Protein AF-A0A1H0NXX1-F1 (afdb_monomer)

Sequence (374 aa):
MNGIRSIGLKTWINTLFNNQFKVVAWWIWLIIISKLVRYTVLYETLVKASIGWSYLSVLNSHQACLGGISLSSDDVINPSDNALFLLQIFSYFGVTSYYGYEILLTIIGNAVLFYIIRKCRSRYSWIESLFIVIGIMTINVFAFNLSKDVIQLLLFVVLFIMMKDIHNSRIRNALSLAFVIAIAALLFRLYYMLLVYFFLAAYVADRIMRNVSNRWVRMIAMWIMITCSYLAILYIVQQILPGYHDEMLRVRSRESDATTDIRLLFNSQELWLWGLDYMIMILRLLFPVELILFGPKFLAFLGVQLTYTIAFLYAFWHKISVEGIERIAVLIYLAFVGMSATFEPDFGSWIRHECIIFPVLLIALGLNRQKMER

Structure (mmCIF, N/CA/C/O backbone):
data_AF-A0A1H0NXX1-F1
#
_entry.id   AF-A0A1H0NXX1-F1
#
loop_
_atom_site.group_PDB
_atom_site.id
_atom_site.type_symbol
_atom_site.label_atom_id
_atom_site.label_alt_id
_atom_site.label_comp_id
_atom_site.label_asym_id
_atom_site.label_entity_id
_atom_site.label_seq_id
_atom_site.pdbx_PDB_ins_code
_atom_site.Cartn_x
_atom_site.Cartn_y
_atom_site.Cartn_z
_atom_site.occupancy
_atom_site.B_iso_or_equiv
_atom_site.auth_seq_id
_atom_site.auth_comp_id
_atom_site.auth_asym_id
_atom_site.auth_atom_id
_atom_site.pdbx_PDB_model_num
ATOM 1 N N . MET A 1 1 ? -48.316 -0.864 -32.013 1.00 39.56 1 MET A N 1
ATOM 2 C CA . MET A 1 1 ? -46.893 -1.274 -32.113 1.00 39.56 1 MET A CA 1
ATOM 3 C C . MET A 1 1 ? -45.929 -0.126 -31.752 1.00 39.56 1 MET A C 1
ATOM 5 O O . MET A 1 1 ? -45.058 0.187 -32.545 1.00 39.56 1 MET A O 1
ATOM 9 N N . ASN A 1 2 ? -46.017 0.481 -30.555 1.00 38.16 2 ASN A N 1
ATOM 10 C CA . ASN A 1 2 ? -45.149 1.618 -30.158 1.00 38.16 2 ASN A CA 1
ATOM 11 C C . ASN A 1 2 ? -44.455 1.437 -28.785 1.00 38.16 2 ASN A C 1
ATOM 13 O O . ASN A 1 2 ? -44.106 2.413 -28.134 1.00 38.16 2 ASN A O 1
ATOM 17 N N . GLY A 1 3 ? -44.239 0.196 -28.331 1.00 37.03 3 GLY A N 1
ATOM 18 C CA . GLY A 1 3 ? -43.677 -0.088 -26.996 1.00 37.03 3 GLY A CA 1
ATOM 19 C C . GLY A 1 3 ? -42.226 -0.589 -26.950 1.00 37.03 3 GLY A C 1
ATOM 20 O O . GLY A 1 3 ? -41.656 -0.669 -25.871 1.00 37.03 3 GLY A O 1
ATOM 21 N N . ILE A 1 4 ? -41.609 -0.942 -28.086 1.00 44.66 4 ILE A N 1
ATOM 22 C CA . ILE A 1 4 ? -40.386 -1.779 -28.083 1.00 44.66 4 ILE A CA 1
ATOM 23 C C . ILE A 1 4 ? -39.097 -0.988 -28.402 1.00 44.66 4 ILE A C 1
ATOM 25 O O . ILE A 1 4 ? -38.003 -1.411 -28.040 1.00 44.66 4 ILE A O 1
ATOM 29 N N . ARG A 1 5 ? -39.178 0.213 -28.998 1.00 42.78 5 ARG A N 1
ATOM 30 C CA . ARG A 1 5 ? -37.979 0.980 -29.412 1.00 42.78 5 ARG A CA 1
ATOM 31 C C . ARG A 1 5 ? -37.366 1.897 -28.339 1.00 42.78 5 ARG A C 1
ATOM 33 O O . ARG A 1 5 ? -36.204 2.268 -28.476 1.00 42.78 5 ARG A O 1
ATOM 40 N N . SER A 1 6 ? -38.075 2.235 -27.258 1.00 44.38 6 SER A N 1
ATOM 41 C CA . SER A 1 6 ? -37.553 3.160 -26.227 1.00 44.38 6 SER A CA 1
ATOM 42 C C . SER A 1 6 ? -36.679 2.484 -25.158 1.00 44.38 6 SER A C 1
ATOM 44 O O . SER A 1 6 ? -35.882 3.158 -24.502 1.00 44.38 6 SER A O 1
ATOM 46 N N . ILE A 1 7 ? -36.774 1.157 -25.010 1.00 46.81 7 ILE A N 1
ATOM 47 C CA . ILE A 1 7 ? -35.998 0.378 -24.031 1.00 46.81 7 ILE A CA 1
ATOM 48 C C . ILE A 1 7 ? -34.569 0.143 -24.536 1.00 46.81 7 ILE A C 1
ATOM 50 O O . ILE A 1 7 ? -33.620 0.263 -23.763 1.00 46.81 7 ILE A O 1
ATOM 54 N N . GLY A 1 8 ? -34.385 -0.102 -25.837 1.00 43.56 8 GLY A N 1
ATOM 55 C CA . GLY A 1 8 ? -33.060 -0.307 -26.430 1.00 43.56 8 GLY A CA 1
ATOM 56 C C . GLY A 1 8 ? -32.174 0.933 -26.318 1.00 43.56 8 GLY A C 1
ATOM 57 O O . GLY A 1 8 ? -31.063 0.843 -25.810 1.00 43.56 8 GLY A O 1
ATOM 58 N N . LEU A 1 9 ? -32.693 2.107 -26.692 1.00 42.78 9 LEU A N 1
ATOM 59 C CA . LEU A 1 9 ? -31.914 3.348 -26.728 1.00 42.78 9 LEU A CA 1
ATOM 60 C C . LEU A 1 9 ? -31.549 3.861 -25.324 1.00 42.78 9 LEU A C 1
ATOM 62 O O . LEU A 1 9 ? -30.407 4.247 -25.099 1.00 42.78 9 LEU A O 1
ATOM 66 N N . LYS A 1 10 ? -32.470 3.800 -24.348 1.00 43.69 10 LYS A N 1
ATOM 67 C CA . LYS A 1 10 ? -32.165 4.153 -22.947 1.00 43.69 10 LYS A CA 1
ATOM 68 C C . LYS A 1 10 ? -31.138 3.206 -22.332 1.00 43.69 10 LYS A C 1
ATOM 70 O O . LYS A 1 10 ? -30.253 3.662 -21.616 1.00 43.69 10 LYS A O 1
ATOM 75 N N . THR A 1 11 ? -31.227 1.908 -22.617 1.00 50.75 11 THR A N 1
ATOM 76 C CA . THR A 1 11 ? -30.239 0.926 -22.145 1.00 50.75 11 THR A CA 1
ATOM 77 C C . THR A 1 11 ? -28.882 1.155 -22.807 1.00 50.75 11 THR A C 1
ATOM 79 O O . THR A 1 11 ? -27.867 1.145 -22.117 1.00 50.75 11 THR A O 1
ATOM 82 N N . TRP A 1 12 ? -28.846 1.458 -24.107 1.00 45.25 12 TRP A N 1
ATOM 83 C CA . TRP A 1 12 ? -27.610 1.729 -24.848 1.00 45.25 12 TRP A CA 1
ATOM 84 C C . TRP A 1 12 ? -26.928 3.028 -24.398 1.00 45.25 12 TRP A C 1
ATOM 86 O O . TRP A 1 12 ? -25.736 3.028 -24.104 1.00 45.25 12 TRP A O 1
ATOM 96 N N . ILE A 1 13 ? -27.697 4.108 -24.222 1.00 48.22 13 ILE A N 1
ATOM 97 C CA . ILE A 1 13 ? -27.213 5.384 -23.675 1.00 48.22 13 ILE A CA 1
ATOM 98 C C . ILE A 1 13 ? -26.709 5.185 -22.237 1.00 48.22 13 ILE A C 1
ATOM 100 O O . ILE A 1 13 ? -25.591 5.581 -21.917 1.00 48.22 13 ILE A O 1
ATOM 104 N N . ASN A 1 14 ? -27.452 4.478 -21.382 1.00 52.28 14 ASN A N 1
ATOM 105 C CA . ASN A 1 14 ? -26.992 4.160 -20.025 1.00 52.28 14 ASN A CA 1
ATOM 106 C C . ASN A 1 14 ? -25.747 3.254 -20.001 1.00 52.28 14 ASN A C 1
ATOM 108 O O . ASN A 1 14 ? -24.991 3.291 -19.031 1.00 52.28 14 ASN A O 1
ATOM 112 N N . THR A 1 15 ? -25.515 2.459 -21.049 1.00 53.19 15 THR A N 1
ATOM 113 C CA . THR A 1 15 ? -24.313 1.622 -21.198 1.00 53.19 15 THR A CA 1
ATOM 114 C C . THR A 1 15 ? -23.112 2.452 -21.663 1.00 53.19 15 THR A C 1
ATOM 116 O O . THR A 1 15 ? -22.023 2.286 -21.123 1.00 53.19 15 THR A O 1
ATOM 119 N N . LEU A 1 16 ? -23.309 3.420 -22.567 1.00 46.06 16 LEU A N 1
ATOM 120 C CA . LEU A 1 16 ? -22.284 4.390 -22.986 1.00 46.06 16 LEU A CA 1
ATOM 121 C C . LEU A 1 16 ? -21.838 5.321 -21.847 1.00 46.06 16 LEU A C 1
ATOM 123 O O . LEU A 1 16 ? -20.657 5.652 -21.732 1.00 46.06 16 LEU A O 1
ATOM 127 N N . PHE A 1 17 ? -22.764 5.720 -20.972 1.00 51.00 17 PHE A N 1
ATOM 128 C CA . PHE A 1 17 ? -22.457 6.508 -19.773 1.00 51.00 17 PHE A CA 1
ATOM 129 C C . PHE A 1 17 ? -21.988 5.658 -18.586 1.00 51.00 17 PHE A C 1
ATOM 131 O O . PHE A 1 17 ? -21.667 6.202 -17.528 1.00 51.00 17 PHE A O 1
ATOM 138 N N . ASN A 1 18 ? -21.893 4.336 -18.745 1.00 66.56 18 ASN A N 1
ATOM 139 C CA . ASN A 1 18 ? -21.372 3.484 -17.697 1.00 66.56 18 ASN A CA 1
ATOM 140 C C . ASN A 1 18 ? -19.842 3.597 -17.620 1.00 66.56 18 ASN A C 1
ATOM 142 O O . ASN A 1 18 ? -19.117 3.126 -18.495 1.00 66.56 18 ASN A O 1
ATOM 146 N N . ASN A 1 19 ? -19.330 4.168 -16.532 1.00 69.44 19 ASN A N 1
ATOM 147 C CA . ASN A 1 19 ? -17.890 4.308 -16.345 1.00 69.44 19 ASN A CA 1
ATOM 148 C C . ASN A 1 19 ? -17.144 2.961 -16.267 1.00 69.44 19 ASN A C 1
ATOM 150 O O . ASN A 1 19 ? -15.996 2.902 -16.693 1.00 69.44 19 ASN A O 1
ATOM 154 N N . GLN A 1 20 ? -17.780 1.859 -15.836 1.00 71.69 20 GLN A N 1
ATOM 155 C CA . GLN A 1 20 ? -17.152 0.530 -15.942 1.00 71.69 20 GLN A CA 1
ATOM 156 C C . GLN A 1 20 ? -16.964 0.124 -17.410 1.00 71.69 20 GLN A C 1
ATOM 158 O O . GLN A 1 20 ? -15.916 -0.410 -17.764 1.00 71.69 20 GLN A O 1
ATOM 163 N N . PHE A 1 21 ? -17.949 0.404 -18.273 1.00 70.00 21 PHE A N 1
ATOM 164 C CA . PHE A 1 21 ? -17.837 0.143 -19.710 1.00 70.00 21 PHE A CA 1
ATOM 165 C C . PHE A 1 21 ? -16.709 0.969 -20.327 1.00 70.00 21 PHE A C 1
ATOM 167 O O . PHE A 1 21 ? -15.927 0.431 -21.100 1.00 70.00 21 PHE A O 1
ATOM 174 N N . LYS A 1 22 ? -16.557 2.237 -19.924 1.00 77.12 22 LYS A N 1
ATOM 175 C CA . LYS A 1 22 ? -15.438 3.080 -20.370 1.00 77.12 22 LYS A CA 1
ATOM 176 C C . LYS A 1 22 ? -14.085 2.502 -19.950 1.00 77.12 22 LYS A C 1
ATOM 178 O O . LYS A 1 22 ? -13.220 2.351 -20.801 1.00 77.12 22 LYS A O 1
ATOM 183 N N . VAL A 1 23 ? -13.910 2.117 -18.683 1.00 77.88 23 VAL A N 1
ATOM 184 C CA . VAL A 1 23 ? -12.656 1.489 -18.215 1.00 77.88 23 VAL A CA 1
ATOM 185 C C . VAL A 1 23 ? -12.344 0.216 -19.009 1.00 77.88 23 VAL A C 1
ATOM 187 O O . VAL A 1 23 ? -11.211 0.015 -19.433 1.00 77.88 23 VAL A O 1
ATOM 190 N N . VAL A 1 24 ? -13.354 -0.620 -19.264 1.00 80.31 24 VAL A N 1
ATOM 191 C CA . VAL A 1 24 ? -13.208 -1.841 -20.071 1.00 80.31 24 VAL A CA 1
ATOM 192 C C . VAL A 1 24 ? -12.879 -1.526 -21.535 1.00 80.31 24 VAL A C 1
ATOM 194 O O . VAL A 1 24 ? -12.026 -2.187 -22.117 1.00 80.31 24 VAL A O 1
ATOM 197 N N . ALA A 1 25 ? -13.501 -0.507 -22.128 1.00 83.00 25 ALA A N 1
ATOM 198 C CA . ALA A 1 25 ? -13.235 -0.095 -23.505 1.00 83.00 25 ALA A CA 1
ATOM 199 C C . ALA A 1 25 ? -11.803 0.436 -23.686 1.00 83.00 25 ALA A C 1
ATOM 201 O O . ALA A 1 25 ? -11.180 0.204 -24.719 1.00 83.00 25 ALA A O 1
ATOM 202 N N . TRP A 1 26 ? -11.260 1.105 -22.666 1.00 87.25 26 TRP A N 1
ATOM 203 C CA . TRP A 1 26 ? -9.893 1.627 -22.672 1.00 87.25 26 TRP A CA 1
ATOM 204 C C . TRP A 1 26 ? -8.833 0.599 -22.251 1.00 87.25 26 TRP A C 1
ATOM 206 O O . TRP A 1 26 ? -7.649 0.909 -22.307 1.00 87.25 26 TRP A O 1
ATOM 216 N N . TRP A 1 27 ? -9.210 -0.628 -21.876 1.00 91.31 27 TRP A N 1
ATOM 217 C CA . TRP A 1 27 ? -8.307 -1.594 -21.236 1.00 91.31 27 TRP A CA 1
ATOM 218 C C . TRP A 1 27 ? -7.017 -1.866 -22.021 1.00 91.31 27 TRP A C 1
ATOM 220 O O . TRP A 1 27 ? -5.925 -1.791 -21.464 1.00 91.31 27 TRP A O 1
ATOM 230 N N . ILE A 1 28 ? -7.129 -2.130 -23.327 1.00 91.38 28 ILE A N 1
ATOM 231 C CA . ILE A 1 28 ? -5.968 -2.394 -24.195 1.00 91.38 28 ILE A CA 1
ATOM 232 C C . ILE A 1 28 ? -5.063 -1.159 -24.276 1.00 91.38 28 ILE A C 1
ATOM 234 O O . ILE A 1 28 ? -3.845 -1.275 -24.166 1.00 91.38 28 ILE A O 1
ATOM 238 N N . TRP A 1 29 ? -5.652 0.031 -24.398 1.00 92.62 29 TRP A N 1
ATOM 239 C CA . TRP A 1 29 ? -4.905 1.286 -24.418 1.00 92.62 29 TRP A CA 1
ATOM 240 C C . TRP A 1 29 ? -4.176 1.544 -23.101 1.00 92.62 29 TRP A C 1
ATOM 242 O O . TRP A 1 29 ? -3.031 1.980 -23.134 1.00 92.62 29 TRP A O 1
ATOM 252 N N . LEU A 1 30 ? -4.784 1.221 -21.955 1.00 94.00 30 LEU A N 1
ATOM 253 C CA . LEU A 1 30 ? -4.125 1.341 -20.651 1.00 94.00 30 LEU A CA 1
ATOM 254 C C . LEU A 1 30 ? -2.885 0.445 -20.565 1.00 94.00 30 LEU A C 1
ATOM 256 O O . LEU A 1 30 ? -1.842 0.901 -20.104 1.00 94.00 30 LEU A O 1
ATOM 260 N N . ILE A 1 31 ? -2.966 -0.792 -21.066 1.00 94.19 31 ILE A N 1
ATOM 261 C CA . ILE A 1 31 ? -1.813 -1.703 -21.127 1.00 94.19 31 ILE A CA 1
ATOM 262 C C . ILE A 1 31 ? -0.713 -1.107 -22.015 1.00 94.19 31 ILE A C 1
ATOM 264 O O . ILE A 1 31 ? 0.438 -1.025 -21.587 1.00 94.19 31 ILE A O 1
ATOM 268 N N . ILE A 1 32 ? -1.061 -0.655 -23.226 1.00 93.19 32 ILE A N 1
ATOM 269 C CA . ILE A 1 32 ? -0.100 -0.080 -24.180 1.00 93.19 32 ILE A CA 1
ATOM 270 C C . ILE A 1 32 ? 0.587 1.150 -23.579 1.00 93.19 32 ILE A C 1
ATOM 272 O O . ILE A 1 32 ? 1.814 1.216 -23.569 1.00 93.19 32 ILE A O 1
ATOM 276 N N . ILE A 1 33 ? -0.180 2.098 -23.031 1.00 93.50 33 ILE A N 1
ATOM 277 C CA . ILE A 1 33 ? 0.354 3.324 -22.424 1.00 93.50 33 ILE A CA 1
ATOM 278 C C . ILE A 1 33 ? 1.283 2.979 -21.255 1.00 93.50 33 ILE A C 1
ATOM 280 O O . ILE A 1 33 ? 2.384 3.519 -21.175 1.00 93.50 33 ILE A O 1
ATOM 284 N N . SER A 1 34 ? 0.898 2.045 -20.384 1.00 93.88 34 SER A N 1
ATOM 285 C CA . SER A 1 34 ? 1.755 1.599 -19.281 1.00 93.88 34 SER A CA 1
ATOM 286 C C . SER A 1 34 ? 3.076 1.004 -19.753 1.00 93.88 34 SER A C 1
ATOM 288 O O . SER A 1 34 ? 4.128 1.314 -19.191 1.00 93.88 34 SER A O 1
ATOM 290 N N . LYS A 1 35 ? 3.053 0.169 -20.797 1.00 92.44 35 LYS A N 1
ATOM 291 C CA . LYS A 1 35 ? 4.283 -0.398 -21.359 1.00 92.44 35 LYS A CA 1
ATOM 292 C C . LYS A 1 35 ? 5.134 0.667 -22.044 1.00 92.44 35 LYS A C 1
ATOM 294 O O . LYS A 1 35 ? 6.344 0.666 -21.846 1.00 92.44 35 LYS A O 1
ATOM 299 N N . LEU A 1 36 ? 4.527 1.632 -22.736 1.00 92.19 36 LEU A N 1
ATOM 300 C CA . LEU A 1 36 ? 5.250 2.785 -23.274 1.00 92.19 36 LEU A CA 1
ATOM 301 C C . LEU A 1 36 ? 5.948 3.570 -22.161 1.00 92.19 36 LEU A C 1
ATOM 303 O O . LEU A 1 36 ? 7.144 3.813 -22.269 1.00 92.19 36 LEU A O 1
ATOM 307 N N . VAL A 1 37 ? 5.260 3.902 -21.064 1.00 91.00 37 VAL A N 1
ATOM 308 C CA . VAL A 1 37 ? 5.869 4.604 -19.918 1.00 91.00 37 VAL A CA 1
ATOM 309 C C . VAL A 1 37 ? 7.042 3.807 -19.339 1.00 91.00 37 VAL A C 1
ATOM 311 O O . VAL A 1 37 ? 8.109 4.376 -19.102 1.00 91.00 37 VAL A O 1
ATOM 314 N N . ARG A 1 38 ? 6.884 2.487 -19.168 1.00 89.25 38 ARG A N 1
ATOM 315 C CA . ARG A 1 38 ? 7.951 1.599 -18.679 1.00 89.25 38 ARG A CA 1
ATOM 316 C C . ARG A 1 38 ? 9.184 1.616 -19.588 1.00 89.25 38 ARG A C 1
ATOM 318 O O . ARG A 1 38 ? 10.294 1.730 -19.083 1.00 89.25 38 ARG A O 1
ATOM 325 N N . TYR A 1 39 ? 8.992 1.532 -20.902 1.00 88.75 39 TYR A N 1
ATOM 326 C CA . TYR A 1 39 ? 10.077 1.428 -21.885 1.00 88.75 39 TYR A CA 1
ATOM 327 C C . TYR A 1 39 ? 10.627 2.771 -22.387 1.00 88.75 39 TYR A C 1
ATOM 329 O O . TYR A 1 39 ? 11.611 2.778 -23.119 1.00 88.75 39 TYR A O 1
ATOM 337 N N . THR A 1 40 ? 10.037 3.903 -21.991 1.00 88.19 40 THR A N 1
ATOM 338 C CA . THR A 1 40 ? 10.512 5.246 -22.376 1.00 88.19 40 THR A CA 1
ATOM 339 C C . THR A 1 40 ? 10.988 6.046 -21.169 1.00 88.19 40 THR A C 1
ATOM 341 O O . THR A 1 40 ? 12.161 6.392 -21.079 1.00 88.19 40 THR A O 1
ATOM 344 N N . VAL A 1 41 ? 10.101 6.306 -20.206 1.00 85.88 41 VAL A N 1
ATOM 345 C CA . VAL A 1 41 ? 10.380 7.162 -19.044 1.00 85.88 41 VAL A CA 1
ATOM 346 C C . VAL A 1 41 ? 11.161 6.408 -17.971 1.00 85.88 41 VAL A C 1
ATOM 348 O O . VAL A 1 41 ? 12.059 6.966 -17.346 1.00 85.88 41 VAL A O 1
ATOM 351 N N . LEU A 1 42 ? 10.817 5.137 -17.753 1.00 85.31 42 LEU A N 1
ATOM 352 C CA . LEU A 1 42 ? 11.364 4.315 -16.669 1.00 85.31 42 LEU A CA 1
ATOM 353 C C . LEU A 1 42 ? 12.328 3.234 -17.167 1.00 85.31 42 LEU A C 1
ATOM 355 O O . LEU A 1 42 ? 12.613 2.279 -16.449 1.00 85.31 42 LEU A O 1
ATOM 359 N N . TYR A 1 43 ? 12.842 3.374 -18.388 1.00 82.38 43 TYR A N 1
ATOM 360 C CA . TYR A 1 43 ? 13.695 2.358 -18.994 1.00 82.38 43 TYR A CA 1
ATOM 361 C C . TYR A 1 43 ? 14.984 2.148 -18.196 1.00 82.38 43 TYR A C 1
ATOM 363 O O . TYR A 1 43 ? 15.313 1.021 -17.831 1.00 82.38 43 TYR A O 1
ATOM 371 N N . GLU A 1 44 ? 15.673 3.236 -17.847 1.00 77.38 44 GLU A N 1
ATOM 372 C CA . GLU A 1 44 ? 16.911 3.165 -17.066 1.00 77.38 44 GLU A CA 1
ATOM 373 C C . GLU A 1 44 ? 16.665 2.568 -15.674 1.00 77.38 44 GLU A C 1
ATOM 375 O O . GLU A 1 44 ? 17.416 1.704 -15.237 1.00 77.38 44 GLU A O 1
ATOM 380 N N . THR A 1 45 ? 15.576 2.960 -15.006 1.00 75.00 45 THR A N 1
ATOM 381 C CA . THR A 1 45 ? 15.300 2.581 -13.612 1.00 75.00 45 THR A CA 1
ATOM 382 C C . THR A 1 45 ? 14.645 1.211 -13.451 1.00 75.00 45 THR A C 1
ATOM 384 O O . THR A 1 45 ? 14.907 0.539 -12.460 1.00 75.00 45 THR A O 1
ATOM 387 N N . LEU A 1 46 ? 13.788 0.780 -14.381 1.00 76.31 46 LEU A N 1
ATOM 388 C CA . LEU A 1 46 ? 13.033 -0.475 -14.263 1.00 76.31 46 LEU A CA 1
ATOM 389 C C . LEU A 1 46 ? 13.516 -1.575 -15.209 1.00 76.31 46 LEU A C 1
ATOM 391 O O . LEU A 1 46 ? 13.412 -2.749 -14.855 1.00 76.31 46 LEU A O 1
ATOM 395 N N . VAL A 1 47 ? 14.012 -1.225 -16.400 1.00 74.56 47 VAL A N 1
ATOM 396 C CA . VAL A 1 47 ? 14.396 -2.212 -17.424 1.00 74.56 47 VAL A CA 1
ATOM 397 C C . VAL A 1 47 ? 15.901 -2.479 -17.393 1.00 74.56 47 VAL A C 1
ATOM 399 O O . VAL A 1 47 ? 16.311 -3.634 -17.290 1.00 74.56 47 VAL A O 1
ATOM 402 N N . LYS A 1 48 ? 16.732 -1.430 -17.422 1.00 67.50 48 LYS A N 1
ATOM 403 C CA . LYS A 1 48 ? 18.200 -1.547 -17.432 1.00 67.50 48 LYS A CA 1
ATOM 404 C C . LYS A 1 48 ? 18.820 -1.763 -16.060 1.00 67.50 48 LYS A C 1
ATOM 406 O O . LYS A 1 48 ? 19.687 -2.623 -15.948 1.00 67.50 48 LYS A O 1
ATOM 411 N N . ALA A 1 49 ? 18.373 -1.049 -15.022 1.00 59.47 49 ALA A N 1
ATOM 412 C CA . ALA A 1 49 ? 18.918 -1.152 -13.659 1.00 59.47 49 ALA A CA 1
ATOM 413 C C . ALA A 1 49 ? 18.645 -2.502 -12.961 1.00 59.47 49 ALA A C 1
ATOM 415 O O . ALA A 1 49 ? 18.755 -2.616 -11.745 1.00 59.47 49 ALA A O 1
ATOM 416 N N . SER A 1 50 ? 18.347 -3.563 -13.716 1.00 50.28 50 SER A N 1
ATOM 417 C CA . SER A 1 50 ? 18.370 -4.943 -13.234 1.00 50.28 50 SER A CA 1
ATOM 418 C C . SER A 1 50 ? 17.351 -5.266 -12.136 1.00 50.28 50 SER A C 1
ATOM 420 O O . SER A 1 50 ? 17.559 -6.164 -11.331 1.00 50.28 50 SER A O 1
ATOM 422 N N . ILE A 1 51 ? 16.178 -4.625 -12.142 1.00 51.53 51 ILE A N 1
ATOM 423 C CA . ILE A 1 51 ? 15.057 -5.088 -11.298 1.00 51.53 51 ILE A CA 1
ATOM 424 C C . ILE A 1 51 ? 14.503 -6.435 -11.819 1.00 51.53 51 ILE A C 1
ATOM 426 O O . ILE A 1 51 ? 13.877 -7.188 -11.077 1.00 51.53 51 ILE A O 1
ATOM 430 N N . GLY A 1 52 ? 14.853 -6.800 -13.059 1.00 45.06 52 GLY A N 1
ATOM 431 C CA . GLY A 1 52 ? 14.867 -8.173 -13.575 1.00 45.06 52 GLY A CA 1
ATOM 432 C C . GLY A 1 52 ? 16.148 -8.955 -13.235 1.00 45.06 52 GLY A C 1
ATOM 433 O O . GLY A 1 52 ? 16.643 -9.689 -14.088 1.00 45.06 52 GLY A O 1
ATOM 434 N N . TRP A 1 53 ? 16.697 -8.778 -12.027 1.00 53.44 53 TRP A N 1
ATOM 435 C CA . TRP A 1 53 ? 17.674 -9.676 -11.385 1.00 53.44 53 TRP A CA 1
ATOM 436 C C . TRP A 1 53 ? 19.007 -9.907 -12.097 1.00 53.44 53 TRP A C 1
ATOM 438 O O . TRP A 1 53 ? 19.512 -11.026 -12.086 1.00 53.44 53 TRP A O 1
ATOM 448 N N . SER A 1 54 ? 19.544 -8.908 -12.802 1.00 51.03 54 SER A N 1
ATOM 449 C CA . SER A 1 54 ? 20.725 -9.100 -13.674 1.00 51.03 54 SER A CA 1
ATOM 450 C C . SER A 1 54 ? 20.568 -10.256 -14.688 1.00 51.03 54 SER A C 1
ATOM 452 O O . SER A 1 54 ? 21.486 -10.545 -15.449 1.00 51.03 54 SER A O 1
ATOM 454 N N . TYR A 1 55 ? 19.375 -10.855 -14.796 1.00 53.25 55 TYR A N 1
ATOM 455 C CA . TYR A 1 55 ? 19.071 -11.951 -15.699 1.00 53.25 55 TYR A CA 1
ATOM 456 C C . TYR A 1 55 ? 18.785 -11.441 -17.102 1.00 53.25 55 TYR A C 1
ATOM 458 O O . TYR A 1 55 ? 18.690 -12.247 -18.011 1.00 53.25 55 TYR A O 1
ATOM 466 N N . LEU A 1 56 ? 18.668 -10.128 -17.326 1.00 55.16 56 LEU A N 1
ATOM 467 C CA . LEU A 1 56 ? 18.535 -9.600 -18.683 1.00 55.16 56 LEU A CA 1
ATOM 468 C C . LEU A 1 56 ? 19.743 -10.013 -19.538 1.00 55.16 56 LEU A C 1
ATOM 470 O O . LEU A 1 56 ? 19.559 -10.470 -20.661 1.00 55.16 56 LEU A O 1
ATOM 474 N N . SER A 1 57 ? 20.965 -9.909 -19.003 1.00 55.12 57 SER A N 1
ATOM 475 C CA . SER A 1 57 ? 22.170 -10.366 -19.702 1.00 55.12 57 SER A CA 1
ATOM 476 C C . SER A 1 57 ? 22.249 -11.893 -19.764 1.00 55.12 57 SER A C 1
ATOM 478 O O . SER A 1 57 ? 22.589 -12.415 -20.816 1.00 55.12 57 SER A O 1
ATOM 480 N N . VAL A 1 58 ? 21.873 -12.605 -18.694 1.00 57.84 58 VAL A N 1
ATOM 481 C CA . VAL A 1 58 ? 21.937 -14.082 -18.597 1.00 57.84 58 VAL A CA 1
ATOM 482 C C . VAL A 1 58 ? 20.887 -14.798 -19.468 1.00 57.84 58 VAL A C 1
ATOM 484 O O . VAL A 1 58 ? 21.170 -15.824 -20.083 1.00 57.84 58 VAL A O 1
ATOM 487 N N . LEU A 1 59 ? 19.665 -14.266 -19.545 1.00 59.56 59 LEU A N 1
ATOM 488 C CA . LEU A 1 59 ? 18.573 -14.788 -20.375 1.00 59.56 59 LEU A CA 1
ATOM 489 C C . LEU A 1 59 ? 18.798 -14.446 -21.850 1.00 59.56 59 LEU A C 1
ATOM 491 O O . LEU A 1 59 ? 18.539 -15.280 -22.715 1.00 59.56 59 LEU A O 1
ATOM 495 N N . ASN A 1 60 ? 19.310 -13.246 -22.149 1.00 58.81 60 ASN A N 1
ATOM 496 C CA . ASN A 1 60 ? 19.601 -12.851 -23.530 1.00 58.81 60 ASN A CA 1
ATOM 497 C C . ASN A 1 60 ? 20.911 -13.455 -24.068 1.00 58.81 60 ASN A C 1
ATOM 499 O O . ASN A 1 60 ? 21.085 -13.488 -25.282 1.00 58.81 60 ASN A O 1
ATOM 503 N N . SER A 1 61 ? 21.817 -13.955 -23.217 1.00 55.28 61 SER A N 1
ATOM 504 C CA . SER A 1 61 ? 23.064 -14.612 -23.644 1.00 55.28 61 SER A CA 1
ATOM 505 C C . SER A 1 61 ? 22.913 -16.102 -23.986 1.00 55.28 61 SER A C 1
ATOM 507 O O . SER A 1 61 ? 23.917 -16.766 -24.228 1.00 55.28 61 SER A O 1
ATOM 509 N N . HIS A 1 62 ? 21.692 -16.655 -23.995 1.00 50.62 62 HIS A N 1
ATOM 510 C CA . HIS A 1 62 ? 21.412 -18.092 -24.177 1.00 50.62 62 HIS A CA 1
ATOM 511 C C . HIS A 1 62 ? 22.099 -19.039 -23.165 1.00 50.62 62 HIS A C 1
ATOM 513 O O . HIS A 1 62 ? 21.959 -20.255 -23.278 1.00 50.62 62 HIS A O 1
ATOM 519 N N . GLN A 1 63 ? 22.773 -18.526 -22.128 1.00 43.81 63 GLN A N 1
ATOM 520 C CA . GLN A 1 63 ? 23.324 -19.348 -21.039 1.00 43.81 63 GLN A CA 1
ATOM 521 C C . GLN A 1 63 ? 22.250 -19.845 -20.061 1.00 43.81 63 GLN A C 1
ATOM 523 O O . GLN A 1 63 ? 22.507 -20.742 -19.265 1.00 43.81 63 GLN A O 1
ATOM 528 N N . ALA A 1 64 ? 21.024 -19.328 -20.159 1.00 44.28 64 ALA A N 1
ATOM 529 C CA . ALA A 1 64 ? 19.860 -19.823 -19.426 1.00 44.28 64 ALA A CA 1
ATOM 530 C C . ALA A 1 64 ? 19.232 -21.096 -20.037 1.00 44.28 64 ALA A C 1
ATOM 532 O O . ALA A 1 64 ? 18.051 -21.376 -19.822 1.00 44.28 64 ALA A O 1
ATOM 533 N N . CYS A 1 65 ? 19.994 -21.880 -20.804 1.00 37.44 65 CYS A N 1
ATOM 534 C CA . CYS A 1 65 ? 19.606 -23.249 -21.119 1.00 37.44 65 CYS A CA 1
ATOM 535 C C . CYS A 1 65 ? 19.673 -24.087 -19.834 1.00 37.44 65 CYS A C 1
ATOM 537 O O . CYS A 1 65 ? 20.752 -24.368 -19.324 1.00 37.44 65 CYS A O 1
ATOM 539 N N . LEU A 1 66 ? 18.487 -24.423 -19.313 1.00 45.00 66 LEU A N 1
ATOM 540 C CA . LEU A 1 66 ? 18.158 -25.612 -18.516 1.00 45.00 66 LEU A CA 1
ATOM 541 C C . LEU A 1 66 ? 19.349 -26.286 -17.799 1.00 45.00 66 LEU A C 1
ATOM 543 O O . LEU A 1 66 ? 20.054 -27.100 -18.386 1.00 45.00 66 LEU A O 1
ATOM 547 N N . GLY A 1 67 ? 19.492 -26.013 -16.495 1.00 37.69 67 GLY A N 1
ATOM 548 C CA . GLY A 1 67 ? 20.229 -26.887 -15.567 1.00 37.69 67 GLY A CA 1
ATOM 549 C C . GLY A 1 67 ? 21.543 -26.363 -14.974 1.00 37.69 67 GLY A C 1
ATOM 550 O O . GLY A 1 67 ? 22.211 -27.123 -14.285 1.00 37.69 67 GLY A O 1
ATOM 551 N N . GLY A 1 68 ? 21.925 -25.102 -15.205 1.00 34.16 68 GLY A N 1
ATOM 552 C CA . GLY A 1 68 ? 23.258 -24.595 -14.828 1.00 34.16 68 GLY A CA 1
ATOM 553 C C . GLY A 1 68 ? 23.357 -23.627 -13.641 1.00 34.16 68 GLY A C 1
ATOM 554 O O . GLY A 1 68 ? 24.459 -23.176 -13.349 1.00 34.16 68 GLY A O 1
ATOM 555 N N . ILE A 1 69 ? 22.263 -23.265 -12.963 1.00 42.84 69 ILE A N 1
ATOM 556 C CA . ILE A 1 69 ? 22.343 -22.392 -11.776 1.00 42.84 69 ILE A CA 1
ATOM 557 C C . ILE A 1 69 ? 22.395 -23.294 -10.542 1.00 42.84 69 ILE A C 1
ATOM 559 O O . ILE A 1 69 ? 21.364 -23.720 -10.023 1.00 42.84 69 ILE A O 1
ATOM 563 N N . SER A 1 70 ? 23.611 -23.648 -10.124 1.00 33.25 70 SER A N 1
ATOM 564 C CA . SER A 1 70 ? 23.864 -24.394 -8.891 1.00 33.25 70 SER A CA 1
ATOM 565 C C . SER A 1 70 ? 23.561 -23.512 -7.680 1.00 33.25 70 SER A C 1
ATOM 567 O O . SER A 1 70 ? 24.247 -22.519 -7.441 1.00 33.25 70 SER A O 1
ATOM 569 N N . LEU A 1 71 ? 22.526 -23.891 -6.934 1.00 37.66 71 LEU A N 1
ATOM 570 C CA . LEU A 1 71 ? 22.155 -23.319 -5.643 1.00 37.66 71 LEU A CA 1
ATOM 571 C C . LEU A 1 71 ? 23.228 -23.678 -4.604 1.00 37.66 71 LEU A C 1
ATOM 573 O O . LEU A 1 71 ? 23.402 -24.855 -4.290 1.00 37.66 71 LEU A O 1
ATOM 577 N N . SER A 1 72 ? 23.931 -22.689 -4.050 1.00 28.70 72 SER A N 1
ATOM 578 C CA . SER A 1 72 ? 24.586 -22.853 -2.750 1.00 28.70 72 SER A CA 1
ATOM 579 C C . SER A 1 72 ? 23.497 -22.831 -1.679 1.00 28.70 72 SER A C 1
ATOM 581 O O . SER A 1 72 ? 22.786 -21.841 -1.527 1.00 28.70 72 SER A O 1
ATOM 583 N N . SER A 1 73 ? 23.336 -23.951 -0.982 1.00 29.17 73 SER A N 1
ATOM 584 C CA . SER A 1 73 ? 22.222 -24.289 -0.087 1.00 29.17 73 SER A CA 1
ATOM 585 C C . SER A 1 73 ? 22.153 -23.520 1.237 1.00 29.17 73 SER A C 1
ATOM 587 O O . SER A 1 73 ? 21.316 -23.861 2.070 1.00 29.17 73 SER A O 1
ATOM 589 N N . ASP A 1 74 ? 22.995 -22.508 1.448 1.00 29.72 74 ASP A N 1
ATOM 590 C CA . ASP A 1 74 ? 23.227 -21.963 2.792 1.00 29.72 74 ASP A CA 1
ATOM 591 C C . ASP A 1 74 ? 22.638 -20.561 3.023 1.00 29.72 74 ASP A C 1
ATOM 593 O O . ASP A 1 74 ? 22.658 -20.075 4.152 1.00 29.72 74 ASP A O 1
ATOM 597 N N . ASP A 1 75 ? 22.015 -19.946 2.012 1.00 31.34 75 ASP A N 1
ATOM 598 C CA . ASP A 1 75 ? 21.378 -18.634 2.156 1.00 31.34 75 ASP A CA 1
ATOM 599 C C . ASP A 1 75 ? 19.849 -18.745 2.163 1.00 31.34 75 ASP A C 1
ATOM 601 O O . ASP A 1 75 ? 19.197 -19.138 1.197 1.00 31.34 75 ASP A O 1
ATOM 605 N N . VAL A 1 76 ? 19.267 -18.375 3.299 1.00 36.72 76 VAL A N 1
ATOM 606 C CA . VAL A 1 76 ? 17.831 -18.248 3.564 1.00 36.72 76 VAL A CA 1
ATOM 607 C C . VAL A 1 76 ? 17.099 -17.548 2.403 1.00 36.72 76 VAL A C 1
ATOM 609 O O . VAL A 1 76 ? 17.227 -16.339 2.249 1.00 36.72 76 VAL A O 1
ATOM 612 N N . ILE A 1 77 ? 16.308 -18.307 1.625 1.00 42.44 77 ILE A N 1
ATOM 613 C CA . ILE A 1 77 ? 15.291 -17.876 0.633 1.00 42.44 77 ILE A CA 1
ATOM 614 C C . ILE A 1 77 ? 15.610 -16.503 0.019 1.00 42.44 77 ILE A C 1
ATOM 616 O O . ILE A 1 77 ? 15.007 -15.477 0.372 1.00 42.44 77 ILE A O 1
ATOM 620 N N . ASN A 1 78 ? 16.572 -16.467 -0.901 1.00 48.41 78 ASN A N 1
ATOM 621 C CA . ASN A 1 78 ? 16.936 -15.228 -1.565 1.00 48.41 78 ASN A CA 1
ATOM 622 C C . ASN A 1 78 ? 15.787 -14.799 -2.503 1.00 48.41 78 ASN A C 1
ATOM 624 O O . ASN A 1 78 ? 15.195 -15.633 -3.195 1.00 48.41 78 ASN A O 1
ATOM 628 N N . PRO A 1 79 ? 15.420 -13.503 -2.593 1.00 47.94 79 PRO A N 1
ATOM 629 C CA . PRO A 1 79 ? 14.285 -13.093 -3.420 1.00 47.94 79 PRO A CA 1
ATOM 630 C C . PRO A 1 79 ? 14.487 -13.369 -4.928 1.00 47.94 79 PRO A C 1
ATOM 632 O O . PRO A 1 79 ? 13.507 -13.290 -5.675 1.00 47.94 79 PRO A O 1
ATOM 635 N N . SER A 1 80 ? 15.719 -13.696 -5.358 1.00 51.41 80 SER A N 1
ATOM 636 C CA . SER A 1 80 ? 16.095 -14.144 -6.711 1.00 51.41 80 SER A CA 1
ATOM 637 C C . SER A 1 80 ? 15.473 -15.486 -7.054 1.00 51.41 80 SER A C 1
ATOM 639 O O . SER A 1 80 ? 15.035 -15.698 -8.184 1.00 51.41 80 SER A O 1
ATOM 641 N N . ASP A 1 81 ? 15.363 -16.362 -6.062 1.00 57.50 81 ASP A N 1
ATOM 642 C CA . ASP A 1 81 ? 15.009 -17.769 -6.243 1.00 57.50 81 ASP A CA 1
ATOM 643 C C . ASP A 1 81 ? 13.523 -17.907 -6.588 1.00 57.50 81 ASP A C 1
ATOM 645 O O . ASP A 1 81 ? 13.117 -18.738 -7.396 1.00 57.50 81 ASP A O 1
ATOM 649 N N . ASN A 1 82 ? 12.708 -16.988 -6.075 1.00 60.81 82 ASN A N 1
ATOM 650 C CA . ASN A 1 82 ? 11.296 -16.860 -6.418 1.00 60.81 82 ASN A CA 1
ATOM 651 C C . ASN A 1 82 ? 11.059 -16.425 -7.871 1.00 60.81 82 ASN A C 1
ATOM 653 O O . ASN A 1 82 ? 10.121 -16.887 -8.523 1.00 60.81 82 ASN A O 1
ATOM 657 N N . ALA A 1 83 ? 11.892 -15.518 -8.391 1.00 59.09 83 ALA A N 1
ATOM 658 C CA . ALA A 1 83 ? 11.831 -15.138 -9.800 1.00 59.09 83 ALA A CA 1
ATOM 659 C C . ALA A 1 83 ? 12.320 -16.292 -10.688 1.00 59.09 83 ALA A C 1
ATOM 661 O O . ALA A 1 83 ? 11.737 -16.544 -11.742 1.00 59.09 83 ALA A O 1
ATOM 662 N N . LEU A 1 84 ? 13.324 -17.041 -10.222 1.00 61.84 84 LEU A N 1
ATOM 663 C CA . LEU A 1 84 ? 13.821 -18.247 -10.875 1.00 61.84 84 LEU A CA 1
ATOM 664 C 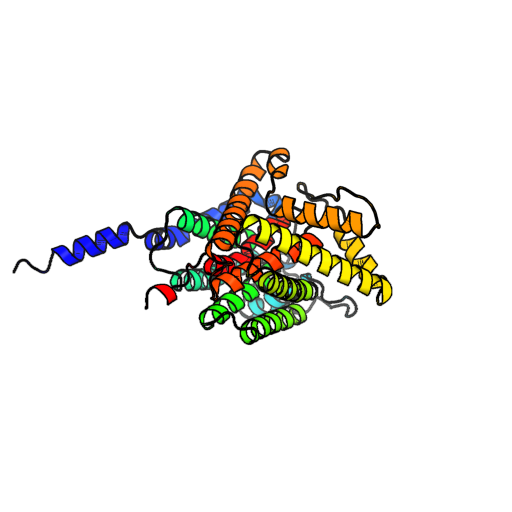C . LEU A 1 84 ? 12.761 -19.356 -10.949 1.00 61.84 84 LEU A C 1
ATOM 666 O O . LEU A 1 84 ? 12.611 -19.991 -11.988 1.00 61.84 84 LEU A O 1
ATOM 670 N N . PHE A 1 85 ? 11.974 -19.547 -9.889 1.00 65.06 85 PHE A N 1
ATOM 671 C CA . PHE A 1 85 ? 10.849 -20.484 -9.874 1.00 65.06 85 PHE A CA 1
ATOM 672 C C . PHE A 1 85 ? 9.814 -20.160 -10.964 1.00 65.06 85 PHE A C 1
ATOM 674 O O . PHE A 1 85 ? 9.378 -21.046 -11.702 1.00 65.06 85 PHE A O 1
ATOM 681 N N . LEU A 1 86 ? 9.463 -18.879 -11.134 1.00 63.47 86 LEU A N 1
ATOM 682 C CA . LEU A 1 86 ? 8.575 -18.454 -12.221 1.00 63.47 86 LEU A CA 1
ATOM 683 C C . LEU A 1 86 ? 9.197 -18.707 -13.602 1.00 63.47 86 LEU A C 1
ATOM 685 O O . LEU A 1 86 ? 8.501 -19.174 -14.504 1.00 63.47 86 LEU A O 1
ATOM 689 N N . LEU A 1 87 ? 10.499 -18.450 -13.764 1.00 65.38 87 LEU A N 1
ATOM 690 C CA . LEU A 1 87 ? 11.228 -18.760 -14.999 1.00 65.38 87 LEU A CA 1
ATOM 691 C C . LEU A 1 87 ? 11.192 -20.260 -15.321 1.00 65.38 87 LEU A C 1
ATOM 693 O O . LEU A 1 87 ? 10.956 -20.634 -16.467 1.00 65.38 87 LEU A O 1
ATOM 697 N N . GLN A 1 88 ? 11.351 -21.128 -14.321 1.00 64.69 88 GLN A N 1
ATOM 698 C CA . GLN A 1 88 ? 11.275 -22.579 -14.505 1.00 64.69 88 GLN A CA 1
ATOM 699 C C . GLN A 1 88 ? 9.884 -23.019 -14.980 1.00 64.69 88 GLN A C 1
ATOM 701 O O . GLN A 1 88 ? 9.786 -23.761 -15.955 1.00 64.69 88 GLN A O 1
ATOM 706 N N . ILE A 1 89 ? 8.805 -22.502 -14.382 1.00 67.62 89 ILE A N 1
ATOM 707 C CA . ILE A 1 89 ? 7.434 -22.811 -14.827 1.00 67.62 89 ILE A CA 1
ATOM 708 C C . ILE A 1 89 ? 7.218 -22.380 -16.278 1.00 67.62 89 ILE A C 1
ATOM 710 O O . ILE A 1 89 ? 6.681 -23.136 -17.083 1.00 67.62 89 ILE A O 1
ATOM 714 N N . PHE A 1 90 ? 7.620 -21.159 -16.625 1.00 66.25 90 PHE A N 1
ATOM 715 C CA . PHE A 1 90 ? 7.336 -20.604 -17.943 1.00 66.25 90 PHE A CA 1
ATOM 716 C C . PHE A 1 90 ? 8.270 -21.124 -19.047 1.00 66.25 90 PHE A C 1
ATOM 718 O O . PHE A 1 90 ? 7.858 -21.175 -20.206 1.00 66.25 90 PHE A O 1
ATOM 725 N N . SER A 1 91 ? 9.476 -21.583 -18.708 1.00 65.50 91 SER A N 1
ATOM 726 C CA . SER A 1 91 ? 10.368 -22.254 -19.663 1.00 65.50 91 SER A CA 1
ATOM 727 C C . SER A 1 91 ? 9.792 -23.580 -20.177 1.00 65.50 91 SER A C 1
ATOM 729 O O . SER A 1 91 ? 10.025 -23.932 -21.332 1.00 65.50 91 SER A O 1
ATOM 731 N N . TYR A 1 92 ? 8.934 -24.255 -19.396 1.00 65.50 92 TYR A N 1
ATOM 732 C CA . TYR A 1 92 ? 8.149 -25.407 -19.867 1.00 65.50 92 TYR A CA 1
ATOM 733 C C . TYR A 1 92 ? 7.190 -25.045 -21.017 1.00 65.50 92 TYR A C 1
ATOM 735 O O . TYR A 1 92 ? 6.896 -25.877 -21.871 1.00 65.50 92 TYR A O 1
ATOM 743 N N . PHE A 1 93 ? 6.744 -23.786 -21.090 1.00 67.06 93 PHE A N 1
ATOM 744 C CA . PHE A 1 93 ? 5.908 -23.269 -22.181 1.00 67.06 93 PHE A CA 1
ATOM 745 C C . PHE A 1 93 ? 6.723 -22.777 -23.392 1.00 67.06 93 PHE A C 1
ATOM 747 O O . PHE A 1 93 ? 6.168 -22.149 -24.291 1.00 67.06 93 PHE A O 1
ATOM 754 N N . GLY A 1 94 ? 8.035 -23.040 -23.429 1.00 70.94 94 GLY A N 1
ATOM 755 C CA . GLY A 1 94 ? 8.913 -22.685 -24.549 1.00 70.94 94 GLY A CA 1
ATOM 756 C C . GLY A 1 94 ? 9.294 -21.203 -24.621 1.00 70.94 94 GLY A C 1
ATOM 757 O O . GLY A 1 94 ? 9.865 -20.764 -25.617 1.00 70.94 94 GLY A O 1
ATOM 758 N N . VAL A 1 95 ? 8.994 -20.415 -23.584 1.00 72.62 95 VAL A N 1
ATOM 759 C CA . VAL A 1 95 ? 9.401 -19.008 -23.504 1.00 72.62 95 VAL A CA 1
ATOM 760 C C . VAL A 1 95 ? 10.816 -18.937 -22.943 1.00 72.62 95 VAL A C 1
ATOM 762 O O . VAL A 1 95 ? 11.057 -19.402 -21.839 1.00 72.62 95 VAL A O 1
ATOM 765 N N . THR A 1 96 ? 11.756 -18.358 -23.690 1.00 70.12 96 THR A N 1
ATOM 766 C CA . THR A 1 96 ? 13.178 -18.304 -23.290 1.00 70.12 96 THR A CA 1
ATOM 767 C C . THR A 1 96 ? 13.756 -16.891 -23.223 1.00 70.12 96 THR A C 1
ATOM 769 O O . THR A 1 96 ? 14.862 -16.712 -22.723 1.00 70.12 96 THR A O 1
ATOM 772 N N . SER A 1 97 ? 13.016 -15.868 -23.666 1.00 73.81 97 SER A N 1
ATOM 773 C CA . SER A 1 97 ? 13.459 -14.468 -23.638 1.00 73.81 97 SER A CA 1
ATOM 774 C C . SER A 1 97 ? 12.764 -13.663 -22.539 1.00 73.81 97 SER A C 1
ATOM 776 O O . SER A 1 97 ? 11.585 -13.876 -22.247 1.00 73.81 97 SER A O 1
ATOM 778 N N . TYR A 1 98 ? 13.469 -12.679 -21.964 1.00 75.56 98 TYR A N 1
ATOM 779 C CA . TYR A 1 98 ? 12.905 -11.755 -20.966 1.00 75.56 98 TYR A CA 1
ATOM 780 C C . TYR A 1 98 ? 11.607 -11.097 -21.457 1.00 75.56 98 TYR A C 1
ATOM 782 O O . TYR A 1 98 ? 10.594 -11.095 -20.758 1.00 75.56 98 TYR A O 1
ATOM 790 N N . TYR A 1 99 ? 11.627 -10.592 -22.693 1.00 80.88 99 TYR A N 1
ATOM 791 C CA . TYR A 1 99 ? 10.470 -9.953 -23.316 1.00 80.88 99 TYR A CA 1
ATOM 792 C C . TYR A 1 99 ? 9.297 -10.922 -23.479 1.00 80.88 99 TYR A C 1
ATOM 794 O O . TYR A 1 99 ? 8.153 -10.538 -23.249 1.00 80.88 99 TYR A O 1
ATOM 802 N N . GLY A 1 100 ? 9.570 -12.187 -23.815 1.00 81.31 100 GLY A N 1
ATOM 803 C CA . GLY A 1 100 ? 8.548 -13.227 -23.879 1.00 81.31 100 GLY A CA 1
ATOM 804 C C . GLY A 1 100 ? 7.873 -13.455 -22.525 1.00 81.31 100 GLY A C 1
ATOM 805 O O . GLY A 1 100 ? 6.644 -13.489 -22.456 1.00 81.31 100 GLY A O 1
ATOM 806 N N . TYR A 1 101 ? 8.652 -13.532 -21.440 1.00 79.00 101 TYR A N 1
ATOM 807 C CA . TYR A 1 101 ? 8.103 -13.670 -20.086 1.00 79.00 101 TYR A CA 1
ATOM 808 C C . TYR A 1 101 ? 7.281 -12.448 -19.671 1.00 79.00 101 TYR A C 1
ATOM 810 O O . TYR A 1 101 ? 6.193 -12.601 -19.115 1.00 79.00 101 TYR A O 1
ATOM 818 N N . GLU A 1 102 ? 7.756 -11.234 -19.961 1.00 85.56 102 GLU A N 1
ATOM 819 C CA . GLU A 1 102 ? 7.001 -10.016 -19.660 1.00 85.56 102 GLU A CA 1
ATOM 820 C C . GLU A 1 102 ? 5.669 -9.969 -20.421 1.00 85.56 102 GLU A C 1
ATOM 822 O O . GLU A 1 102 ? 4.640 -9.637 -19.825 1.00 85.56 102 GLU A O 1
ATOM 827 N N . ILE A 1 103 ? 5.658 -10.324 -21.710 1.00 87.81 103 ILE A N 1
ATOM 828 C CA . ILE A 1 103 ? 4.431 -10.379 -22.518 1.00 87.81 103 ILE A CA 1
ATOM 829 C C . ILE A 1 103 ? 3.457 -11.403 -21.930 1.00 87.81 103 ILE A C 1
ATOM 831 O O . ILE A 1 103 ? 2.289 -11.078 -21.713 1.00 87.81 103 ILE A O 1
ATOM 835 N N . LEU A 1 104 ? 3.931 -12.610 -21.612 1.00 87.56 104 LEU A N 1
ATOM 836 C CA . LEU A 1 104 ? 3.097 -13.669 -21.045 1.00 87.56 104 LEU A CA 1
ATOM 837 C C . LEU A 1 104 ? 2.481 -13.251 -19.702 1.00 87.56 104 LEU A C 1
ATOM 839 O O . LEU A 1 104 ? 1.267 -13.362 -19.515 1.00 87.56 104 LEU A O 1
ATOM 843 N N . LEU A 1 105 ? 3.293 -12.705 -18.793 1.00 87.94 105 LEU A N 1
ATOM 844 C CA . LEU A 1 105 ? 2.830 -12.185 -17.504 1.00 87.94 105 LEU A CA 1
ATOM 845 C C . LEU A 1 105 ? 1.845 -11.028 -17.670 1.00 87.94 105 LEU A C 1
ATOM 847 O O . LEU A 1 105 ? 0.868 -10.944 -16.929 1.00 87.94 105 LEU A O 1
ATOM 851 N N . THR A 1 106 ? 2.058 -10.164 -18.662 1.00 91.69 106 THR A N 1
ATOM 852 C CA . THR A 1 106 ? 1.126 -9.080 -18.988 1.00 91.69 106 THR A CA 1
ATOM 853 C C . THR A 1 106 ? -0.219 -9.631 -19.447 1.00 91.69 106 THR A C 1
ATOM 855 O O . THR A 1 106 ? -1.252 -9.153 -18.980 1.00 91.69 106 THR A O 1
ATOM 858 N N . ILE A 1 107 ? -0.242 -10.656 -20.301 1.00 91.38 107 ILE A N 1
ATOM 859 C CA . ILE A 1 107 ? -1.487 -11.271 -20.780 1.00 91.38 107 ILE A CA 1
ATOM 860 C C . ILE A 1 107 ? -2.231 -11.958 -19.628 1.00 91.38 107 ILE A C 1
ATOM 862 O O . ILE A 1 107 ? -3.397 -11.645 -19.374 1.00 91.38 107 ILE A O 1
ATOM 866 N N . ILE A 1 108 ? -1.558 -12.854 -18.898 1.00 91.19 108 ILE A N 1
ATOM 867 C CA . ILE A 1 108 ? -2.165 -13.618 -17.795 1.00 91.19 108 ILE A CA 1
ATOM 868 C C . ILE A 1 108 ? -2.616 -12.674 -16.677 1.00 91.19 108 ILE A C 1
ATOM 870 O O . ILE A 1 108 ? -3.757 -12.740 -16.216 1.00 91.19 108 ILE A O 1
ATOM 874 N N . GLY A 1 109 ? -1.740 -11.757 -16.268 1.00 92.00 109 GLY A N 1
ATOM 875 C CA . GLY A 1 109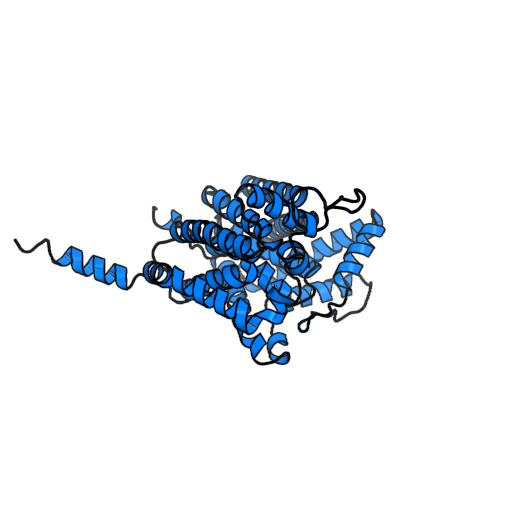 ? -2.009 -10.788 -15.216 1.00 92.00 109 GLY A CA 1
ATOM 876 C C . GLY A 1 109 ? -3.205 -9.896 -15.536 1.00 92.00 109 GLY A C 1
ATOM 877 O O . GLY A 1 109 ? -4.098 -9.736 -14.700 1.00 92.00 109 GLY A O 1
ATOM 878 N N . ASN A 1 110 ? -3.293 -9.369 -16.763 1.00 94.38 110 ASN A N 1
ATOM 879 C CA . ASN A 1 110 ? -4.447 -8.565 -17.163 1.00 94.38 110 ASN A CA 1
ATOM 880 C C . ASN A 1 110 ? -5.727 -9.389 -17.294 1.00 94.38 110 ASN A C 1
ATOM 882 O O . ASN A 1 110 ? -6.791 -8.849 -17.004 1.00 94.38 110 ASN A O 1
ATOM 886 N N . ALA A 1 111 ? -5.664 -10.672 -17.665 1.00 92.69 111 ALA A N 1
ATOM 887 C CA . ALA A 1 111 ? -6.840 -11.542 -17.646 1.00 92.69 111 ALA A CA 1
ATOM 888 C C . ALA A 1 111 ? -7.393 -11.703 -16.216 1.00 92.69 111 ALA A C 1
ATOM 890 O O . ALA A 1 111 ? -8.599 -11.563 -15.992 1.00 92.69 111 ALA A O 1
ATOM 891 N N . VAL A 1 112 ? -6.508 -11.908 -15.233 1.00 92.94 112 VAL A N 1
ATOM 892 C CA . VAL A 1 112 ? -6.871 -11.959 -13.806 1.00 92.94 112 VAL A CA 1
ATOM 893 C C . VAL A 1 112 ? -7.426 -10.614 -13.329 1.00 92.94 112 VAL A C 1
ATOM 895 O O . VAL A 1 112 ? -8.488 -10.567 -12.707 1.00 92.94 112 VAL A O 1
ATOM 898 N N . LEU A 1 113 ? -6.758 -9.506 -13.653 1.00 93.25 113 LEU A N 1
ATOM 899 C CA . LEU A 1 113 ? -7.193 -8.165 -13.256 1.00 93.25 113 LEU A CA 1
ATOM 900 C C . LEU A 1 113 ? -8.546 -7.798 -13.878 1.00 93.25 113 LEU A C 1
ATOM 902 O O . LEU A 1 113 ? -9.425 -7.264 -13.202 1.00 93.25 113 LEU A O 1
ATOM 906 N N . PHE A 1 114 ? -8.755 -8.152 -15.145 1.00 92.12 114 PHE A N 1
ATOM 907 C CA . PHE A 1 114 ? -10.029 -7.986 -15.828 1.00 92.12 114 PHE A CA 1
ATOM 908 C C . PHE A 1 114 ? -11.134 -8.787 -15.132 1.00 92.12 114 PHE A C 1
ATOM 910 O O . PHE A 1 114 ? -12.211 -8.250 -14.865 1.00 92.12 114 PHE A O 1
ATOM 917 N N . TYR A 1 115 ? -10.863 -10.043 -14.760 1.00 90.44 115 TYR A N 1
ATOM 918 C CA . TYR A 1 115 ? -11.796 -10.854 -13.978 1.00 90.44 115 TYR A CA 1
ATOM 919 C C . TYR A 1 115 ? -12.166 -10.185 -12.643 1.00 90.44 115 TYR A C 1
ATOM 921 O O . TYR A 1 115 ? -13.354 -10.088 -12.324 1.00 90.44 115 TYR A O 1
ATOM 929 N N . ILE A 1 116 ? -11.186 -9.655 -11.902 1.00 91.00 116 ILE A N 1
ATOM 930 C CA . ILE A 1 116 ? -11.406 -8.916 -10.645 1.00 91.00 116 ILE A CA 1
ATOM 931 C C . ILE A 1 116 ? -12.332 -7.714 -10.874 1.00 91.00 116 ILE A C 1
ATOM 933 O O . ILE A 1 116 ? -13.372 -7.608 -10.221 1.00 91.00 116 ILE A O 1
ATOM 937 N N . ILE A 1 117 ? -12.031 -6.858 -11.858 1.00 90.62 117 ILE A N 1
ATOM 938 C CA . ILE A 1 117 ? -12.846 -5.671 -12.174 1.00 90.62 117 ILE A CA 1
ATOM 939 C C . ILE A 1 117 ? -14.258 -6.048 -12.648 1.00 90.62 117 ILE A C 1
ATOM 941 O O . ILE A 1 117 ? -15.220 -5.329 -12.371 1.00 90.62 117 ILE A O 1
ATOM 945 N N . ARG A 1 118 ? -14.436 -7.194 -13.315 1.00 86.94 118 ARG A N 1
ATOM 946 C CA . ARG A 1 118 ? -15.765 -7.714 -13.684 1.00 86.94 118 ARG A CA 1
ATOM 947 C C . ARG A 1 118 ? -16.563 -8.233 -12.487 1.00 86.94 118 ARG A C 1
ATOM 949 O O . ARG A 1 118 ? -17.794 -8.277 -12.560 1.00 86.94 118 ARG A O 1
ATOM 956 N N . LYS A 1 119 ? -15.897 -8.627 -11.397 1.00 86.50 119 LYS A N 1
ATOM 957 C CA . LYS A 1 119 ? -16.538 -8.987 -10.120 1.00 86.50 119 LYS A CA 1
ATOM 958 C C . LYS A 1 119 ? -16.819 -7.778 -9.225 1.00 86.50 119 LYS A C 1
ATOM 960 O O . LYS A 1 119 ? -17.556 -7.922 -8.246 1.00 86.50 119 LYS A O 1
ATOM 965 N N . CYS A 1 120 ? -16.306 -6.603 -9.570 1.00 86.25 120 CYS A N 1
ATOM 966 C CA . CYS A 1 120 ? -16.721 -5.344 -8.970 1.00 86.25 120 CYS A CA 1
ATOM 967 C C . CYS A 1 120 ? -18.089 -4.872 -9.504 1.00 86.25 120 CYS A C 1
ATOM 969 O O . CYS A 1 120 ? -18.643 -5.412 -10.469 1.00 86.25 120 CYS A O 1
ATOM 971 N N . ARG A 1 121 ? -18.676 -3.882 -8.826 1.00 82.00 121 ARG A N 1
ATOM 972 C CA . ARG A 1 121 ? -19.974 -3.284 -9.156 1.00 82.00 121 ARG A CA 1
ATOM 973 C C . ARG A 1 121 ? -19.982 -2.688 -10.562 1.00 82.00 121 ARG A C 1
ATOM 975 O O . ARG A 1 121 ? -18.954 -2.287 -11.093 1.00 82.00 121 ARG A O 1
ATOM 982 N N . SER A 1 122 ? -21.168 -2.602 -11.158 1.00 73.19 122 SER A N 1
ATOM 983 C CA . SER A 1 122 ? -21.275 -2.250 -12.572 1.00 73.19 122 SER A CA 1
ATOM 984 C C . SER A 1 122 ? -21.144 -0.767 -12.885 1.00 73.19 122 SER A C 1
ATOM 986 O O . SER A 1 122 ? -20.919 -0.435 -14.037 1.00 73.19 122 SER A O 1
ATOM 988 N N . ARG A 1 123 ? -21.309 0.122 -11.903 1.00 80.06 123 ARG A N 1
ATOM 989 C CA . ARG A 1 123 ? -21.233 1.578 -12.076 1.00 80.06 123 ARG A CA 1
ATOM 990 C C . ARG A 1 123 ? -20.178 2.122 -11.138 1.00 80.06 123 ARG A C 1
ATOM 992 O O . ARG A 1 123 ? -20.221 1.779 -9.963 1.00 80.06 123 ARG A O 1
ATOM 999 N N . TYR A 1 124 ? -19.309 2.993 -11.627 1.00 84.19 124 TYR A N 1
ATOM 1000 C CA . TYR A 1 124 ? -18.297 3.685 -10.828 1.00 84.19 124 TYR A CA 1
ATOM 1001 C C . TYR A 1 124 ? -18.530 5.191 -10.893 1.00 84.19 124 TYR A C 1
ATOM 1003 O O . TYR A 1 124 ? -18.948 5.712 -11.929 1.00 84.19 124 TYR A O 1
ATOM 1011 N N . SER A 1 125 ? -18.246 5.902 -9.806 1.00 85.88 125 SER A N 1
ATOM 1012 C CA . SER A 1 125 ? -18.050 7.351 -9.861 1.00 85.88 125 SER A CA 1
ATOM 1013 C C . SER A 1 125 ? -16.805 7.682 -10.689 1.00 85.88 125 SER A C 1
ATOM 1015 O O . SER A 1 125 ? -15.987 6.807 -10.992 1.00 85.88 125 SER A O 1
ATOM 1017 N N . TRP A 1 126 ? -16.648 8.949 -11.067 1.00 81.38 126 TRP A N 1
ATOM 1018 C CA . TRP A 1 126 ? -15.466 9.379 -11.812 1.00 81.38 126 TRP A CA 1
ATOM 1019 C C . TRP A 1 126 ? -14.174 9.164 -10.999 1.00 81.38 126 TRP A C 1
ATOM 1021 O O . TRP A 1 126 ? -13.190 8.697 -11.562 1.00 81.38 126 TRP A O 1
ATOM 1031 N N . ILE A 1 127 ? -14.206 9.399 -9.679 1.00 86.25 127 ILE A N 1
ATOM 1032 C CA . ILE A 1 127 ? -13.053 9.230 -8.775 1.00 86.25 127 ILE A CA 1
ATOM 1033 C C . ILE A 1 127 ? -12.645 7.760 -8.698 1.00 86.25 127 ILE A C 1
ATOM 1035 O O . ILE A 1 127 ? -11.475 7.426 -8.846 1.00 86.25 127 ILE A O 1
ATOM 1039 N N . GLU A 1 128 ? -13.610 6.857 -8.522 1.00 90.88 128 GLU A N 1
ATOM 1040 C CA . GLU A 1 128 ? -13.321 5.417 -8.476 1.00 90.88 128 GLU A CA 1
ATOM 1041 C C . GLU A 1 128 ? -12.825 4.902 -9.826 1.00 90.88 128 GLU A C 1
ATOM 1043 O O . GLU A 1 128 ? -11.976 4.020 -9.874 1.00 90.88 128 GLU A O 1
ATOM 1048 N N . SER A 1 129 ? -13.321 5.471 -10.928 1.00 90.69 129 SER A N 1
ATOM 1049 C CA . SER A 1 129 ? -12.831 5.137 -12.268 1.00 90.69 129 SER A CA 1
ATOM 1050 C C . SER A 1 129 ? -11.384 5.581 -12.448 1.00 90.69 129 SER A C 1
ATOM 1052 O O . SER A 1 129 ? -10.585 4.809 -12.965 1.00 90.69 129 SER A O 1
ATOM 1054 N N . LEU A 1 130 ? -11.037 6.785 -11.981 1.00 90.75 130 LEU A N 1
ATOM 1055 C CA . LEU A 1 130 ? -9.666 7.286 -11.989 1.00 90.75 130 LEU A CA 1
ATOM 1056 C C . LEU A 1 130 ? -8.745 6.394 -11.147 1.00 90.75 130 LEU A C 1
ATOM 1058 O O . LEU A 1 130 ? -7.696 5.988 -11.635 1.00 90.75 130 LEU A O 1
ATOM 1062 N N . PHE A 1 131 ? -9.163 6.021 -9.933 1.00 94.19 131 PHE A N 1
ATOM 1063 C CA . PHE A 1 131 ? -8.417 5.089 -9.083 1.00 94.19 131 PHE A CA 1
ATOM 1064 C C . PHE A 1 131 ? -8.194 3.735 -9.769 1.00 94.19 131 PHE A C 1
ATOM 1066 O O . PHE A 1 131 ? -7.080 3.218 -9.762 1.00 94.19 131 PHE A O 1
ATOM 1073 N N . ILE A 1 132 ? -9.226 3.175 -10.412 1.00 94.12 132 ILE A N 1
ATOM 1074 C CA . ILE A 1 132 ? -9.107 1.906 -11.141 1.00 94.12 132 ILE A CA 1
ATOM 1075 C C . ILE A 1 132 ? -8.153 2.039 -12.330 1.00 94.12 132 ILE A C 1
ATOM 1077 O O . ILE A 1 132 ? -7.314 1.166 -12.526 1.00 94.12 132 ILE A O 1
ATOM 1081 N N . VAL A 1 133 ? -8.261 3.117 -13.112 1.00 94.06 133 VAL A N 1
ATOM 1082 C CA . VAL A 1 133 ? -7.366 3.386 -14.248 1.00 94.06 133 VAL A CA 1
ATOM 1083 C C . VAL A 1 133 ? -5.920 3.486 -13.775 1.00 94.06 133 VAL A C 1
ATOM 1085 O O . VAL A 1 133 ? -5.063 2.793 -14.318 1.00 94.06 133 VAL A O 1
ATOM 1088 N N . ILE A 1 134 ? -5.660 4.276 -12.730 1.00 94.19 134 ILE A N 1
ATOM 1089 C CA . ILE A 1 134 ? -4.326 4.419 -12.141 1.00 94.19 134 ILE A CA 1
ATOM 1090 C C . ILE A 1 134 ? -3.816 3.065 -11.642 1.00 94.19 134 ILE A C 1
ATOM 1092 O O . ILE A 1 134 ? -2.692 2.703 -11.967 1.00 94.19 134 ILE A O 1
ATOM 1096 N N . GLY A 1 135 ? -4.641 2.281 -10.944 1.00 95.00 135 GLY A N 1
ATOM 1097 C CA . GLY A 1 135 ? -4.258 0.957 -10.453 1.00 95.00 135 GLY A CA 1
ATOM 1098 C C . GLY A 1 135 ? -3.940 -0.052 -11.560 1.00 95.00 135 GLY A C 1
ATOM 1099 O O . GLY A 1 135 ? -2.949 -0.773 -11.479 1.00 95.00 135 GLY A O 1
ATOM 1100 N N . ILE A 1 136 ? -4.729 -0.080 -12.640 1.00 94.81 136 ILE A N 1
ATOM 1101 C CA . ILE A 1 136 ? -4.420 -0.903 -13.821 1.00 94.81 136 ILE A CA 1
ATOM 1102 C C . ILE A 1 136 ? -3.090 -0.462 -14.423 1.00 94.81 136 ILE A C 1
ATOM 1104 O O . ILE A 1 136 ? -2.257 -1.304 -14.774 1.00 94.81 136 ILE A O 1
ATOM 1108 N N . MET A 1 137 ? -2.883 0.851 -14.539 1.00 94.62 137 MET A N 1
ATOM 1109 C CA . MET A 1 137 ? -1.681 1.381 -15.153 1.00 94.62 137 MET A CA 1
ATOM 1110 C C . MET A 1 137 ? -0.428 1.054 -14.339 1.00 94.62 137 MET A C 1
ATOM 1112 O O . MET A 1 137 ? 0.552 0.580 -14.915 1.00 94.62 137 MET A O 1
ATOM 1116 N N . THR A 1 138 ? -0.462 1.257 -13.022 1.00 93.88 138 THR A N 1
ATOM 1117 C CA . THR A 1 138 ? 0.674 1.023 -12.118 1.00 93.88 138 THR A CA 1
ATOM 1118 C C . THR A 1 138 ? 1.026 -0.456 -12.027 1.00 93.88 138 THR A C 1
ATOM 1120 O O . THR A 1 138 ? 2.197 -0.795 -12.169 1.00 93.88 138 THR A O 1
ATOM 1123 N N . ILE A 1 139 ? 0.046 -1.359 -11.918 1.00 94.06 139 ILE A N 1
ATOM 1124 C CA . ILE A 1 139 ? 0.298 -2.810 -11.940 1.00 94.06 139 ILE A CA 1
ATOM 1125 C C . ILE A 1 139 ? 0.970 -3.228 -13.257 1.00 94.06 139 ILE A C 1
ATOM 1127 O O . ILE A 1 139 ? 1.914 -4.017 -13.245 1.00 94.06 139 ILE A O 1
ATOM 1131 N N . ASN A 1 140 ? 0.542 -2.680 -14.399 1.00 93.69 140 ASN A N 1
ATOM 1132 C CA . ASN A 1 140 ? 1.163 -2.979 -15.695 1.00 93.69 140 ASN A CA 1
ATOM 1133 C C . ASN A 1 140 ? 2.602 -2.447 -15.814 1.00 93.69 140 ASN A C 1
ATOM 1135 O O . ASN A 1 140 ? 3.446 -3.092 -16.449 1.00 93.69 140 ASN A O 1
ATOM 1139 N N . VAL A 1 141 ? 2.880 -1.288 -15.208 1.00 91.56 141 VAL A N 1
ATOM 1140 C CA . VAL A 1 141 ? 4.224 -0.696 -15.150 1.00 91.56 141 VAL A CA 1
ATOM 1141 C C . VAL A 1 141 ? 5.133 -1.492 -14.217 1.00 91.56 141 VAL A C 1
ATOM 1143 O O . VAL A 1 141 ? 6.272 -1.749 -14.591 1.00 91.56 141 VAL A O 1
ATOM 1146 N N . PHE A 1 142 ? 4.655 -1.892 -13.036 1.00 88.50 142 PHE A N 1
ATOM 1147 C CA . PHE A 1 142 ? 5.507 -2.365 -11.940 1.00 88.50 142 PHE A CA 1
ATOM 1148 C C . PHE A 1 142 ? 5.436 -3.860 -11.647 1.00 88.50 142 PHE A C 1
ATOM 1150 O O . PHE A 1 142 ? 6.475 -4.442 -11.354 1.00 88.50 142 PHE A O 1
ATOM 1157 N N . ALA A 1 143 ? 4.268 -4.494 -11.761 1.00 87.94 143 ALA A N 1
ATOM 1158 C CA . ALA A 1 143 ? 4.066 -5.879 -11.332 1.00 87.94 143 ALA A CA 1
ATOM 1159 C C . ALA A 1 143 ? 3.970 -6.873 -12.497 1.00 87.94 143 ALA A C 1
ATOM 1161 O O . ALA A 1 143 ? 4.509 -7.963 -12.394 1.00 87.94 143 ALA A O 1
ATOM 1162 N N . PHE A 1 144 ? 3.337 -6.535 -13.628 1.00 89.44 144 PHE A N 1
ATOM 1163 C CA . PHE A 1 144 ? 3.217 -7.453 -14.777 1.00 89.44 144 PHE A CA 1
ATOM 1164 C C . PHE A 1 144 ? 4.475 -7.487 -15.644 1.00 89.44 144 PHE A C 1
ATOM 1166 O O . PHE A 1 144 ? 4.484 -7.102 -16.812 1.00 89.44 144 PHE A O 1
ATOM 1173 N N . ASN A 1 145 ? 5.564 -7.904 -15.027 1.00 82.19 145 ASN A N 1
ATOM 1174 C CA . ASN A 1 145 ? 6.870 -8.122 -15.617 1.00 82.19 145 ASN A CA 1
ATOM 1175 C C . ASN A 1 145 ? 7.602 -9.159 -14.764 1.00 82.19 145 ASN A C 1
ATOM 1177 O O . ASN A 1 145 ? 7.086 -9.596 -13.737 1.00 82.19 145 ASN A O 1
ATOM 1181 N N . LEU A 1 146 ? 8.786 -9.582 -15.196 1.00 74.44 146 LEU A N 1
ATOM 1182 C CA . LEU A 1 146 ? 9.569 -10.559 -14.454 1.00 74.44 146 LEU A CA 1
ATOM 1183 C C . LEU A 1 146 ? 10.159 -9.927 -13.178 1.00 74.44 146 LEU A C 1
ATOM 1185 O O . LEU A 1 146 ? 11.317 -9.513 -13.156 1.00 74.44 146 LEU A O 1
ATOM 1189 N N . SER A 1 147 ? 9.346 -9.843 -12.125 1.00 73.25 147 SER A N 1
ATOM 1190 C CA . SER A 1 147 ? 9.736 -9.367 -10.800 1.00 73.25 147 SER A CA 1
ATOM 1191 C C . SER A 1 147 ? 9.160 -10.256 -9.695 1.00 73.25 147 SER A C 1
ATOM 1193 O O . SER A 1 147 ? 8.190 -10.995 -9.882 1.00 73.25 147 SER A O 1
ATOM 1195 N N . LYS A 1 148 ? 9.747 -10.154 -8.498 1.00 72.12 148 LYS A N 1
ATOM 1196 C CA . LYS A 1 148 ? 9.256 -10.829 -7.282 1.00 72.12 148 LYS A CA 1
ATOM 1197 C C . LYS A 1 148 ? 7.872 -10.338 -6.830 1.00 72.12 148 LYS A C 1
ATOM 1199 O O . LYS A 1 148 ? 7.207 -11.005 -6.040 1.00 72.12 148 LYS A O 1
ATOM 1204 N N . ASP A 1 149 ? 7.432 -9.186 -7.330 1.00 79.56 149 ASP A N 1
ATOM 1205 C CA . ASP A 1 149 ? 6.191 -8.528 -6.910 1.00 79.56 149 ASP A CA 1
ATOM 1206 C C . ASP A 1 149 ? 4.954 -9.214 -7.512 1.00 79.56 149 ASP A C 1
ATOM 1208 O O . ASP A 1 149 ? 3.862 -9.115 -6.956 1.00 79.56 149 ASP A O 1
ATOM 1212 N N . VAL A 1 150 ? 5.121 -9.995 -8.592 1.00 81.94 150 VAL A N 1
ATOM 1213 C CA . VAL A 1 150 ? 4.059 -10.845 -9.165 1.00 81.94 150 VAL A CA 1
ATOM 1214 C C . VAL A 1 150 ? 3.505 -11.809 -8.118 1.00 81.94 150 VAL A C 1
ATOM 1216 O O . VAL A 1 150 ? 2.293 -11.959 -7.985 1.00 81.94 150 VAL A O 1
ATOM 1219 N N . ILE A 1 151 ? 4.383 -12.449 -7.345 1.00 80.56 151 ILE A N 1
ATOM 1220 C CA . ILE A 1 151 ? 3.987 -13.433 -6.328 1.00 80.56 151 ILE A CA 1
ATOM 1221 C C . ILE A 1 151 ? 3.203 -12.752 -5.204 1.00 80.56 151 ILE A C 1
ATOM 1223 O O . ILE A 1 151 ? 2.195 -13.268 -4.722 1.00 80.56 151 ILE A O 1
ATOM 1227 N N . GLN A 1 152 ? 3.624 -11.549 -4.828 1.00 83.81 152 GLN A N 1
ATOM 1228 C CA . GLN A 1 152 ? 2.934 -10.745 -3.827 1.00 83.81 152 GLN A CA 1
ATOM 1229 C C . GLN A 1 152 ? 1.561 -10.279 -4.324 1.00 83.81 152 GLN A C 1
ATOM 1231 O O . GLN A 1 152 ? 0.585 -10.333 -3.578 1.00 83.81 152 GLN A O 1
ATOM 1236 N N . LEU A 1 153 ? 1.446 -9.897 -5.598 1.00 89.38 153 LEU A N 1
ATOM 1237 C CA . LEU A 1 153 ? 0.155 -9.607 -6.215 1.00 89.38 153 LEU A CA 1
ATOM 1238 C C . LEU A 1 153 ? -0.769 -10.834 -6.178 1.00 89.38 153 LEU A C 1
ATOM 1240 O O . LEU A 1 153 ? -1.939 -10.693 -5.826 1.00 89.38 153 LEU A O 1
ATOM 1244 N N . LEU A 1 154 ? -0.261 -12.037 -6.478 1.00 87.62 154 LEU A N 1
ATOM 1245 C CA . LEU A 1 154 ? -1.051 -13.274 -6.401 1.00 87.62 154 LEU A CA 1
ATOM 1246 C C . LEU A 1 154 ? -1.613 -13.514 -4.994 1.00 87.62 154 LEU A C 1
ATOM 1248 O O . LEU A 1 154 ? -2.785 -13.871 -4.873 1.00 87.62 154 LEU A O 1
ATOM 1252 N N . LEU A 1 155 ? -0.838 -13.244 -3.936 1.00 88.44 155 LEU A N 1
ATOM 1253 C CA . LEU A 1 155 ? -1.341 -13.287 -2.558 1.00 88.44 155 LEU A CA 1
ATOM 1254 C C . LEU A 1 155 ? -2.557 -12.362 -2.379 1.00 88.44 155 LEU A C 1
ATOM 1256 O O . LEU A 1 155 ? -3.599 -12.800 -1.890 1.00 88.44 155 LEU A O 1
ATOM 1260 N N . PHE A 1 156 ? -2.478 -11.104 -2.814 1.00 91.69 156 PHE A N 1
ATOM 1261 C CA . PHE A 1 156 ? -3.602 -10.170 -2.685 1.00 91.69 156 PHE A CA 1
ATOM 1262 C C . PHE A 1 156 ? -4.802 -10.530 -3.573 1.00 91.69 156 PHE A C 1
ATOM 1264 O O . PHE A 1 156 ? -5.943 -10.257 -3.192 1.00 91.69 156 PHE A O 1
ATOM 1271 N N . VAL A 1 157 ? -4.582 -11.198 -4.708 1.00 91.25 157 VAL A N 1
ATOM 1272 C CA . VAL A 1 157 ? -5.660 -11.782 -5.523 1.00 91.25 157 VAL A CA 1
ATOM 1273 C C . VAL A 1 157 ? -6.361 -12.921 -4.778 1.00 91.25 157 VAL A C 1
ATOM 1275 O O . VAL A 1 157 ? -7.592 -12.962 -4.753 1.00 91.25 157 VAL A O 1
ATOM 1278 N N . VAL A 1 158 ? -5.614 -13.817 -4.125 1.00 89.19 158 VAL A N 1
ATOM 1279 C CA . VAL A 1 158 ? -6.197 -14.883 -3.293 1.00 89.19 158 VAL A CA 1
ATOM 1280 C C . VAL A 1 158 ? -7.010 -14.278 -2.150 1.00 89.19 158 VAL A C 1
ATOM 1282 O O . VAL A 1 158 ? -8.161 -14.669 -1.948 1.00 89.19 158 VAL A O 1
ATOM 1285 N N . LEU A 1 159 ? -6.474 -13.264 -1.463 1.00 90.12 159 LEU A N 1
ATOM 1286 C CA . LEU A 1 159 ? -7.208 -12.553 -0.414 1.00 90.12 159 LEU A CA 1
ATOM 1287 C C . LEU A 1 159 ? -8.484 -11.896 -0.956 1.00 90.12 159 LEU A C 1
ATOM 1289 O O . LEU A 1 159 ? -9.523 -11.978 -0.306 1.00 90.12 159 LEU A O 1
ATOM 1293 N N . PHE A 1 160 ? -8.448 -11.297 -2.151 1.00 90.38 160 PHE A N 1
ATOM 1294 C CA . PHE A 1 160 ? -9.640 -10.749 -2.803 1.00 90.38 160 PHE A CA 1
ATOM 1295 C C . PHE A 1 160 ? -10.720 -11.818 -3.024 1.00 90.38 160 PHE A C 1
ATOM 1297 O O . PHE A 1 160 ? -11.886 -11.595 -2.694 1.00 90.38 160 PHE A O 1
ATOM 1304 N N . ILE A 1 161 ? -10.338 -12.984 -3.556 1.00 88.25 161 ILE A N 1
ATOM 1305 C CA . ILE A 1 161 ? -11.265 -14.093 -3.814 1.00 88.25 161 ILE A CA 1
ATOM 1306 C C . ILE A 1 161 ? -11.863 -14.599 -2.499 1.00 88.25 161 ILE A C 1
ATOM 1308 O O . ILE A 1 161 ? -13.082 -14.686 -2.387 1.00 88.25 161 ILE A O 1
ATOM 1312 N N . MET A 1 162 ? -11.031 -14.856 -1.488 1.00 85.69 162 MET A N 1
ATOM 1313 C CA . MET A 1 162 ? -11.490 -15.342 -0.184 1.00 85.69 162 MET A CA 1
ATOM 1314 C C . MET A 1 162 ? -12.413 -14.349 0.517 1.00 85.69 162 MET A C 1
ATOM 1316 O O . MET A 1 162 ? -13.445 -14.733 1.062 1.00 85.69 162 MET A O 1
ATOM 1320 N N . MET A 1 163 ? -12.060 -13.061 0.502 1.00 84.56 163 MET A N 1
ATOM 1321 C CA . MET A 1 163 ? -12.863 -12.027 1.148 1.00 84.56 163 MET A CA 1
ATOM 1322 C C . MET A 1 163 ? -14.230 -11.859 0.503 1.00 84.56 163 MET A C 1
ATOM 1324 O O . MET A 1 163 ? -15.160 -11.440 1.183 1.00 84.56 163 MET A O 1
ATOM 1328 N N . LYS A 1 164 ? -14.390 -12.220 -0.771 1.00 75.50 164 LYS A N 1
ATOM 1329 C CA . LYS A 1 164 ? -15.695 -12.185 -1.424 1.00 75.50 164 LYS A CA 1
ATOM 1330 C C . LYS A 1 164 ? -16.698 -13.115 -0.736 1.00 75.50 164 LYS A C 1
ATOM 1332 O O . LYS A 1 164 ? -17.854 -12.743 -0.603 1.00 75.50 164 LYS A O 1
ATOM 1337 N N . ASP A 1 165 ? -16.283 -14.279 -0.260 1.00 71.06 165 ASP A N 1
ATOM 1338 C CA . ASP A 1 165 ? -17.211 -15.252 0.335 1.00 71.06 165 ASP A CA 1
ATOM 1339 C C . ASP A 1 165 ? -17.423 -15.025 1.846 1.00 71.06 165 ASP A C 1
ATOM 1341 O O . ASP A 1 165 ? -18.195 -15.719 2.511 1.00 71.06 165 ASP A O 1
ATOM 1345 N N . ILE A 1 166 ? -16.775 -14.001 2.411 1.00 74.25 166 ILE A N 1
ATOM 1346 C CA . ILE A 1 166 ? -16.925 -13.615 3.811 1.00 74.25 166 ILE A CA 1
ATOM 1347 C C . ILE A 1 166 ? -18.144 -12.697 3.956 1.00 74.25 166 ILE A C 1
ATOM 1349 O O . ILE A 1 166 ? -18.175 -11.580 3.462 1.00 74.25 166 ILE A O 1
ATOM 1353 N N . HIS A 1 167 ? -19.158 -13.124 4.707 1.00 64.00 167 HIS A N 1
ATOM 1354 C CA . HIS A 1 167 ? -20.348 -12.290 4.943 1.00 64.00 167 HIS A CA 1
ATOM 1355 C C . HIS A 1 167 ? -20.301 -11.455 6.228 1.00 64.00 167 HIS A C 1
ATOM 1357 O O . HIS A 1 167 ? -21.125 -10.563 6.407 1.00 64.00 167 HIS A O 1
ATOM 1363 N N . ASN A 1 168 ? -19.374 -11.739 7.146 1.00 64.81 168 ASN A N 1
ATOM 1364 C CA . ASN A 1 168 ? -19.297 -11.056 8.439 1.00 64.81 168 ASN A CA 1
ATOM 1365 C C . ASN A 1 168 ? -17.837 -10.913 8.898 1.00 64.81 168 ASN A C 1
ATOM 1367 O O . ASN A 1 168 ? -17.030 -11.817 8.677 1.00 64.81 168 ASN A O 1
ATOM 1371 N N . SER A 1 169 ? -17.493 -9.826 9.590 1.00 66.88 169 SER A N 1
ATOM 1372 C CA . SER A 1 169 ? -16.148 -9.547 10.111 1.00 66.88 169 SER A CA 1
ATOM 1373 C C . SER A 1 169 ? -15.817 -10.304 11.409 1.00 66.88 169 SER A C 1
ATOM 1375 O O . SER A 1 169 ? -15.174 -9.784 12.327 1.00 66.88 169 SER A O 1
ATOM 1377 N N . ARG A 1 170 ? -16.274 -11.559 11.509 1.00 76.69 170 ARG A N 1
ATOM 1378 C CA . ARG A 1 170 ? -16.042 -12.420 12.676 1.00 76.69 170 ARG A CA 1
ATOM 1379 C C . ARG A 1 170 ? -14.561 -12.754 12.825 1.00 76.69 170 ARG A C 1
ATOM 1381 O O . ARG A 1 170 ? -13.845 -12.901 11.838 1.00 76.69 170 ARG A O 1
ATOM 1388 N N . ILE A 1 171 ? -14.141 -12.987 14.068 1.00 78.31 171 ILE A N 1
ATOM 1389 C CA . ILE A 1 171 ? -12.749 -13.320 14.406 1.00 78.31 171 ILE A CA 1
ATOM 1390 C C . ILE A 1 171 ? -12.230 -14.542 13.642 1.00 78.31 171 ILE A C 1
ATOM 1392 O O . ILE A 1 171 ? -11.109 -14.517 13.159 1.00 78.31 171 ILE A O 1
ATOM 1396 N N . ARG A 1 172 ? -13.073 -15.560 13.423 1.00 80.69 172 ARG A N 1
ATOM 1397 C CA . ARG A 1 172 ? -12.729 -16.742 12.617 1.00 80.69 172 ARG A CA 1
ATOM 1398 C C . ARG A 1 172 ? -12.268 -16.375 11.204 1.00 80.69 172 ARG A C 1
ATOM 1400 O O . ARG A 1 172 ? -11.324 -16.965 10.703 1.00 80.69 172 ARG A O 1
ATOM 1407 N N . ASN A 1 173 ? -12.924 -15.395 10.588 1.00 83.25 173 ASN A N 1
ATOM 1408 C CA . ASN A 1 173 ? -12.622 -14.971 9.226 1.00 83.25 173 ASN A CA 1
ATOM 1409 C C . ASN A 1 173 ? -11.329 -14.141 9.179 1.00 83.25 173 ASN A C 1
ATOM 1411 O O . ASN A 1 173 ? -10.550 -14.257 8.239 1.00 83.25 173 ASN A O 1
ATOM 1415 N N . ALA A 1 174 ? -11.060 -13.351 10.224 1.00 80.12 174 ALA A N 1
ATOM 1416 C CA . ALA A 1 174 ? -9.761 -12.702 10.389 1.00 80.12 174 ALA A CA 1
ATOM 1417 C C . ALA A 1 174 ? -8.642 -13.746 10.563 1.00 80.12 174 ALA A C 1
ATOM 1419 O O . ALA A 1 174 ? -7.634 -13.679 9.870 1.00 80.12 174 ALA A O 1
ATOM 1420 N N . LEU A 1 175 ? -8.847 -14.765 11.404 1.00 83.94 175 LEU A N 1
ATOM 1421 C CA . LEU A 1 175 ? -7.871 -15.840 11.608 1.00 83.94 175 LEU A CA 1
ATOM 1422 C C . LEU A 1 175 ? -7.614 -16.656 10.335 1.00 83.94 175 LEU A C 1
ATOM 1424 O O . LEU A 1 175 ? -6.464 -16.967 10.049 1.00 83.94 175 LEU A O 1
ATOM 1428 N N . SER A 1 176 ? -8.641 -16.957 9.531 1.00 83.50 176 SER A N 1
ATOM 1429 C CA . SER A 1 176 ? -8.439 -17.660 8.256 1.00 83.50 176 SER A CA 1
ATOM 1430 C C . SER A 1 176 ? -7.627 -16.838 7.255 1.00 83.50 176 SER A C 1
ATOM 1432 O O . SER A 1 176 ? -6.799 -17.392 6.540 1.00 83.50 176 SER A O 1
ATOM 1434 N N . LEU A 1 177 ? -7.832 -15.517 7.209 1.00 85.81 177 LEU A N 1
ATOM 1435 C CA . LEU A 1 177 ? -7.037 -14.636 6.349 1.00 85.81 177 LEU A CA 1
ATOM 1436 C C . LEU A 1 177 ? -5.595 -14.540 6.852 1.00 85.81 177 LEU A C 1
ATOM 1438 O O . LEU A 1 177 ? -4.669 -14.691 6.064 1.00 85.81 177 LEU A O 1
ATOM 1442 N N . ALA A 1 178 ? -5.405 -14.371 8.163 1.00 84.44 178 ALA A N 1
ATOM 1443 C CA . ALA A 1 178 ? -4.089 -14.380 8.796 1.00 84.44 178 ALA A CA 1
ATOM 1444 C C . ALA A 1 178 ? -3.327 -15.684 8.503 1.00 84.44 178 ALA A C 1
ATOM 1446 O O . ALA A 1 178 ? -2.148 -15.644 8.169 1.00 84.44 178 ALA A O 1
ATOM 1447 N N . PHE A 1 179 ? -4.015 -16.826 8.554 1.00 87.06 179 PHE A N 1
ATOM 1448 C CA . PHE A 1 179 ? -3.446 -18.133 8.236 1.00 87.06 179 PHE A CA 1
ATOM 1449 C C . PHE A 1 179 ? -2.987 -18.241 6.777 1.00 87.06 179 PHE A C 1
ATOM 1451 O O . PHE A 1 179 ? -1.877 -18.698 6.517 1.00 87.06 179 PHE A O 1
ATOM 1458 N N . VAL A 1 180 ? -3.792 -17.772 5.819 1.00 87.00 180 VAL A N 1
ATOM 1459 C CA . VAL A 1 180 ? -3.396 -17.778 4.400 1.00 87.00 180 VAL A CA 1
ATOM 1460 C C . VAL A 1 180 ? -2.226 -16.835 4.134 1.00 87.00 180 VAL A C 1
ATOM 1462 O O . VAL A 1 180 ? -1.309 -17.204 3.403 1.00 87.00 180 VAL A O 1
ATOM 1465 N N . ILE A 1 181 ? -2.209 -15.658 4.769 1.00 85.25 181 ILE A N 1
ATOM 1466 C CA . ILE A 1 181 ? -1.060 -14.748 4.696 1.00 85.25 181 ILE A CA 1
ATOM 1467 C C . ILE A 1 181 ? 0.189 -15.426 5.276 1.00 85.25 181 ILE A C 1
ATOM 1469 O O . ILE A 1 181 ? 1.248 -15.337 4.665 1.00 85.25 181 ILE A O 1
ATOM 1473 N N . ALA A 1 182 ? 0.070 -16.139 6.399 1.00 85.75 182 ALA A N 1
ATOM 1474 C CA . ALA A 1 182 ? 1.189 -16.843 7.022 1.00 85.75 182 ALA A CA 1
ATOM 1475 C C . ALA A 1 182 ? 1.746 -17.959 6.126 1.00 85.75 182 ALA A C 1
ATOM 1477 O O . ALA A 1 182 ? 2.954 -18.026 5.924 1.00 85.75 182 ALA A O 1
ATOM 1478 N N . ILE A 1 183 ? 0.885 -18.791 5.527 1.00 84.69 183 ILE A N 1
ATOM 1479 C CA . ILE A 1 183 ? 1.326 -19.823 4.575 1.00 84.69 183 ILE A CA 1
ATOM 1480 C C . ILE A 1 183 ? 2.054 -19.180 3.394 1.00 84.69 183 ILE A C 1
ATOM 1482 O O . ILE A 1 183 ? 3.149 -19.605 3.041 1.00 84.69 183 ILE A O 1
ATOM 1486 N N . ALA A 1 184 ? 1.480 -18.134 2.797 1.00 81.12 184 ALA A N 1
ATOM 1487 C CA . ALA A 1 184 ? 2.117 -17.456 1.674 1.00 81.12 184 ALA A CA 1
ATOM 1488 C C . ALA A 1 184 ? 3.455 -16.808 2.068 1.00 81.12 184 ALA A C 1
ATOM 1490 O O . ALA A 1 184 ? 4.414 -16.862 1.300 1.00 81.12 184 ALA A O 1
ATOM 1491 N N . ALA A 1 185 ? 3.547 -16.235 3.270 1.00 80.50 185 ALA A N 1
ATOM 1492 C CA . ALA A 1 185 ? 4.790 -15.684 3.795 1.00 80.50 185 ALA A CA 1
ATOM 1493 C C . ALA A 1 185 ? 5.864 -16.767 3.963 1.00 80.50 185 ALA A C 1
ATOM 1495 O O . ALA A 1 185 ? 6.995 -16.568 3.530 1.00 80.50 185 ALA A O 1
ATOM 1496 N N . LEU A 1 186 ? 5.511 -17.927 4.522 1.00 78.50 186 LEU A N 1
ATOM 1497 C CA . LEU A 1 186 ? 6.440 -19.046 4.702 1.00 78.50 186 LEU A CA 1
ATOM 1498 C C . LEU A 1 186 ? 6.917 -19.639 3.372 1.00 78.50 186 LEU A C 1
ATOM 1500 O O . LEU A 1 186 ? 8.077 -20.020 3.264 1.00 78.50 186 LEU A O 1
ATOM 1504 N N . LEU A 1 187 ? 6.042 -19.703 2.365 1.00 73.19 187 LEU A N 1
ATOM 1505 C CA . LEU A 1 187 ? 6.375 -20.284 1.063 1.00 73.19 187 LEU A CA 1
ATOM 1506 C C . LEU A 1 187 ? 7.190 -19.346 0.170 1.00 73.19 187 LEU A C 1
ATOM 1508 O O . LEU A 1 187 ? 8.012 -19.820 -0.605 1.00 73.19 187 LEU A O 1
ATOM 1512 N N . PHE A 1 188 ? 6.945 -18.035 0.244 1.00 68.50 188 PHE A N 1
ATOM 1513 C CA . PHE A 1 188 ? 7.478 -17.098 -0.745 1.00 68.50 188 PHE A CA 1
ATOM 1514 C C . PHE A 1 188 ? 8.331 -15.980 -0.151 1.00 68.50 188 PHE A C 1
ATOM 1516 O O . PHE A 1 188 ? 9.251 -15.506 -0.813 1.00 68.50 188 PHE A O 1
ATOM 1523 N N . ARG A 1 189 ? 8.042 -15.472 1.053 1.00 68.81 189 ARG A N 1
ATOM 1524 C CA . ARG A 1 189 ? 8.792 -14.325 1.596 1.00 68.81 189 ARG A CA 1
ATOM 1525 C C . ARG A 1 189 ? 8.617 -14.192 3.105 1.00 68.81 189 ARG A C 1
ATOM 1527 O O . ARG A 1 189 ? 7.643 -13.601 3.561 1.00 68.81 189 ARG A O 1
ATOM 1534 N N . LEU A 1 190 ? 9.593 -14.669 3.878 1.00 72.25 190 LEU A N 1
ATOM 1535 C CA . LEU A 1 190 ? 9.464 -14.804 5.335 1.00 72.25 190 LEU A CA 1
ATOM 1536 C C . LEU A 1 190 ? 9.064 -13.502 6.047 1.00 72.25 190 LEU A C 1
ATOM 1538 O O . LEU A 1 190 ? 8.238 -13.524 6.955 1.00 72.25 190 LEU A O 1
ATOM 1542 N N . TYR A 1 191 ? 9.572 -12.346 5.613 1.00 75.69 191 TYR A N 1
ATOM 1543 C CA . TYR A 1 191 ? 9.228 -11.080 6.267 1.00 75.69 191 TYR A CA 1
ATOM 1544 C C . TYR A 1 191 ? 7.746 -10.686 6.115 1.00 75.69 191 TYR A C 1
ATOM 1546 O O . TYR A 1 191 ? 7.269 -9.855 6.883 1.00 75.69 191 TYR A O 1
ATOM 1554 N N . TYR A 1 192 ? 6.982 -11.294 5.194 1.00 80.31 192 TYR A N 1
ATOM 1555 C CA . TYR A 1 192 ? 5.523 -11.116 5.126 1.00 80.31 192 TYR A CA 1
ATOM 1556 C C . TYR A 1 192 ? 4.805 -11.672 6.366 1.00 80.31 192 TYR A C 1
ATOM 1558 O O . TYR A 1 192 ? 3.635 -11.365 6.583 1.00 80.31 192 TYR A O 1
ATOM 1566 N N . MET A 1 193 ? 5.497 -12.410 7.239 1.00 85.19 193 MET A N 1
ATOM 1567 C CA . MET A 1 193 ? 4.999 -12.720 8.579 1.00 85.19 193 MET A CA 1
ATOM 1568 C C . MET A 1 193 ? 4.695 -11.450 9.388 1.00 85.19 193 MET A C 1
ATOM 1570 O O . MET A 1 193 ? 3.772 -11.453 10.204 1.00 85.19 193 MET A O 1
ATOM 1574 N N . LEU A 1 194 ? 5.379 -10.331 9.113 1.00 88.75 194 LEU A N 1
ATOM 1575 C CA . LEU A 1 194 ? 5.033 -9.041 9.710 1.00 88.75 194 LEU A CA 1
ATOM 1576 C C . LEU A 1 194 ? 3.669 -8.529 9.239 1.00 88.75 194 LEU A C 1
ATOM 1578 O O . LEU A 1 194 ? 2.967 -7.923 10.040 1.00 88.75 194 LEU A O 1
ATOM 1582 N N . LEU A 1 195 ? 3.220 -8.841 8.015 1.00 91.81 195 LEU A N 1
ATOM 1583 C CA . LEU A 1 195 ? 1.855 -8.520 7.575 1.00 91.81 195 LEU A CA 1
ATOM 1584 C C . LEU A 1 195 ? 0.814 -9.189 8.473 1.00 91.81 195 LEU A C 1
ATOM 1586 O O . LEU A 1 195 ? -0.166 -8.556 8.854 1.00 91.81 195 LEU A O 1
ATOM 1590 N N . VAL A 1 196 ? 1.032 -10.465 8.813 1.00 92.88 196 VAL A N 1
ATOM 1591 C CA . VAL A 1 196 ? 0.153 -11.233 9.710 1.00 9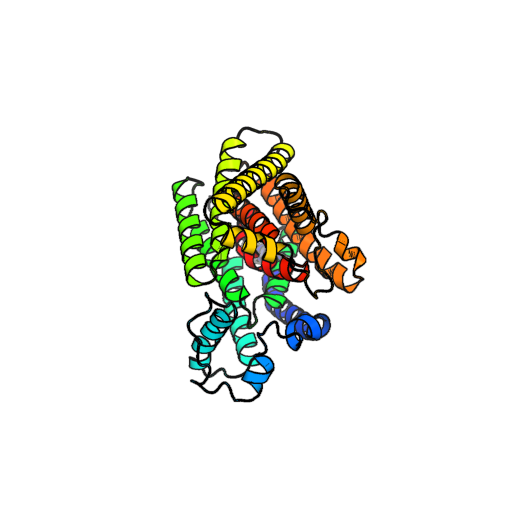2.88 196 VAL A CA 1
ATOM 1592 C C . VAL A 1 196 ? 0.098 -10.559 11.073 1.00 92.88 196 VAL A C 1
ATOM 1594 O O . VAL A 1 196 ? -0.986 -10.290 11.591 1.00 92.88 196 VAL A O 1
ATOM 1597 N N . TYR A 1 197 ? 1.270 -10.252 11.628 1.00 93.31 197 TYR A N 1
ATOM 1598 C CA . TYR A 1 197 ? 1.391 -9.575 12.909 1.00 93.31 197 TYR A CA 1
ATOM 1599 C C . TYR A 1 197 ? 0.658 -8.226 12.909 1.00 93.31 197 TYR A C 1
ATOM 1601 O O . TYR A 1 197 ? -0.234 -8.009 13.732 1.00 93.31 197 TYR A O 1
ATOM 1609 N N . PHE A 1 198 ? 0.971 -7.346 11.957 1.00 96.06 198 PHE A N 1
ATOM 1610 C CA . PHE A 1 198 ? 0.356 -6.027 11.865 1.00 96.06 198 PHE A CA 1
ATOM 1611 C C . PHE A 1 198 ? -1.148 -6.108 11.596 1.00 96.06 198 PHE A C 1
ATOM 1613 O O . PHE A 1 198 ? -1.897 -5.268 12.089 1.00 96.06 198 PHE A O 1
ATOM 1620 N N . PHE A 1 199 ? -1.625 -7.132 10.885 1.00 96.00 199 PHE A N 1
ATOM 1621 C CA . PHE A 1 199 ? -3.053 -7.352 10.668 1.00 96.00 199 PHE A CA 1
ATOM 1622 C C . PHE A 1 199 ? -3.776 -7.736 11.958 1.00 96.00 199 PHE A C 1
ATOM 1624 O O . P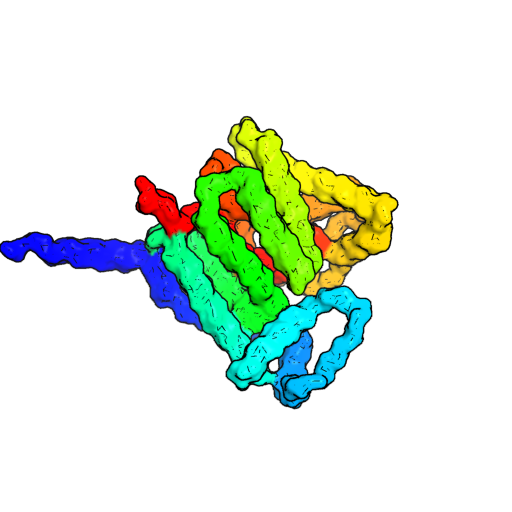HE A 1 199 ? -4.844 -7.191 12.249 1.00 96.00 199 PHE A O 1
ATOM 1631 N N . LEU A 1 200 ? -3.188 -8.616 12.769 1.00 94.75 200 LEU A N 1
ATOM 1632 C CA . LEU A 1 200 ? -3.732 -8.954 14.083 1.00 94.75 200 LEU A CA 1
ATOM 1633 C C . LEU A 1 200 ? -3.696 -7.745 15.028 1.00 94.75 200 LEU A C 1
ATOM 1635 O O . LEU A 1 200 ? -4.704 -7.462 15.676 1.00 94.75 200 LEU A O 1
ATOM 1639 N N . ALA A 1 201 ? -2.593 -6.991 15.048 1.00 96.25 201 ALA A N 1
ATOM 1640 C CA . ALA A 1 201 ? -2.472 -5.760 15.829 1.00 96.25 201 ALA A CA 1
ATOM 1641 C C . ALA A 1 201 ? -3.530 -4.723 15.413 1.00 96.25 201 ALA A C 1
ATOM 1643 O O . ALA A 1 201 ? -4.252 -4.202 16.262 1.00 96.25 201 ALA A O 1
ATOM 1644 N N . ALA A 1 202 ? -3.706 -4.496 14.108 1.00 96.44 202 ALA A N 1
ATOM 1645 C CA . ALA A 1 202 ? -4.735 -3.619 13.556 1.00 96.44 202 ALA A CA 1
ATOM 1646 C C . ALA A 1 202 ? -6.151 -4.077 13.932 1.00 96.44 202 ALA A C 1
ATOM 1648 O O . ALA A 1 202 ? -6.994 -3.257 14.294 1.00 96.44 202 ALA A O 1
ATOM 1649 N N . TYR A 1 203 ? -6.421 -5.383 13.883 1.00 94.81 203 TYR A N 1
ATOM 1650 C CA . TYR A 1 203 ? -7.718 -5.947 14.252 1.00 94.81 203 TYR A CA 1
ATOM 1651 C C . TYR A 1 203 ? -8.027 -5.795 15.749 1.00 94.81 203 TYR A C 1
ATOM 1653 O O . TYR A 1 203 ? -9.165 -5.484 16.111 1.00 94.81 203 TYR A O 1
ATOM 1661 N N . VAL A 1 204 ? -7.031 -5.974 16.622 1.00 94.69 204 VAL A N 1
ATOM 1662 C CA . VAL A 1 204 ? -7.167 -5.732 18.068 1.00 94.69 204 VAL A CA 1
ATOM 1663 C C . VAL A 1 204 ? -7.357 -4.239 18.350 1.00 94.69 204 VAL A C 1
ATOM 1665 O O . VAL A 1 204 ? -8.298 -3.870 19.052 1.00 94.69 204 VAL A O 1
ATOM 1668 N N . ALA A 1 205 ? -6.541 -3.376 17.744 1.00 96.19 205 ALA A N 1
ATOM 1669 C CA . ALA A 1 205 ? -6.660 -1.923 17.845 1.00 96.19 205 ALA A CA 1
ATOM 1670 C C . ALA A 1 205 ? -8.062 -1.436 17.430 1.00 96.19 205 ALA A C 1
ATOM 1672 O O . ALA A 1 205 ? -8.713 -0.669 18.139 1.00 96.19 205 ALA A O 1
ATOM 1673 N N . ASP A 1 206 ? -8.576 -1.946 16.315 1.00 94.44 206 ASP A N 1
ATOM 1674 C CA . ASP A 1 206 ? -9.918 -1.655 15.821 1.00 94.44 206 ASP A CA 1
ATOM 1675 C C . ASP A 1 206 ? -11.033 -2.124 16.771 1.00 94.44 206 ASP A C 1
ATOM 1677 O O . ASP A 1 206 ? -12.042 -1.436 16.937 1.00 94.44 206 ASP A O 1
ATOM 1681 N N . ARG A 1 207 ? -10.858 -3.284 17.418 1.00 92.25 207 ARG A N 1
ATOM 1682 C CA . ARG A 1 207 ? -11.786 -3.804 18.435 1.00 92.25 207 ARG A CA 1
ATOM 1683 C C . ARG A 1 207 ? -11.833 -2.908 19.669 1.00 92.25 207 ARG A C 1
ATOM 1685 O O . ARG A 1 207 ? -12.935 -2.607 20.123 1.00 92.25 207 ARG A O 1
ATOM 1692 N N . ILE A 1 208 ? -10.676 -2.479 20.172 1.00 95.00 208 ILE A N 1
ATOM 1693 C CA . ILE A 1 208 ? -10.561 -1.584 21.334 1.00 95.00 208 ILE A CA 1
ATOM 1694 C C . ILE A 1 208 ? -11.195 -0.223 21.016 1.00 95.00 208 ILE A C 1
ATOM 1696 O O . ILE A 1 208 ? -11.985 0.306 21.793 1.00 95.00 208 ILE A O 1
ATOM 1700 N N . MET A 1 209 ? -10.925 0.311 19.825 1.00 94.00 209 MET A N 1
ATOM 1701 C CA . MET A 1 209 ? -11.345 1.659 19.429 1.00 94.00 209 MET A CA 1
ATOM 1702 C C . MET A 1 209 ? -12.727 1.719 18.780 1.00 94.00 209 MET A C 1
ATOM 1704 O O . MET A 1 209 ? -13.125 2.764 18.262 1.00 94.00 209 MET A O 1
ATOM 1708 N N . ARG A 1 210 ? -13.484 0.617 18.798 1.00 87.88 210 ARG A N 1
ATOM 1709 C CA . ARG A 1 210 ? -14.775 0.512 18.107 1.00 87.88 210 ARG A CA 1
ATOM 1710 C C . ARG A 1 210 ? -15.784 1.571 18.562 1.00 87.88 210 ARG A C 1
ATOM 1712 O O . ARG A 1 210 ? -16.562 2.050 17.742 1.00 87.88 210 ARG A O 1
ATOM 1719 N N . ASN A 1 211 ? -15.745 1.941 19.841 1.00 88.81 211 ASN A N 1
ATOM 1720 C CA . ASN A 1 211 ? -16.683 2.889 20.446 1.00 88.81 211 ASN A CA 1
ATOM 1721 C C . ASN A 1 211 ? -16.249 4.356 20.301 1.00 88.81 211 ASN A C 1
ATOM 1723 O O . ASN A 1 211 ? -16.994 5.255 20.687 1.00 88.81 211 ASN A O 1
ATOM 1727 N N . VAL A 1 212 ? -15.064 4.625 19.745 1.00 91.88 212 VAL A N 1
ATOM 1728 C CA . VAL A 1 212 ? -14.600 5.997 19.529 1.00 91.88 212 VAL A CA 1
ATOM 1729 C C . VAL A 1 212 ? -15.311 6.579 18.311 1.00 91.88 212 VAL A C 1
ATOM 1731 O O . VAL A 1 212 ? -15.095 6.158 17.173 1.00 91.88 212 VAL A O 1
ATOM 1734 N N . SER A 1 213 ? -16.182 7.556 18.568 1.00 89.00 213 SER A N 1
ATOM 1735 C CA . SER A 1 213 ? -17.031 8.192 17.555 1.00 89.00 213 SER A CA 1
ATOM 1736 C C . SER A 1 213 ? -16.231 9.042 16.565 1.00 89.00 213 SER A C 1
ATOM 1738 O O . SER A 1 213 ? -16.510 9.024 15.364 1.00 89.00 213 SER A O 1
ATOM 1740 N N . ASN A 1 214 ? -15.211 9.761 17.047 1.00 93.19 214 ASN A N 1
ATOM 1741 C CA . ASN A 1 214 ? -14.355 10.583 16.202 1.00 93.19 214 ASN A CA 1
ATOM 1742 C C . ASN A 1 214 ? -13.369 9.705 15.415 1.00 93.19 214 ASN A C 1
ATOM 1744 O O . ASN A 1 214 ? -12.447 9.103 15.968 1.00 93.19 214 ASN A O 1
ATOM 1748 N N . ARG A 1 215 ? -13.555 9.668 14.095 1.00 90.88 215 ARG A N 1
ATOM 1749 C CA . ARG A 1 215 ? -12.791 8.815 13.177 1.00 90.88 215 ARG A CA 1
ATOM 1750 C C . ARG A 1 215 ? -11.315 9.205 13.079 1.00 90.88 215 ARG A C 1
ATOM 1752 O O . ARG A 1 215 ? -10.486 8.311 12.946 1.00 90.88 215 ARG A O 1
ATOM 1759 N N . TRP A 1 216 ? -10.978 10.492 13.194 1.00 90.06 216 TRP A N 1
ATOM 1760 C CA . TRP A 1 216 ? -9.581 10.945 13.204 1.00 90.06 216 TRP A CA 1
ATOM 1761 C C . TRP A 1 216 ? -8.860 10.471 14.460 1.00 90.06 216 TRP A C 1
ATOM 1763 O O . TRP A 1 216 ? -7.792 9.874 14.367 1.00 90.06 216 TRP A O 1
ATOM 1773 N N . VAL A 1 217 ? -9.494 10.656 15.622 1.00 94.31 217 VAL A N 1
ATOM 1774 C CA . VAL A 1 217 ? -8.965 10.169 16.905 1.00 94.31 217 VAL A CA 1
ATOM 1775 C C . VAL A 1 217 ? -8.795 8.655 16.858 1.00 94.31 217 VAL A C 1
ATOM 1777 O O . VAL A 1 217 ? -7.744 8.151 17.239 1.00 94.31 217 VAL A O 1
ATOM 1780 N N . ARG A 1 218 ? -9.783 7.930 16.319 1.00 94.81 218 ARG A N 1
ATOM 1781 C CA . ARG A 1 218 ? -9.694 6.480 16.123 1.00 94.81 218 ARG A CA 1
ATOM 1782 C C . ARG A 1 218 ? -8.508 6.087 15.246 1.00 94.81 218 ARG A C 1
ATOM 1784 O O . ARG A 1 218 ? -7.770 5.193 15.636 1.00 94.81 218 ARG A O 1
ATOM 1791 N N . MET A 1 219 ? -8.301 6.745 14.105 1.00 94.69 219 MET A N 1
ATOM 1792 C CA . MET A 1 219 ? -7.181 6.442 13.207 1.00 94.69 219 MET A CA 1
ATOM 1793 C C . MET A 1 219 ? -5.826 6.688 13.872 1.00 94.69 219 MET A C 1
ATOM 1795 O O . MET A 1 219 ? -4.965 5.815 13.847 1.00 94.69 219 MET A O 1
ATOM 1799 N N . ILE A 1 220 ? -5.656 7.857 14.494 1.00 95.38 220 ILE A N 1
ATOM 1800 C CA . ILE A 1 220 ? -4.408 8.243 15.162 1.00 95.38 220 ILE A CA 1
ATOM 1801 C C . ILE A 1 220 ? -4.104 7.274 16.305 1.00 95.38 220 ILE A C 1
ATOM 1803 O O . ILE A 1 220 ? -3.008 6.731 16.378 1.00 95.38 220 ILE A O 1
ATOM 1807 N N . ALA A 1 221 ? -5.083 6.985 17.159 1.00 96.12 221 ALA A N 1
ATOM 1808 C CA . ALA A 1 221 ? -4.901 6.045 18.257 1.00 96.12 221 ALA A CA 1
ATOM 1809 C C . ALA A 1 221 ? -4.673 4.602 17.774 1.00 96.12 221 ALA A C 1
ATOM 1811 O O . ALA A 1 221 ? -3.903 3.879 18.398 1.00 96.12 221 ALA A O 1
ATOM 1812 N N . MET A 1 222 ? -5.269 4.180 16.651 1.00 96.62 222 MET A N 1
ATOM 1813 C CA . MET A 1 222 ? -4.937 2.894 16.025 1.00 96.62 222 MET A CA 1
ATOM 1814 C C . MET A 1 222 ? -3.470 2.837 15.592 1.00 96.62 222 MET A C 1
ATOM 1816 O O . MET A 1 222 ? -2.799 1.855 15.901 1.00 96.62 222 MET A O 1
ATOM 1820 N N . TRP A 1 223 ? -2.957 3.888 14.950 1.00 96.06 223 TRP A N 1
ATOM 1821 C CA . TRP A 1 223 ? -1.540 3.972 14.590 1.00 96.06 223 TRP A CA 1
ATOM 1822 C C . TRP A 1 223 ? -0.621 3.980 15.809 1.00 96.06 223 TRP A C 1
ATOM 1824 O O . TRP A 1 223 ? 0.364 3.247 15.819 1.00 96.06 223 TRP A O 1
ATOM 1834 N N . ILE A 1 224 ? -0.975 4.727 16.858 1.00 95.81 224 ILE A N 1
ATOM 1835 C CA . ILE A 1 224 ? -0.230 4.732 18.123 1.00 95.81 224 ILE A CA 1
ATOM 1836 C C . ILE A 1 224 ? -0.186 3.323 18.721 1.00 95.81 224 ILE A C 1
ATOM 1838 O O . ILE A 1 224 ? 0.895 2.838 19.032 1.00 95.81 224 ILE A O 1
ATOM 1842 N N . MET A 1 225 ? -1.323 2.628 18.835 1.00 96.50 225 MET A N 1
ATOM 1843 C CA . MET A 1 225 ? -1.352 1.269 19.392 1.00 96.50 225 MET A CA 1
ATOM 1844 C C . MET A 1 225 ? -0.542 0.274 18.560 1.00 96.50 225 MET A C 1
ATOM 1846 O O . MET A 1 225 ? 0.146 -0.560 19.138 1.00 96.50 225 MET A O 1
ATOM 1850 N N . ILE A 1 226 ? -0.601 0.364 17.228 1.00 96.00 226 ILE A N 1
ATOM 1851 C CA . ILE A 1 226 ? 0.187 -0.490 16.328 1.00 96.00 226 ILE A CA 1
ATOM 1852 C C . ILE A 1 226 ? 1.685 -0.236 16.505 1.00 96.00 226 ILE A C 1
ATOM 1854 O O . ILE A 1 226 ? 2.477 -1.176 16.534 1.00 96.00 226 ILE A O 1
ATOM 1858 N N . THR A 1 227 ? 2.088 1.022 16.657 1.00 94.56 227 THR A N 1
ATOM 1859 C CA . THR A 1 227 ? 3.485 1.367 16.936 1.00 94.56 227 THR A CA 1
ATOM 1860 C C . THR A 1 227 ? 3.908 0.883 18.307 1.00 94.56 227 THR A C 1
ATOM 1862 O O . THR A 1 227 ? 4.941 0.237 18.421 1.00 94.56 227 THR A O 1
ATOM 1865 N N . CYS A 1 228 ? 3.107 1.119 19.346 1.00 95.25 228 CYS A N 1
ATOM 1866 C CA . CYS A 1 228 ? 3.397 0.626 20.689 1.00 95.25 228 CYS A CA 1
ATOM 1867 C C . CYS A 1 228 ? 3.523 -0.900 20.711 1.00 95.25 228 CYS A C 1
ATOM 1869 O O . CYS A 1 228 ? 4.456 -1.421 21.317 1.00 95.25 228 CYS A O 1
ATOM 1871 N N . SER A 1 229 ? 2.635 -1.623 20.020 1.00 94.94 229 SER A N 1
ATOM 1872 C CA . SER A 1 229 ? 2.737 -3.078 19.927 1.00 94.94 229 SER A CA 1
ATOM 1873 C C . SER A 1 229 ? 4.001 -3.492 19.176 1.00 94.94 229 SER A C 1
ATOM 1875 O O . SER A 1 229 ? 4.666 -4.447 19.567 1.00 94.94 229 SER A O 1
ATOM 1877 N N . TYR A 1 230 ? 4.374 -2.771 18.115 1.00 92.62 230 TYR A N 1
ATOM 1878 C CA . TYR A 1 230 ? 5.592 -3.048 17.361 1.00 92.62 230 TYR A CA 1
ATOM 1879 C C . TYR A 1 230 ? 6.866 -2.819 18.183 1.00 92.62 230 TYR A C 1
ATOM 1881 O O . TYR A 1 230 ? 7.734 -3.689 18.205 1.00 92.62 230 TYR A O 1
ATOM 1889 N N . LEU A 1 231 ? 6.940 -1.718 18.933 1.00 92.12 231 LEU A N 1
ATOM 1890 C CA . LEU A 1 231 ? 8.032 -1.456 19.872 1.00 92.12 231 LEU A CA 1
ATOM 1891 C C . LEU A 1 231 ? 8.108 -2.519 20.968 1.00 92.12 231 LEU A C 1
ATOM 1893 O O . LEU A 1 231 ? 9.203 -2.946 21.322 1.00 92.12 231 LEU A O 1
ATOM 1897 N N . ALA A 1 232 ? 6.962 -2.985 21.473 1.00 92.75 232 ALA A N 1
ATOM 1898 C CA . ALA A 1 232 ? 6.926 -4.073 22.444 1.00 92.75 232 ALA A CA 1
ATOM 1899 C C . ALA A 1 232 ? 7.510 -5.369 21.860 1.00 92.75 232 ALA A C 1
ATOM 1901 O O . ALA A 1 232 ? 8.291 -6.038 22.531 1.00 92.75 232 ALA A O 1
ATOM 1902 N N . ILE A 1 233 ? 7.196 -5.701 20.602 1.00 90.62 233 ILE A N 1
ATOM 1903 C CA . ILE A 1 233 ? 7.817 -6.848 19.926 1.00 90.62 233 ILE A CA 1
ATOM 1904 C C . ILE A 1 233 ? 9.314 -6.647 19.754 1.00 90.62 233 ILE A C 1
ATOM 1906 O O . ILE A 1 233 ? 10.065 -7.568 20.052 1.00 90.62 233 ILE A O 1
ATOM 1910 N N . LEU A 1 234 ? 9.765 -5.477 19.306 1.00 88.62 234 LEU A N 1
ATOM 1911 C CA . LEU A 1 234 ? 11.197 -5.227 19.140 1.00 88.62 234 LEU A CA 1
ATOM 1912 C C . LEU A 1 234 ? 11.950 -5.343 20.454 1.00 88.62 234 LEU A C 1
ATOM 1914 O O . LEU A 1 234 ? 12.999 -5.973 20.483 1.00 88.62 234 LEU A O 1
ATOM 1918 N N . TYR A 1 235 ? 11.378 -4.830 21.541 1.00 90.50 235 TYR A N 1
ATOM 1919 C CA . TYR A 1 235 ? 11.932 -5.008 22.874 1.00 90.50 235 TYR A CA 1
ATOM 1920 C C . TYR A 1 235 ? 12.018 -6.492 23.255 1.00 90.50 235 TYR A C 1
ATOM 1922 O O . TYR A 1 235 ? 13.065 -6.950 23.697 1.00 90.50 235 TYR A O 1
ATOM 1930 N N . ILE A 1 236 ? 10.962 -7.281 23.027 1.00 90.56 236 ILE A N 1
ATOM 1931 C CA . ILE A 1 236 ? 10.980 -8.731 23.288 1.00 90.56 236 ILE A CA 1
ATOM 1932 C C . ILE A 1 236 ? 12.048 -9.436 22.434 1.00 90.56 236 ILE A C 1
ATOM 1934 O O . ILE A 1 236 ? 12.810 -10.249 22.954 1.00 90.56 236 ILE A O 1
ATOM 1938 N N . VAL A 1 237 ? 12.135 -9.121 21.139 1.00 88.00 237 VAL A N 1
ATOM 1939 C CA . VAL A 1 237 ? 13.130 -9.702 20.221 1.00 88.00 237 VAL A CA 1
ATOM 1940 C C . VAL A 1 237 ? 14.543 -9.304 20.641 1.00 88.00 237 VAL A C 1
ATOM 1942 O O . VAL A 1 237 ? 15.423 -10.154 20.619 1.00 88.00 237 VAL A O 1
ATOM 1945 N N . GLN A 1 238 ? 14.758 -8.075 21.112 1.00 87.88 238 GLN A N 1
ATOM 1946 C CA . GLN A 1 238 ? 16.041 -7.633 21.659 1.00 87.88 238 GLN A CA 1
ATOM 1947 C C . GLN A 1 238 ? 16.487 -8.500 22.847 1.00 87.88 238 GLN A C 1
ATOM 1949 O O . GLN A 1 238 ? 17.670 -8.810 22.962 1.00 87.88 238 GLN A O 1
ATOM 1954 N N . GLN A 1 239 ? 15.553 -8.916 23.711 1.00 90.50 239 GLN A N 1
ATOM 1955 C CA . GLN A 1 239 ? 15.869 -9.740 24.885 1.00 90.50 239 GLN A CA 1
ATOM 1956 C C . GLN A 1 239 ? 16.063 -11.227 24.553 1.00 90.50 239 GLN A C 1
ATOM 1958 O O . GLN A 1 239 ? 16.904 -11.884 25.160 1.00 90.50 239 GLN A O 1
ATOM 1963 N N . ILE A 1 240 ? 15.272 -11.782 23.627 1.00 92.06 240 ILE A N 1
ATOM 1964 C CA . ILE A 1 240 ? 15.257 -13.232 23.352 1.00 92.06 240 ILE A CA 1
ATOM 1965 C C . ILE A 1 240 ? 16.187 -13.601 22.184 1.00 92.06 240 ILE A C 1
ATOM 1967 O O . ILE A 1 240 ? 16.799 -14.667 22.187 1.00 92.06 240 ILE A O 1
ATOM 1971 N N . LEU A 1 241 ? 16.279 -12.741 21.169 1.00 87.94 241 LEU A N 1
ATOM 1972 C CA . LEU A 1 241 ? 16.915 -13.000 19.874 1.00 87.94 241 LEU A CA 1
ATOM 1973 C C . LEU A 1 241 ? 17.697 -11.761 19.380 1.00 87.94 241 LEU A C 1
ATOM 1975 O O . LEU A 1 241 ? 17.354 -11.191 18.337 1.00 87.94 241 LEU A O 1
ATOM 1979 N N . PRO A 1 242 ? 18.766 -11.342 20.083 1.00 84.19 242 PRO A N 1
ATOM 1980 C CA . PRO A 1 242 ? 19.470 -10.090 19.792 1.00 84.19 242 PRO A CA 1
ATOM 1981 C C . PRO A 1 242 ? 20.004 -10.011 18.352 1.00 84.19 242 PRO A C 1
ATOM 1983 O O . PRO A 1 242 ? 19.872 -8.978 17.708 1.00 84.19 242 PRO A O 1
ATOM 1986 N N . GLY A 1 243 ? 20.490 -11.121 17.780 1.00 81.81 243 GLY A N 1
ATOM 1987 C CA . GLY A 1 243 ? 20.962 -11.134 16.388 1.00 81.81 243 GLY A CA 1
ATOM 1988 C C . GLY A 1 243 ? 19.871 -10.820 15.352 1.00 81.81 243 GLY A C 1
ATOM 1989 O O . GLY A 1 243 ? 20.141 -10.157 14.355 1.00 81.81 243 GLY A O 1
ATOM 1990 N N . TYR A 1 244 ? 18.621 -11.231 15.596 1.00 80.19 244 TYR A N 1
ATOM 1991 C CA . TYR A 1 244 ? 17.497 -10.880 14.719 1.00 80.19 244 TYR A CA 1
ATOM 1992 C C . TYR A 1 244 ? 17.056 -9.428 14.911 1.00 80.19 244 TYR A C 1
ATOM 1994 O O . TYR A 1 244 ? 16.639 -8.784 13.950 1.00 80.19 244 TYR A O 1
ATOM 2002 N N . HIS A 1 245 ? 17.151 -8.907 16.134 1.00 83.12 245 HIS A N 1
ATOM 2003 C CA . HIS A 1 245 ? 16.910 -7.493 16.403 1.00 83.12 245 HIS A CA 1
ATOM 2004 C C . HIS A 1 245 ? 17.894 -6.608 15.622 1.00 83.12 245 HIS A C 1
ATOM 2006 O O . HIS A 1 245 ? 17.466 -5.687 14.926 1.00 83.12 245 HIS A O 1
ATOM 2012 N N . ASP A 1 246 ? 19.186 -6.933 15.661 1.00 81.88 246 ASP A N 1
ATOM 2013 C CA . ASP A 1 246 ? 20.221 -6.173 14.954 1.00 81.88 246 ASP A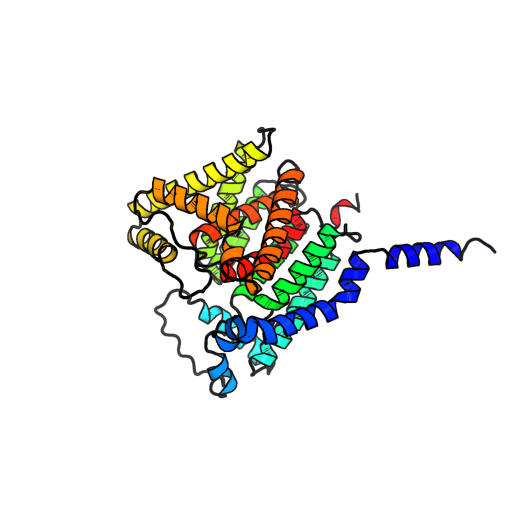 CA 1
ATOM 2014 C C . ASP A 1 246 ? 20.040 -6.244 13.435 1.00 81.88 246 ASP A C 1
ATOM 2016 O O . ASP A 1 246 ? 20.208 -5.240 12.744 1.00 81.88 246 ASP A O 1
ATOM 2020 N N . GLU A 1 247 ? 19.601 -7.391 12.913 1.00 79.00 247 GLU A N 1
ATOM 2021 C CA . GLU A 1 247 ? 19.235 -7.530 11.505 1.00 79.00 247 GLU A CA 1
ATOM 2022 C C . GLU A 1 247 ? 18.065 -6.612 11.124 1.00 79.00 247 GLU A C 1
ATOM 2024 O O . GLU A 1 247 ? 18.121 -5.914 10.110 1.00 79.00 247 GLU A O 1
ATOM 2029 N N . MET A 1 248 ? 17.012 -6.556 11.946 1.00 76.81 248 MET A N 1
ATOM 2030 C CA . MET A 1 248 ? 15.874 -5.662 11.706 1.00 76.81 248 MET A CA 1
ATOM 2031 C C . MET A 1 248 ? 16.287 -4.187 11.737 1.00 76.81 248 MET A C 1
ATOM 2033 O O . MET A 1 248 ? 15.823 -3.407 10.902 1.00 76.81 248 MET A O 1
ATOM 2037 N N . LEU A 1 249 ? 17.175 -3.807 12.660 1.00 79.88 249 LEU A N 1
ATOM 2038 C CA . LEU A 1 249 ? 17.741 -2.460 12.705 1.00 79.88 249 LEU A CA 1
ATOM 2039 C C . LEU A 1 249 ? 18.578 -2.168 11.460 1.00 79.88 249 LEU A C 1
ATOM 2041 O O . LEU A 1 249 ? 18.358 -1.142 10.821 1.00 79.88 249 LEU A O 1
ATOM 2045 N N . ARG A 1 250 ? 19.463 -3.091 11.069 1.00 80.00 250 ARG A N 1
ATOM 2046 C CA . ARG A 1 250 ? 20.335 -2.970 9.894 1.00 80.00 250 ARG A CA 1
ATOM 2047 C C . ARG A 1 250 ? 19.543 -2.791 8.606 1.00 80.00 250 ARG A C 1
ATOM 2049 O O . ARG A 1 250 ? 19.871 -1.932 7.792 1.00 80.00 250 ARG A O 1
ATOM 2056 N N . VAL A 1 251 ? 18.493 -3.589 8.405 1.00 76.81 251 VAL A N 1
ATOM 2057 C CA . VAL A 1 251 ? 17.648 -3.497 7.204 1.00 76.81 251 VAL A CA 1
ATOM 2058 C C . VAL A 1 251 ? 16.934 -2.149 7.132 1.00 76.81 251 VAL A C 1
ATOM 2060 O O . VAL A 1 251 ? 16.679 -1.654 6.036 1.00 76.81 251 VAL A O 1
ATOM 2063 N N . ARG A 1 252 ? 16.625 -1.545 8.279 1.00 75.31 252 ARG A N 1
ATOM 2064 C CA . ARG A 1 252 ? 15.978 -0.238 8.340 1.00 75.31 252 ARG A CA 1
ATOM 2065 C C . ARG A 1 252 ? 16.965 0.925 8.220 1.00 75.31 252 ARG A C 1
ATOM 2067 O O . ARG A 1 252 ? 16.616 1.948 7.647 1.00 75.31 252 ARG A O 1
ATOM 2074 N N . SER A 1 253 ? 18.172 0.779 8.757 1.00 75.38 253 SER A N 1
ATOM 2075 C CA . SER A 1 253 ? 19.217 1.806 8.730 1.00 75.38 253 SER A CA 1
ATOM 2076 C C . SER A 1 253 ? 20.071 1.777 7.464 1.00 75.38 253 SER A C 1
ATOM 2078 O O . SER A 1 253 ? 20.987 2.586 7.342 1.00 75.38 253 SER A O 1
ATOM 2080 N N . ARG A 1 254 ? 19.839 0.827 6.551 1.00 75.00 254 ARG A N 1
ATOM 2081 C CA . ARG A 1 254 ? 20.559 0.772 5.277 1.00 75.00 254 ARG A CA 1
ATOM 2082 C C . ARG A 1 254 ? 20.228 2.012 4.451 1.00 75.00 254 ARG A C 1
ATOM 2084 O O . ARG A 1 254 ? 19.058 2.331 4.250 1.00 75.00 254 ARG A O 1
ATOM 2091 N N . GLU A 1 255 ? 21.257 2.668 3.944 1.00 68.62 255 GLU A N 1
ATOM 2092 C CA . GLU A 1 255 ? 21.084 3.697 2.927 1.00 68.62 255 GLU A CA 1
ATOM 2093 C C . GLU A 1 255 ? 20.843 3.010 1.581 1.00 68.62 255 GLU A C 1
ATOM 2095 O O . GLU A 1 255 ? 21.501 2.017 1.250 1.00 68.62 255 GLU A O 1
ATOM 2100 N N . SER A 1 256 ? 19.867 3.497 0.817 1.00 68.81 256 SER A N 1
ATOM 2101 C CA . SER A 1 256 ? 19.665 3.049 -0.555 1.00 68.81 256 SER A CA 1
ATOM 2102 C C . SER A 1 256 ? 20.384 3.985 -1.518 1.00 68.81 256 SER A C 1
ATOM 2104 O O . SER A 1 256 ? 20.218 5.199 -1.441 1.00 68.81 256 SER A O 1
ATOM 2106 N N . ASP A 1 257 ? 21.028 3.434 -2.549 1.00 69.38 257 ASP A N 1
ATOM 2107 C CA . ASP A 1 257 ? 21.545 4.207 -3.697 1.00 69.38 257 ASP A CA 1
ATOM 2108 C C . ASP A 1 257 ? 20.418 4.802 -4.577 1.00 69.38 257 ASP A C 1
ATOM 2110 O O . ASP A 1 257 ? 20.634 5.274 -5.696 1.00 69.38 257 ASP A O 1
ATOM 2114 N N . ALA A 1 258 ? 19.171 4.757 -4.100 1.00 71.62 258 ALA A N 1
ATOM 2115 C CA . ALA A 1 258 ? 18.014 5.236 -4.831 1.00 71.62 258 ALA A CA 1
ATOM 2116 C C . ALA A 1 258 ? 17.934 6.760 -4.734 1.00 71.62 258 ALA A C 1
ATOM 2118 O O . ALA A 1 258 ? 18.096 7.347 -3.669 1.00 71.62 258 ALA A O 1
ATOM 2119 N N . THR A 1 259 ? 17.575 7.419 -5.838 1.00 79.31 259 THR A N 1
ATOM 2120 C CA . THR A 1 259 ? 17.388 8.880 -5.849 1.00 79.31 259 THR A CA 1
ATOM 2121 C C . THR A 1 259 ? 16.334 9.345 -4.840 1.00 79.31 259 THR A C 1
ATOM 2123 O O . THR A 1 259 ? 16.416 10.467 -4.366 1.00 79.31 259 THR A O 1
ATOM 2126 N N . THR A 1 260 ? 15.355 8.497 -4.516 1.00 79.88 260 THR A N 1
ATOM 2127 C CA . THR A 1 260 ? 14.226 8.791 -3.617 1.00 79.88 260 THR A CA 1
ATOM 2128 C C . THR A 1 260 ? 14.324 8.068 -2.273 1.00 79.88 260 THR A C 1
ATOM 2130 O O . THR A 1 260 ? 13.302 7.642 -1.731 1.00 79.88 260 THR A O 1
ATOM 2133 N N . ASP A 1 261 ? 15.546 7.873 -1.784 1.00 84.75 261 ASP A N 1
ATOM 2134 C CA . ASP A 1 261 ? 15.854 7.260 -0.489 1.00 84.75 261 ASP A CA 1
ATOM 2135 C C . ASP A 1 261 ? 15.160 7.990 0.679 1.00 84.75 261 ASP A C 1
ATOM 2137 O O . ASP A 1 261 ? 15.148 9.225 0.761 1.00 84.75 261 ASP A O 1
ATOM 2141 N N . ILE A 1 262 ? 14.551 7.222 1.584 1.00 86.06 262 ILE A N 1
ATOM 2142 C CA . ILE A 1 262 ? 13.790 7.723 2.733 1.00 86.06 262 ILE A CA 1
ATOM 2143 C C . ILE A 1 262 ? 14.644 7.562 3.992 1.00 86.06 262 ILE A C 1
ATOM 2145 O O . ILE A 1 262 ? 14.483 6.633 4.780 1.00 86.06 262 ILE A O 1
ATOM 2149 N N . ARG A 1 263 ? 15.547 8.520 4.201 1.00 83.62 263 ARG A N 1
ATOM 2150 C CA . ARG A 1 263 ? 16.491 8.497 5.329 1.00 83.62 263 ARG A CA 1
ATOM 2151 C C . ARG A 1 263 ? 15.805 8.601 6.688 1.00 83.62 263 ARG A C 1
ATOM 2153 O O . ARG A 1 263 ? 14.831 9.348 6.833 1.00 83.62 263 ARG A O 1
ATOM 2160 N N . LEU A 1 264 ? 16.364 7.901 7.675 1.00 83.81 264 LEU A N 1
ATOM 2161 C CA . LEU A 1 264 ? 16.025 8.058 9.092 1.00 83.81 264 LEU A CA 1
ATOM 2162 C C . LEU A 1 264 ? 16.322 9.490 9.549 1.00 83.81 264 LEU A C 1
ATOM 2164 O O . LEU A 1 264 ? 17.329 10.073 9.141 1.00 83.81 264 LEU A O 1
ATOM 2168 N N . LEU A 1 265 ? 15.452 10.061 10.384 1.00 85.50 265 LEU A N 1
ATOM 2169 C CA . LEU A 1 265 ? 15.681 11.395 10.943 1.00 85.50 265 LEU A CA 1
ATOM 2170 C C . LEU A 1 265 ? 16.468 11.315 12.249 1.00 85.50 265 LEU A C 1
ATOM 2172 O O . LEU A 1 265 ? 17.264 12.207 12.540 1.00 85.50 265 LEU A O 1
ATOM 2176 N N . PHE A 1 266 ? 16.271 10.244 13.018 1.00 84.31 266 PHE A N 1
ATOM 2177 C CA . PHE A 1 266 ? 16.952 10.009 14.279 1.00 84.31 266 PHE A CA 1
ATOM 2178 C C . PHE A 1 266 ? 17.895 8.815 14.134 1.00 84.31 266 PHE A C 1
ATOM 2180 O O . PHE A 1 266 ? 17.489 7.657 14.164 1.00 84.31 266 PHE A O 1
ATOM 2187 N N . ASN A 1 267 ? 19.197 9.082 14.033 1.00 75.38 267 ASN A N 1
ATOM 2188 C CA . ASN A 1 267 ? 20.207 8.025 14.062 1.00 75.38 267 ASN A CA 1
ATOM 2189 C C . ASN A 1 267 ? 20.476 7.575 15.512 1.00 75.38 267 ASN A C 1
ATOM 2191 O O . ASN A 1 267 ? 21.539 7.839 16.070 1.00 75.38 267 ASN A O 1
ATOM 2195 N N . SER A 1 268 ? 19.468 6.980 16.156 1.00 77.00 268 SER A N 1
ATOM 2196 C CA . SER A 1 268 ? 19.522 6.538 17.552 1.00 77.00 268 SER A CA 1
ATOM 2197 C C . SER A 1 268 ? 19.007 5.112 17.714 1.00 77.00 268 SER A C 1
ATOM 2199 O O . SER A 1 268 ? 18.067 4.686 17.046 1.00 77.00 268 SER A O 1
ATOM 2201 N N . GLN A 1 269 ? 19.619 4.388 18.650 1.00 73.69 269 GLN A N 1
ATOM 2202 C CA . GLN A 1 269 ? 19.200 3.047 19.063 1.00 73.69 269 GLN A CA 1
ATOM 2203 C C . GLN A 1 269 ? 18.185 3.080 20.217 1.00 73.69 269 GLN A C 1
ATOM 2205 O O . GLN A 1 269 ? 17.711 2.034 20.657 1.00 73.69 269 GLN A O 1
ATOM 2210 N N . GLU A 1 270 ? 17.831 4.265 20.725 1.00 84.62 270 GLU A N 1
ATOM 2211 C CA . GLU A 1 270 ? 16.813 4.384 21.765 1.00 84.62 270 GLU A CA 1
ATOM 2212 C C . GLU A 1 270 ? 15.426 4.024 21.215 1.00 84.62 270 GLU A C 1
ATOM 2214 O O . GLU A 1 270 ? 14.939 4.618 20.250 1.00 84.62 270 GLU A O 1
ATOM 2219 N N . LEU A 1 271 ? 14.753 3.073 21.871 1.00 84.31 271 LEU A N 1
ATOM 2220 C CA . LEU A 1 271 ? 13.496 2.478 21.400 1.00 84.31 271 LEU A CA 1
ATOM 2221 C C . LEU A 1 271 ? 12.386 3.513 21.133 1.00 84.31 271 LEU A C 1
ATOM 2223 O O . LEU A 1 271 ? 11.595 3.355 20.202 1.00 84.31 271 LEU A O 1
ATOM 2227 N N . TRP A 1 272 ? 12.313 4.583 21.928 1.00 84.94 272 TRP A N 1
ATOM 2228 C CA . TRP A 1 272 ? 11.295 5.623 21.753 1.00 84.94 272 TRP A CA 1
ATOM 2229 C C . TRP A 1 272 ? 11.580 6.521 20.537 1.00 84.94 272 TRP A C 1
ATOM 2231 O O . TRP A 1 272 ? 10.650 6.809 19.784 1.00 84.94 272 TRP A O 1
ATOM 2241 N N . LEU A 1 273 ? 12.844 6.899 20.290 1.00 89.25 273 LEU A N 1
ATOM 2242 C CA . LEU A 1 273 ? 13.255 7.625 19.077 1.00 89.25 273 LEU A CA 1
ATOM 2243 C C . LEU A 1 273 ? 12.997 6.777 17.837 1.00 89.25 273 LEU A C 1
ATOM 2245 O O . LEU A 1 273 ? 12.458 7.261 16.844 1.00 89.25 273 LEU A O 1
ATOM 2249 N N . TRP A 1 274 ? 13.283 5.484 17.943 1.00 85.12 274 TRP A N 1
ATOM 2250 C CA . TRP A 1 274 ? 13.023 4.512 16.894 1.00 85.12 274 TRP A CA 1
ATOM 2251 C C . TRP A 1 274 ? 11.525 4.397 16.550 1.00 85.12 274 TRP A C 1
ATOM 2253 O O . TRP A 1 274 ? 11.143 4.275 15.378 1.00 85.12 274 TRP A O 1
ATOM 2263 N N . GLY A 1 275 ? 10.665 4.492 17.569 1.00 88.88 275 GLY A N 1
ATOM 2264 C CA . GLY A 1 275 ? 9.210 4.567 17.432 1.00 88.88 275 GLY A CA 1
ATOM 2265 C C . GLY A 1 275 ? 8.711 5.859 16.792 1.00 88.88 275 GLY A C 1
ATOM 2266 O O . GLY A 1 275 ? 7.814 5.812 15.948 1.00 88.88 275 GLY A O 1
ATOM 2267 N N . LEU A 1 276 ? 9.306 7.002 17.142 1.00 91.12 276 LEU A N 1
ATOM 2268 C CA . LEU A 1 276 ? 9.004 8.280 16.493 1.00 91.12 276 LEU A CA 1
ATOM 2269 C C . LEU A 1 276 ? 9.388 8.249 15.015 1.00 91.12 276 LEU A C 1
ATOM 2271 O O . LEU A 1 276 ? 8.558 8.576 14.170 1.00 91.12 276 LEU A O 1
ATOM 2275 N N . ASP A 1 277 ? 10.588 7.768 14.690 1.00 91.38 277 ASP A N 1
ATOM 2276 C CA . ASP A 1 277 ? 11.022 7.609 13.301 1.00 91.38 277 ASP A CA 1
ATOM 2277 C C . ASP A 1 277 ? 10.101 6.659 12.527 1.00 91.38 277 ASP A C 1
ATOM 2279 O O . ASP A 1 277 ? 9.839 6.857 11.344 1.00 91.38 277 ASP A O 1
ATOM 2283 N N . TYR A 1 278 ? 9.580 5.611 13.179 1.00 91.62 278 TYR A N 1
ATOM 2284 C CA . TYR A 1 278 ? 8.629 4.679 12.556 1.00 91.62 278 TYR A CA 1
ATOM 2285 C C . TYR A 1 278 ? 7.290 5.354 12.242 1.00 91.62 278 TYR A C 1
ATOM 2287 O O . TYR A 1 278 ? 6.733 5.169 11.160 1.00 91.62 278 TYR A O 1
ATOM 2295 N N . MET A 1 279 ? 6.795 6.196 13.149 1.00 93.62 279 MET A N 1
ATOM 2296 C CA . MET A 1 279 ? 5.587 6.982 12.898 1.00 93.62 279 MET A CA 1
ATOM 2297 C C . MET A 1 279 ? 5.786 8.010 11.792 1.00 93.62 279 MET A C 1
ATOM 2299 O O . MET A 1 279 ? 4.911 8.161 10.939 1.00 93.62 279 MET A O 1
ATOM 2303 N N . ILE A 1 280 ? 6.942 8.672 11.762 1.00 93.44 280 ILE A N 1
ATOM 2304 C CA . ILE A 1 280 ? 7.284 9.600 10.687 1.00 93.44 280 ILE A CA 1
ATOM 2305 C C . ILE A 1 280 ? 7.371 8.852 9.357 1.00 93.44 280 ILE A C 1
ATOM 2307 O O . ILE A 1 280 ? 6.815 9.323 8.372 1.00 93.44 280 ILE A O 1
ATOM 2311 N N . MET A 1 281 ? 7.968 7.659 9.324 1.00 92.50 281 MET A N 1
ATOM 2312 C CA . MET A 1 281 ? 7.996 6.820 8.125 1.00 92.50 281 MET A CA 1
ATOM 2313 C C . MET A 1 281 ? 6.583 6.516 7.611 1.00 92.50 281 MET A C 1
ATOM 2315 O O . MET A 1 281 ? 6.306 6.737 6.438 1.00 92.50 281 MET A O 1
ATOM 2319 N N . ILE A 1 282 ? 5.652 6.101 8.479 1.00 94.69 282 ILE A N 1
ATOM 2320 C CA . ILE A 1 282 ? 4.248 5.883 8.083 1.00 94.69 282 ILE A CA 1
ATOM 2321 C C . ILE A 1 282 ? 3.637 7.149 7.473 1.00 94.69 282 ILE A C 1
ATOM 2323 O O . ILE A 1 282 ? 2.966 7.074 6.442 1.00 94.69 282 ILE A O 1
ATOM 2327 N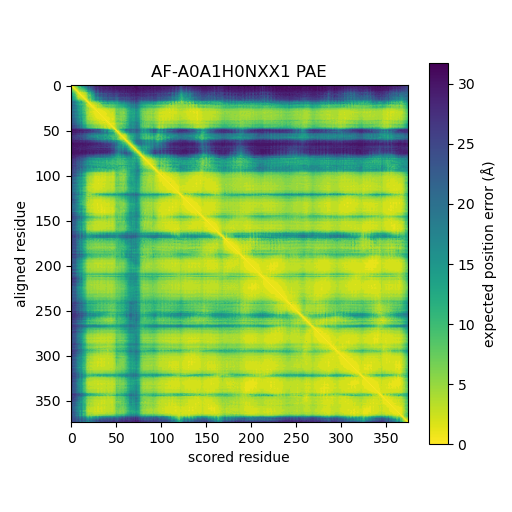 N . LEU A 1 283 ? 3.878 8.315 8.080 1.00 94.56 283 LEU A N 1
ATOM 2328 C CA . LEU A 1 283 ? 3.388 9.587 7.548 1.00 94.56 283 LEU A CA 1
ATOM 2329 C C . LEU A 1 283 ? 3.990 9.903 6.177 1.00 94.56 283 LEU A C 1
ATOM 2331 O O . LEU A 1 283 ? 3.245 10.308 5.292 1.00 94.56 283 LEU A O 1
ATOM 2335 N N . ARG A 1 284 ? 5.293 9.678 5.983 1.00 94.06 284 ARG A N 1
ATOM 2336 C CA . ARG A 1 284 ? 5.993 9.912 4.711 1.00 94.06 284 ARG A CA 1
ATOM 2337 C C . ARG A 1 284 ? 5.507 8.962 3.619 1.00 94.06 284 ARG A C 1
ATOM 2339 O O . ARG A 1 284 ? 5.257 9.401 2.504 1.00 94.06 284 ARG A O 1
ATOM 2346 N N . LEU A 1 285 ? 5.279 7.685 3.939 1.00 94.12 285 LEU A N 1
ATOM 2347 C CA . LEU A 1 285 ? 4.716 6.715 2.991 1.00 94.12 285 LEU A CA 1
ATOM 2348 C C . LEU A 1 285 ? 3.288 7.089 2.559 1.00 94.12 285 LEU A C 1
ATOM 2350 O O . LEU A 1 285 ? 2.955 6.967 1.382 1.00 94.12 285 LEU A O 1
ATOM 2354 N N . LEU A 1 286 ? 2.448 7.569 3.484 1.00 94.19 286 LEU A N 1
ATOM 2355 C CA . LEU A 1 286 ? 1.085 8.014 3.166 1.00 94.19 286 LEU A CA 1
ATOM 2356 C C . LEU A 1 286 ? 1.064 9.382 2.462 1.00 94.19 286 LEU A C 1
ATOM 2358 O O . LEU A 1 286 ? 0.246 9.610 1.574 1.00 94.19 286 LEU A O 1
ATOM 2362 N N . PHE A 1 287 ? 1.946 10.302 2.836 1.00 94.69 287 PHE A N 1
ATOM 2363 C CA . PHE A 1 287 ? 2.000 11.664 2.310 1.00 94.69 287 PHE A CA 1
ATOM 2364 C C . PHE A 1 287 ? 3.413 11.970 1.796 1.00 94.69 287 PHE A C 1
ATOM 2366 O O . PHE A 1 287 ? 4.177 12.647 2.484 1.00 94.69 287 PHE A O 1
ATOM 2373 N N . PRO A 1 288 ? 3.758 11.511 0.579 1.00 92.00 288 PRO A N 1
ATOM 2374 C CA . PRO A 1 288 ? 5.119 11.554 0.039 1.00 92.00 288 PRO A CA 1
ATOM 2375 C C . PRO A 1 288 ? 5.462 12.940 -0.527 1.00 92.00 288 PRO A C 1
ATOM 2377 O O . PRO A 1 288 ? 5.820 13.101 -1.694 1.00 92.00 288 PRO A O 1
ATOM 2380 N N . VAL A 1 289 ? 5.300 13.980 0.292 1.00 90.06 289 VAL A N 1
ATOM 2381 C CA . VAL A 1 289 ? 5.485 15.389 -0.092 1.00 90.06 289 VAL A CA 1
ATOM 2382 C C . VAL A 1 289 ? 6.921 15.692 -0.524 1.00 90.06 289 VAL A C 1
ATOM 2384 O O . VAL A 1 289 ? 7.145 16.600 -1.324 1.00 90.06 289 VAL A O 1
ATOM 2387 N N . GLU A 1 290 ? 7.890 14.896 -0.072 1.00 90.38 290 GLU A N 1
ATOM 2388 C CA . GLU A 1 290 ? 9.296 15.008 -0.459 1.00 90.38 290 GLU A CA 1
ATOM 2389 C C . GLU A 1 290 ? 9.521 14.736 -1.946 1.00 90.38 290 GLU A C 1
ATOM 2391 O O . GLU A 1 290 ? 10.491 15.239 -2.511 1.00 90.38 290 GLU A O 1
ATOM 2396 N N . LEU A 1 291 ? 8.611 14.018 -2.619 1.00 90.25 291 LEU A N 1
ATOM 2397 C CA . LEU A 1 291 ? 8.702 13.774 -4.061 1.00 90.25 291 LEU A CA 1
ATOM 2398 C C . LEU A 1 291 ? 8.742 15.050 -4.901 1.00 90.25 291 LEU A C 1
ATOM 2400 O O . LEU A 1 291 ? 9.322 15.043 -5.987 1.00 90.25 291 LEU A O 1
ATOM 2404 N N . ILE A 1 292 ? 8.196 16.155 -4.389 1.00 90.94 292 ILE A N 1
ATOM 2405 C CA . ILE A 1 292 ? 8.241 17.464 -5.052 1.00 90.94 292 ILE A CA 1
ATOM 2406 C C . ILE A 1 292 ? 9.694 17.947 -5.212 1.00 90.94 292 ILE A C 1
ATOM 2408 O O . ILE A 1 292 ? 10.018 18.611 -6.195 1.00 90.94 292 ILE A O 1
ATOM 2412 N N . LEU A 1 293 ? 10.583 17.574 -4.28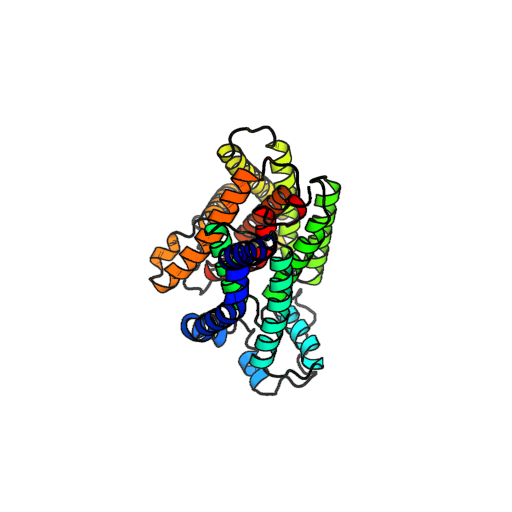6 1.00 89.06 293 LEU A N 1
ATOM 2413 C CA . LEU A 1 293 ? 11.971 18.037 -4.241 1.00 89.06 293 LEU A CA 1
ATOM 2414 C C . LEU A 1 293 ? 12.894 17.284 -5.210 1.00 89.06 293 LEU A C 1
ATOM 2416 O O . LEU A 1 293 ? 13.931 17.813 -5.597 1.00 89.06 293 LEU A O 1
ATOM 2420 N N . PHE A 1 294 ? 12.519 16.076 -5.644 1.00 84.94 294 PHE A N 1
ATOM 2421 C CA . PHE A 1 294 ? 13.358 15.244 -6.520 1.00 84.94 294 PHE A CA 1
ATOM 2422 C C . PHE A 1 294 ? 13.195 15.564 -8.019 1.00 84.94 294 PHE A C 1
ATOM 2424 O O . PHE A 1 294 ? 13.916 15.021 -8.861 1.00 84.94 294 PHE A O 1
ATOM 2431 N N . GLY A 1 295 ? 12.265 16.457 -8.371 1.00 85.25 295 GLY A N 1
ATOM 2432 C CA . GLY A 1 295 ? 12.100 17.012 -9.715 1.00 85.25 295 GLY A CA 1
ATOM 2433 C C . GLY A 1 295 ? 10.834 16.560 -10.461 1.00 85.25 295 GLY A C 1
ATOM 2434 O O . GLY A 1 295 ? 10.090 15.695 -9.995 1.00 85.25 295 GLY A O 1
ATOM 2435 N N . PRO A 1 296 ? 10.577 17.115 -11.663 1.00 82.69 296 PRO A N 1
ATOM 2436 C CA . PRO A 1 296 ? 9.273 17.020 -12.328 1.00 82.69 296 PRO A CA 1
ATOM 2437 C C . PRO A 1 296 ? 8.802 15.594 -12.633 1.00 82.69 296 PRO A C 1
ATOM 2439 O O . PRO A 1 296 ? 7.609 15.308 -12.548 1.00 82.69 296 PRO A O 1
ATOM 2442 N N . LYS A 1 297 ? 9.726 14.672 -12.941 1.00 81.56 297 LYS A N 1
ATOM 2443 C CA . LYS A 1 297 ? 9.386 13.263 -13.214 1.00 81.56 297 LYS A CA 1
ATOM 2444 C C . LYS A 1 297 ? 8.731 12.566 -12.012 1.00 81.56 297 LYS A C 1
ATOM 2446 O O . LYS A 1 297 ? 7.904 11.680 -12.202 1.00 81.56 297 LYS A O 1
ATOM 2451 N N . PHE A 1 298 ? 9.054 12.990 -10.788 1.00 86.81 298 PHE A N 1
ATOM 2452 C CA . PHE A 1 298 ? 8.513 12.418 -9.555 1.00 86.81 298 PHE A CA 1
ATOM 2453 C C . PHE A 1 298 ? 7.130 12.973 -9.186 1.00 86.81 298 PHE A C 1
ATOM 2455 O O . PHE A 1 298 ? 6.446 12.390 -8.349 1.00 86.81 298 PHE A O 1
ATOM 2462 N N . LEU A 1 299 ? 6.648 14.020 -9.866 1.00 88.44 299 LEU A N 1
ATOM 2463 C CA . LEU A 1 299 ? 5.279 14.515 -9.680 1.00 88.44 299 LEU A CA 1
ATOM 2464 C C . LEU A 1 299 ? 4.229 13.494 -10.137 1.00 88.44 299 LEU A C 1
ATOM 2466 O O . LEU A 1 299 ? 3.159 13.399 -9.540 1.00 88.44 299 LEU A O 1
ATOM 2470 N N . ALA A 1 300 ? 4.540 12.689 -11.159 1.00 87.94 300 ALA A N 1
ATOM 2471 C CA . ALA A 1 300 ? 3.675 11.587 -11.576 1.00 87.94 300 ALA A CA 1
ATOM 2472 C C . ALA A 1 300 ? 3.565 10.516 -10.476 1.00 87.94 300 ALA A C 1
ATOM 2474 O O . ALA A 1 300 ? 2.471 10.032 -10.190 1.00 87.94 300 ALA A O 1
ATOM 2475 N N . PHE A 1 301 ? 4.684 10.195 -9.820 1.00 89.62 301 PHE A N 1
ATOM 2476 C CA . PHE A 1 301 ? 4.727 9.277 -8.681 1.00 89.62 301 PHE A CA 1
ATOM 2477 C C . PHE A 1 301 ? 3.946 9.809 -7.479 1.00 89.62 301 PHE A C 1
ATOM 2479 O O . PHE A 1 301 ? 3.123 9.081 -6.927 1.00 89.62 301 PHE A O 1
ATOM 2486 N N . LEU A 1 302 ? 4.102 11.096 -7.164 1.00 93.81 302 LEU A N 1
ATOM 2487 C CA . LEU A 1 302 ? 3.305 11.773 -6.145 1.00 93.81 302 LEU A CA 1
ATOM 2488 C C . LEU A 1 302 ? 1.803 11.676 -6.447 1.00 93.81 302 LEU A C 1
ATOM 2490 O O . LEU A 1 302 ? 1.023 11.311 -5.573 1.00 93.81 302 LEU A O 1
ATOM 2494 N N . GLY A 1 303 ? 1.384 11.955 -7.686 1.00 92.81 303 GLY A N 1
ATOM 2495 C CA . GLY A 1 303 ? -0.024 11.863 -8.085 1.00 92.81 303 GLY A CA 1
ATOM 2496 C C . GLY A 1 303 ? -0.602 10.453 -7.924 1.00 92.81 303 GLY A C 1
ATOM 2497 O O . GLY A 1 303 ? -1.724 10.292 -7.435 1.00 92.81 303 GLY A O 1
ATOM 2498 N N . VAL A 1 304 ? 0.177 9.426 -8.278 1.00 93.06 304 VAL A N 1
ATOM 2499 C CA . VAL A 1 304 ? -0.198 8.024 -8.056 1.00 93.06 304 VAL A CA 1
ATOM 2500 C C . VAL A 1 304 ? -0.371 7.746 -6.563 1.00 93.06 304 VAL A C 1
ATOM 2502 O O . VAL A 1 304 ? -1.455 7.325 -6.166 1.00 93.06 304 VAL A O 1
ATOM 2505 N N . GLN A 1 305 ? 0.633 8.032 -5.733 1.00 94.62 305 GLN A N 1
ATOM 2506 C CA . GLN A 1 305 ? 0.577 7.745 -4.293 1.00 94.62 305 GLN A CA 1
ATOM 2507 C C . GLN A 1 305 ? -0.551 8.491 -3.597 1.00 94.62 305 GLN A C 1
ATOM 2509 O O . GLN A 1 305 ? -1.319 7.893 -2.852 1.00 94.62 305 GLN A O 1
ATOM 2514 N N . LEU A 1 306 ? -0.741 9.776 -3.906 1.00 94.75 306 LEU A N 1
ATOM 2515 C CA . LEU A 1 306 ? -1.863 10.538 -3.362 1.00 94.75 306 LEU A CA 1
ATOM 2516 C C . LEU A 1 306 ? -3.208 9.909 -3.734 1.00 94.75 306 LEU A C 1
ATOM 2518 O O . LEU A 1 306 ? -4.124 9.925 -2.919 1.00 94.75 306 LEU A O 1
ATOM 2522 N N . THR A 1 307 ? -3.337 9.307 -4.919 1.00 94.75 307 THR A N 1
ATOM 2523 C CA . THR A 1 307 ? -4.562 8.587 -5.297 1.00 94.75 307 THR A CA 1
ATOM 2524 C C . THR A 1 307 ? -4.796 7.375 -4.383 1.00 94.75 307 THR A C 1
ATOM 2526 O O . THR A 1 307 ? -5.919 7.187 -3.907 1.00 94.75 307 THR A O 1
ATOM 2529 N N . TYR A 1 308 ? -3.759 6.580 -4.094 1.00 95.69 308 TYR A N 1
ATOM 2530 C CA . TYR A 1 308 ? -3.847 5.441 -3.169 1.00 95.69 308 TYR A CA 1
ATOM 2531 C C . TYR A 1 308 ? -4.133 5.892 -1.733 1.00 95.69 308 TYR A C 1
ATOM 2533 O O . TYR A 1 308 ? -5.058 5.373 -1.104 1.00 95.69 308 TYR A O 1
ATOM 2541 N N . THR A 1 309 ? -3.447 6.927 -1.248 1.00 95.69 309 THR A N 1
ATOM 2542 C CA . THR A 1 309 ? -3.689 7.516 0.074 1.00 95.69 309 THR A CA 1
ATOM 2543 C C . THR A 1 309 ? -5.107 8.055 0.205 1.00 95.69 309 THR A C 1
ATOM 2545 O O . THR A 1 309 ? -5.788 7.753 1.183 1.00 95.69 309 THR A O 1
ATOM 2548 N N . ILE A 1 310 ? -5.605 8.809 -0.778 1.00 95.44 310 ILE A N 1
ATOM 2549 C CA . ILE A 1 310 ? -6.980 9.327 -0.766 1.00 95.44 310 ILE A CA 1
ATOM 2550 C C . ILE A 1 310 ? -7.985 8.170 -0.771 1.00 95.44 310 ILE A C 1
ATOM 2552 O O . ILE A 1 310 ? -8.952 8.201 -0.005 1.00 95.44 310 ILE A O 1
ATOM 2556 N N . ALA A 1 311 ? -7.758 7.134 -1.584 1.00 95.06 311 ALA A N 1
ATOM 2557 C CA . ALA A 1 311 ? -8.604 5.943 -1.608 1.00 95.06 311 ALA A CA 1
ATOM 2558 C C . ALA A 1 311 ? -8.624 5.234 -0.244 1.00 95.06 311 ALA A C 1
ATOM 2560 O O . ALA A 1 311 ? -9.698 4.891 0.259 1.00 95.06 311 ALA A O 1
ATOM 2561 N N . PHE A 1 312 ? -7.461 5.072 0.389 1.00 95.81 312 PHE A N 1
ATOM 2562 C CA . PHE A 1 312 ? -7.342 4.501 1.725 1.00 95.81 312 PHE A CA 1
ATOM 2563 C C . PHE A 1 312 ? -8.054 5.350 2.784 1.00 95.81 312 PHE A C 1
ATOM 2565 O O . PHE A 1 312 ? -8.875 4.817 3.528 1.00 95.81 312 PHE A O 1
ATOM 2572 N N . LEU A 1 313 ? -7.807 6.661 2.838 1.00 95.81 313 LEU A N 1
ATOM 2573 C CA . LEU A 1 313 ? -8.443 7.558 3.807 1.00 95.81 313 LEU A CA 1
ATOM 2574 C C . LEU A 1 313 ? -9.964 7.575 3.633 1.00 95.81 313 LEU A C 1
ATOM 2576 O O . LEU A 1 313 ? -10.704 7.524 4.617 1.00 95.81 313 LEU A O 1
ATOM 2580 N N . TYR A 1 314 ? -10.447 7.576 2.387 1.00 94.62 314 TYR A N 1
ATOM 2581 C CA . TYR A 1 314 ? -11.870 7.459 2.091 1.00 94.62 314 TYR A CA 1
ATOM 2582 C C . TYR A 1 314 ? -12.444 6.125 2.591 1.00 94.62 314 TYR A C 1
ATOM 2584 O O . TYR A 1 314 ? -13.488 6.117 3.254 1.00 94.62 314 TYR A O 1
ATOM 2592 N N . ALA A 1 315 ? -11.770 5.006 2.305 1.00 94.44 315 ALA A N 1
ATOM 2593 C CA . ALA A 1 315 ? -12.174 3.679 2.760 1.00 94.44 315 ALA A CA 1
ATOM 2594 C C . ALA A 1 315 ? -12.192 3.594 4.291 1.00 94.44 315 ALA A C 1
ATOM 2596 O O . ALA A 1 315 ? -13.187 3.161 4.873 1.00 94.44 315 ALA A O 1
ATOM 2597 N N . PHE A 1 316 ? -11.143 4.082 4.955 1.00 95.56 316 PHE A N 1
ATOM 2598 C CA . PHE A 1 316 ? -11.065 4.151 6.407 1.00 95.56 316 PHE A CA 1
ATOM 2599 C C . PHE A 1 316 ? -12.246 4.946 6.965 1.00 95.56 316 PHE A C 1
ATOM 2601 O O . PHE A 1 316 ? -13.023 4.424 7.763 1.00 95.56 316 PHE A O 1
ATOM 2608 N N . TRP A 1 317 ? -12.460 6.168 6.474 1.00 93.56 317 TRP A N 1
ATOM 2609 C CA . TRP A 1 317 ? -13.509 7.060 6.962 1.00 93.56 317 TRP A CA 1
ATOM 2610 C C . TRP A 1 317 ? -14.911 6.457 6.850 1.00 93.56 317 TRP A C 1
ATOM 2612 O O . TRP A 1 317 ? -15.734 6.635 7.746 1.00 93.56 317 TRP A O 1
ATOM 2622 N N . HIS A 1 318 ? -15.202 5.744 5.762 1.00 91.12 318 HIS A N 1
ATOM 2623 C CA . HIS A 1 318 ? -16.559 5.273 5.482 1.00 91.12 318 HIS A CA 1
ATOM 2624 C C . HIS A 1 318 ? -16.808 3.817 5.871 1.00 91.12 318 HIS A C 1
ATOM 2626 O O . HIS A 1 318 ? -17.969 3.436 6.023 1.00 91.12 318 HIS A O 1
ATOM 2632 N N . LYS A 1 319 ? -15.767 2.988 6.004 1.00 91.19 319 LYS A N 1
ATOM 2633 C CA . LYS A 1 319 ? -15.924 1.534 6.161 1.00 91.19 319 LYS A CA 1
ATOM 2634 C C . LYS A 1 319 ? -15.389 0.985 7.475 1.00 91.19 319 LYS A C 1
ATOM 2636 O O . LYS A 1 319 ? -15.853 -0.074 7.877 1.00 91.19 319 LYS A O 1
ATOM 2641 N N . ILE A 1 320 ? -14.512 1.691 8.198 1.00 89.69 320 ILE A N 1
ATOM 2642 C CA . ILE A 1 320 ? -13.949 1.181 9.466 1.00 89.69 320 ILE A CA 1
ATOM 2643 C C . ILE A 1 320 ? -15.010 0.973 10.563 1.00 89.69 320 ILE A C 1
ATOM 2645 O O . ILE A 1 320 ? -14.861 0.131 11.448 1.00 89.69 320 ILE A O 1
ATOM 2649 N N . SER A 1 321 ? -16.110 1.726 10.514 1.00 85.50 321 SER A N 1
ATOM 2650 C CA . SER A 1 321 ? -17.233 1.586 11.454 1.00 85.50 321 SER A CA 1
ATOM 2651 C C . SER A 1 321 ? -18.324 0.635 10.965 1.00 85.50 321 SER A C 1
ATOM 2653 O O . SER A 1 321 ? -19.237 0.326 11.723 1.00 85.50 321 SER A O 1
ATOM 2655 N N . VAL A 1 322 ? -18.251 0.172 9.716 1.00 83.19 322 VAL A N 1
ATOM 2656 C CA . VAL A 1 322 ? -19.248 -0.726 9.128 1.00 83.19 322 VAL A CA 1
ATOM 2657 C C . VAL A 1 322 ? -18.812 -2.168 9.374 1.00 83.19 322 VAL A C 1
ATOM 2659 O O . VAL A 1 322 ? -17.652 -2.525 9.172 1.00 83.19 322 VAL A O 1
ATOM 2662 N N . GLU A 1 323 ? -19.723 -3.027 9.827 1.00 79.56 323 GLU A N 1
ATOM 2663 C CA . GLU A 1 323 ? -19.439 -4.462 9.867 1.00 79.56 323 GLU A CA 1
ATOM 2664 C C . GLU A 1 323 ? -19.458 -5.037 8.451 1.00 79.56 323 GLU A C 1
ATOM 2666 O O . GLU A 1 323 ? -20.393 -4.805 7.687 1.00 79.56 323 GLU A O 1
ATOM 2671 N N . GLY A 1 324 ? -18.412 -5.776 8.088 1.00 84.50 324 GLY A N 1
ATOM 2672 C CA . GLY A 1 324 ? -18.290 -6.332 6.748 1.00 84.50 324 GLY A CA 1
ATOM 2673 C C . GLY A 1 324 ? -16.849 -6.545 6.319 1.00 84.50 324 GLY A C 1
ATOM 2674 O O . GLY A 1 324 ? -15.903 -6.356 7.090 1.00 84.50 324 GLY A O 1
ATOM 2675 N N . ILE A 1 325 ? -16.703 -6.957 5.066 1.00 87.62 325 ILE A N 1
ATOM 2676 C CA . ILE A 1 325 ? -15.407 -7.275 4.465 1.00 87.62 325 ILE A CA 1
ATOM 2677 C C . ILE A 1 325 ? -14.598 -6.024 4.167 1.00 87.62 325 ILE A C 1
ATOM 2679 O O . ILE A 1 325 ? -13.376 -6.060 4.216 1.00 87.62 325 ILE A O 1
ATOM 2683 N N . GLU A 1 326 ? -15.271 -4.903 3.914 1.00 90.94 326 GLU A N 1
ATOM 2684 C CA . GLU A 1 326 ? -14.624 -3.637 3.594 1.00 90.94 326 GLU A CA 1
ATOM 2685 C C . GLU A 1 326 ? -13.786 -3.154 4.777 1.00 90.94 326 GLU A C 1
ATOM 2687 O O . GLU A 1 326 ? -12.656 -2.712 4.602 1.00 90.94 326 GLU A O 1
ATOM 2692 N N . ARG A 1 327 ? -14.296 -3.337 6.000 1.00 91.56 327 ARG A N 1
ATOM 2693 C CA . ARG A 1 327 ? -13.545 -3.067 7.225 1.00 91.56 327 ARG A CA 1
ATOM 2694 C C . ARG A 1 327 ? -12.316 -3.959 7.345 1.00 91.56 327 ARG A C 1
ATOM 2696 O O . ARG A 1 327 ? -11.248 -3.458 7.662 1.00 91.56 327 ARG A O 1
ATOM 2703 N N . ILE A 1 328 ? -12.446 -5.261 7.081 1.00 92.25 328 ILE A N 1
ATOM 2704 C CA . ILE A 1 328 ? -11.294 -6.178 7.099 1.00 92.25 328 ILE A CA 1
ATOM 2705 C C . ILE A 1 328 ? -10.249 -5.745 6.064 1.00 92.25 328 ILE A C 1
ATOM 2707 O O . ILE A 1 328 ? -9.069 -5.694 6.391 1.00 92.25 328 ILE A O 1
ATOM 2711 N N . ALA A 1 329 ? -10.670 -5.375 4.855 1.00 93.88 329 ALA A N 1
ATOM 2712 C CA . ALA A 1 329 ? -9.771 -4.898 3.811 1.00 93.88 329 ALA A CA 1
ATOM 2713 C C . ALA A 1 329 ? -9.037 -3.605 4.214 1.00 93.88 329 ALA A C 1
ATOM 2715 O O . ALA A 1 329 ? -7.839 -3.491 3.967 1.00 93.88 329 ALA A O 1
ATOM 2716 N N . VAL A 1 330 ? -9.709 -2.672 4.906 1.00 95.75 330 VAL A N 1
ATOM 2717 C CA . VAL A 1 330 ? -9.056 -1.490 5.502 1.00 95.75 330 VAL A CA 1
ATOM 2718 C C . VAL A 1 330 ? -7.986 -1.901 6.519 1.00 95.75 330 VAL A C 1
ATOM 2720 O O . VAL A 1 330 ? -6.898 -1.335 6.508 1.00 95.75 330 VAL A O 1
ATOM 2723 N N . LEU A 1 331 ? -8.257 -2.895 7.371 1.00 95.88 331 LEU A N 1
ATOM 2724 C CA . LEU A 1 331 ? -7.282 -3.385 8.354 1.00 95.88 331 LEU A CA 1
ATOM 2725 C C . LEU A 1 331 ? -6.087 -4.089 7.701 1.00 95.88 331 LEU A C 1
ATOM 2727 O O . LEU A 1 331 ? -4.966 -3.920 8.168 1.00 95.88 331 LEU A O 1
ATOM 2731 N N . ILE A 1 332 ? -6.303 -4.842 6.619 1.00 95.50 332 ILE A N 1
ATOM 2732 C CA . ILE A 1 332 ? -5.213 -5.440 5.831 1.00 95.50 332 ILE A CA 1
ATOM 2733 C C . ILE A 1 332 ? -4.351 -4.338 5.206 1.00 95.50 332 ILE A C 1
ATOM 2735 O O . ILE A 1 332 ? -3.130 -4.440 5.241 1.00 95.50 332 ILE A O 1
ATOM 2739 N N . TYR A 1 333 ? -4.958 -3.268 4.682 1.00 96.19 333 TYR A N 1
ATOM 2740 C CA . TYR A 1 333 ? -4.197 -2.140 4.141 1.00 96.19 333 TYR A CA 1
ATOM 2741 C C . TYR A 1 333 ? -3.397 -1.403 5.220 1.00 96.19 333 TYR A C 1
ATOM 2743 O O . TYR A 1 333 ? -2.223 -1.107 5.029 1.00 96.19 333 TYR A O 1
ATOM 2751 N N . LEU A 1 334 ? -4.006 -1.156 6.383 1.00 96.75 334 LEU A N 1
ATOM 2752 C CA . LEU A 1 334 ? -3.326 -0.567 7.538 1.00 96.75 334 LEU A CA 1
ATOM 2753 C C . LEU A 1 334 ? -2.112 -1.413 7.951 1.00 96.75 334 LEU A C 1
ATOM 2755 O O . LEU A 1 334 ? -1.027 -0.889 8.191 1.00 96.75 334 LEU A O 1
ATOM 2759 N N . ALA A 1 335 ? -2.289 -2.735 7.981 1.00 96.50 335 ALA A N 1
ATOM 2760 C CA . ALA A 1 335 ? -1.226 -3.675 8.293 1.00 96.50 335 ALA A CA 1
ATOM 2761 C C . ALA A 1 335 ? -0.111 -3.688 7.248 1.00 96.50 335 ALA A C 1
ATOM 2763 O O . ALA A 1 335 ? 1.063 -3.790 7.593 1.00 96.50 335 ALA A O 1
ATOM 2764 N N . PHE A 1 336 ? -0.485 -3.566 5.977 1.00 95.31 336 PHE A N 1
ATOM 2765 C CA . PHE A 1 336 ? 0.449 -3.474 4.869 1.00 95.31 336 PHE A CA 1
ATOM 2766 C C . PHE A 1 336 ? 1.315 -2.217 4.965 1.00 95.31 336 PHE A C 1
ATOM 2768 O O . PHE A 1 336 ? 2.532 -2.330 4.895 1.00 95.31 336 PHE A O 1
ATOM 2775 N N . VAL A 1 337 ? 0.717 -1.052 5.238 1.00 95.81 337 VAL A N 1
ATOM 2776 C CA . VAL A 1 337 ? 1.462 0.196 5.476 1.00 95.81 337 VAL A CA 1
ATOM 2777 C C . VAL A 1 337 ? 2.385 0.066 6.694 1.00 95.81 337 VAL A C 1
ATOM 2779 O O . VAL A 1 337 ? 3.538 0.481 6.622 1.00 95.81 337 VAL A O 1
ATOM 2782 N N . GLY A 1 338 ? 1.919 -0.552 7.788 1.00 94.88 338 GLY A N 1
ATOM 2783 C CA . GLY A 1 338 ? 2.755 -0.803 8.969 1.00 94.88 338 GLY A CA 1
ATOM 2784 C C . GLY A 1 338 ? 3.978 -1.670 8.652 1.00 94.88 338 GLY A C 1
ATOM 2785 O O . GLY A 1 338 ? 5.110 -1.282 8.915 1.00 94.88 338 GLY A O 1
ATOM 2786 N N . MET A 1 339 ? 3.770 -2.806 7.985 1.00 92.44 339 MET A N 1
ATOM 2787 C CA . MET A 1 339 ? 4.876 -3.656 7.538 1.00 92.44 339 MET A CA 1
ATOM 2788 C C . MET A 1 339 ? 5.826 -2.920 6.586 1.00 92.44 339 MET A C 1
ATOM 2790 O O . MET A 1 339 ? 7.040 -3.070 6.703 1.00 92.44 339 MET A O 1
ATOM 2794 N N . SER A 1 340 ? 5.300 -2.141 5.640 1.00 91.44 340 SER A N 1
ATOM 2795 C CA . SER A 1 340 ? 6.125 -1.381 4.702 1.00 91.44 340 SER A CA 1
ATOM 2796 C C . SER A 1 340 ? 6.969 -0.327 5.414 1.00 91.44 340 SER A C 1
ATOM 2798 O O . SER A 1 340 ? 8.154 -0.215 5.125 1.00 91.44 340 SER A O 1
ATOM 2800 N N . ALA A 1 341 ? 6.443 0.353 6.433 1.00 91.69 341 ALA A N 1
ATOM 2801 C CA . ALA A 1 341 ? 7.226 1.299 7.229 1.00 91.69 341 ALA A CA 1
ATOM 2802 C C . ALA A 1 341 ? 8.416 0.666 7.979 1.00 91.69 341 ALA A C 1
ATOM 2804 O O . ALA A 1 341 ? 9.337 1.378 8.378 1.00 91.69 341 ALA A O 1
ATOM 2805 N N . THR A 1 342 ? 8.431 -0.658 8.160 1.00 88.38 342 THR A N 1
ATOM 2806 C CA . THR A 1 342 ? 9.586 -1.378 8.713 1.00 88.38 342 THR A CA 1
ATOM 2807 C C . THR A 1 342 ? 10.728 -1.540 7.703 1.00 88.38 342 THR A C 1
ATOM 2809 O O . THR A 1 342 ? 11.886 -1.567 8.116 1.00 88.38 342 THR A O 1
ATOM 2812 N N . PHE A 1 343 ? 10.435 -1.670 6.404 1.00 83.31 343 PHE A N 1
ATOM 2813 C CA . PHE A 1 343 ? 11.411 -2.157 5.417 1.00 83.31 343 PHE A CA 1
ATOM 2814 C C . PHE A 1 343 ? 11.607 -1.291 4.177 1.00 83.31 343 PHE A C 1
ATOM 2816 O O . PHE A 1 343 ? 12.606 -1.507 3.480 1.00 83.31 343 PHE A O 1
ATOM 2823 N N . GLU A 1 344 ? 10.662 -0.403 3.848 1.00 82.88 344 GLU A N 1
ATOM 2824 C CA . GLU A 1 344 ? 10.753 0.404 2.633 1.00 82.88 344 GLU A CA 1
ATOM 2825 C C . GLU A 1 344 ? 11.927 1.373 2.734 1.00 82.88 344 GLU A C 1
ATOM 2827 O O . GLU A 1 344 ? 11.932 2.227 3.622 1.00 82.88 344 GLU A O 1
ATOM 2832 N N . PRO A 1 345 ? 12.905 1.260 1.823 1.00 77.69 345 PRO A N 1
ATOM 2833 C CA . PRO A 1 345 ? 14.052 2.147 1.828 1.00 77.69 345 PRO A CA 1
ATOM 2834 C C . PRO A 1 345 ? 13.807 3.406 0.981 1.00 77.69 345 PRO A C 1
ATOM 2836 O O . PRO A 1 345 ? 14.438 4.427 1.210 1.00 77.69 345 PRO A O 1
ATOM 2839 N N . ASP A 1 346 ? 12.895 3.366 0.001 1.00 85.94 346 ASP A N 1
ATOM 2840 C CA . ASP A 1 346 ? 12.707 4.444 -0.972 1.00 85.94 346 ASP A CA 1
ATOM 2841 C C . ASP A 1 346 ? 11.258 4.550 -1.494 1.00 85.94 346 ASP A C 1
ATOM 2843 O O . ASP A 1 346 ? 10.504 3.570 -1.520 1.00 85.94 346 ASP A O 1
ATOM 2847 N N . PHE A 1 347 ? 10.863 5.739 -1.969 1.00 88.38 347 PHE A N 1
ATOM 2848 C CA . PHE A 1 347 ? 9.504 5.975 -2.485 1.00 88.38 347 PHE A CA 1
ATOM 2849 C C . PHE A 1 347 ? 9.168 5.185 -3.761 1.00 88.38 347 PHE A C 1
ATOM 2851 O O . PHE A 1 347 ? 8.004 4.847 -3.984 1.00 88.38 347 PHE A O 1
ATOM 2858 N N . GLY A 1 348 ? 10.152 4.889 -4.613 1.00 86.50 348 GLY A N 1
ATOM 2859 C CA . GLY A 1 348 ? 9.946 4.114 -5.835 1.00 86.50 348 GLY A CA 1
ATOM 2860 C C . GLY A 1 348 ? 9.615 2.653 -5.530 1.00 86.50 348 GLY A C 1
ATOM 2861 O O . GLY A 1 348 ? 8.684 2.091 -6.117 1.00 86.50 348 GLY A O 1
ATOM 2862 N N . SER A 1 349 ? 10.325 2.055 -4.569 1.00 85.06 349 SER A N 1
ATOM 2863 C CA . SER A 1 349 ? 9.988 0.738 -4.025 1.00 85.06 349 SER A CA 1
ATOM 2864 C C . SER A 1 349 ? 8.609 0.733 -3.379 1.00 85.06 349 SER A C 1
ATOM 2866 O O . SER A 1 349 ? 7.820 -0.175 -3.657 1.00 85.06 349 SER A O 1
ATOM 2868 N N . TRP A 1 350 ? 8.281 1.777 -2.613 1.00 91.19 350 TRP A N 1
ATOM 2869 C CA . TRP A 1 350 ? 6.973 1.900 -1.983 1.00 91.19 350 TRP A CA 1
ATOM 2870 C C . TRP A 1 350 ? 5.828 1.887 -3.004 1.00 91.19 350 TRP A C 1
ATOM 2872 O O . TRP A 1 350 ? 4.937 1.060 -2.865 1.00 91.19 350 TRP A O 1
ATOM 2882 N N . ILE A 1 351 ? 5.863 2.689 -4.079 1.00 91.25 351 ILE A N 1
ATOM 2883 C CA . ILE A 1 351 ? 4.797 2.686 -5.112 1.00 91.25 351 ILE A CA 1
ATOM 2884 C C . ILE A 1 351 ? 4.605 1.309 -5.731 1.00 91.25 351 ILE A C 1
ATOM 2886 O O . ILE A 1 351 ? 3.478 0.860 -5.965 1.00 91.25 351 ILE A O 1
ATOM 2890 N N . ARG A 1 352 ? 5.718 0.641 -6.035 1.00 88.38 352 ARG A N 1
ATOM 2891 C CA . ARG A 1 352 ? 5.692 -0.700 -6.607 1.00 88.38 352 ARG A CA 1
ATOM 2892 C C . ARG A 1 352 ? 5.012 -1.671 -5.656 1.00 88.38 352 ARG A C 1
ATOM 2894 O O . ARG A 1 352 ? 4.190 -2.454 -6.118 1.00 88.38 352 ARG A O 1
ATOM 2901 N N . HIS A 1 353 ? 5.300 -1.614 -4.360 1.00 90.06 353 HIS A N 1
ATOM 2902 C CA . HIS A 1 353 ? 4.623 -2.487 -3.413 1.00 90.06 353 HIS A CA 1
ATOM 2903 C C . HIS A 1 353 ? 3.169 -2.046 -3.157 1.00 90.06 353 HIS A C 1
ATOM 2905 O O . HIS A 1 353 ? 2.271 -2.880 -3.123 1.00 90.06 353 HIS A O 1
ATOM 2911 N N . GLU A 1 354 ? 2.885 -0.750 -3.077 1.00 93.62 354 GLU A N 1
ATOM 2912 C CA . GLU A 1 354 ? 1.539 -0.200 -2.889 1.00 93.62 354 GLU A CA 1
ATOM 2913 C C . GLU A 1 354 ? 0.590 -0.580 -4.037 1.00 93.62 354 GLU A C 1
ATOM 2915 O O . GLU A 1 354 ? -0.586 -0.882 -3.817 1.00 93.62 354 GLU A O 1
ATOM 2920 N N . CYS A 1 355 ? 1.088 -0.674 -5.275 1.00 93.56 355 CYS A N 1
ATOM 2921 C CA . CYS A 1 355 ? 0.232 -1.059 -6.392 1.00 93.56 355 CYS A CA 1
ATOM 2922 C C . CYS A 1 355 ? -0.259 -2.514 -6.315 1.00 93.56 355 CYS A C 1
ATOM 2924 O O . CYS A 1 355 ? -1.353 -2.807 -6.805 1.00 93.56 355 CYS A O 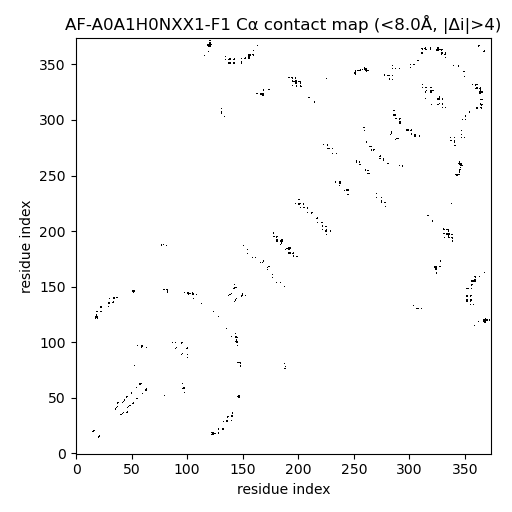1
ATOM 2926 N N . ILE A 1 356 ? 0.478 -3.424 -5.663 1.00 92.62 356 ILE A N 1
ATOM 2927 C CA . ILE A 1 356 ? 0.106 -4.848 -5.629 1.00 92.62 356 ILE A CA 1
ATOM 2928 C C . ILE A 1 356 ? -1.045 -5.143 -4.658 1.00 92.62 356 ILE A C 1
ATOM 2930 O O . ILE A 1 356 ? -1.761 -6.125 -4.848 1.00 92.62 356 ILE A O 1
ATOM 2934 N N . ILE A 1 357 ? -1.281 -4.278 -3.661 1.00 94.06 357 ILE A N 1
ATOM 2935 C CA . ILE A 1 357 ? -2.423 -4.392 -2.735 1.00 94.06 357 ILE A CA 1
ATOM 2936 C C . ILE A 1 357 ? -3.727 -3.826 -3.335 1.00 94.06 357 ILE A C 1
ATOM 2938 O O . ILE A 1 357 ? -4.797 -3.906 -2.727 1.00 94.06 357 ILE A O 1
ATOM 2942 N N . PHE A 1 358 ? -3.685 -3.314 -4.569 1.00 95.44 358 PHE A N 1
ATOM 2943 C CA . PHE A 1 358 ? -4.843 -2.777 -5.289 1.00 95.44 358 PHE A CA 1
ATOM 2944 C C . PHE A 1 358 ? -6.107 -3.664 -5.240 1.00 95.44 358 PHE A C 1
ATOM 2946 O O . PHE A 1 358 ? -7.176 -3.113 -4.964 1.00 95.44 358 PHE A O 1
ATOM 2953 N N . PRO A 1 359 ? -6.056 -5.009 -5.409 1.00 94.88 359 PRO A N 1
ATOM 2954 C CA . PRO A 1 359 ? -7.251 -5.847 -5.279 1.00 94.88 359 PRO A CA 1
ATOM 2955 C C . PRO A 1 359 ? -7.949 -5.708 -3.918 1.00 94.88 359 PRO A C 1
ATOM 2957 O O . PRO A 1 359 ? -9.176 -5.637 -3.852 1.00 94.88 359 PRO A O 1
ATOM 2960 N N . VAL A 1 360 ? -7.184 -5.612 -2.826 1.00 94.44 360 VAL A N 1
ATOM 2961 C CA . VAL A 1 360 ? -7.731 -5.414 -1.474 1.00 94.44 360 VAL A CA 1
ATOM 2962 C C . VAL A 1 360 ? -8.357 -4.027 -1.344 1.00 94.44 360 VAL A C 1
ATOM 2964 O O . VAL A 1 360 ? -9.448 -3.906 -0.787 1.00 94.44 360 VAL A O 1
ATOM 2967 N N . LEU A 1 361 ? -7.736 -2.989 -1.912 1.00 94.88 361 LEU A N 1
ATOM 2968 C CA . LEU A 1 361 ? -8.301 -1.636 -1.898 1.00 94.88 361 LEU A CA 1
ATOM 2969 C C . LEU A 1 361 ? -9.636 -1.530 -2.646 1.00 94.88 361 LEU A C 1
ATOM 2971 O O . LEU A 1 361 ? -10.517 -0.795 -2.202 1.00 94.88 361 LEU A O 1
ATOM 2975 N N . LEU A 1 362 ? -9.849 -2.298 -3.721 1.00 94.12 362 LEU A N 1
ATOM 2976 C CA . LEU A 1 362 ? -11.161 -2.357 -4.383 1.00 94.12 362 LEU A CA 1
ATOM 2977 C C . LEU A 1 362 ? -12.263 -2.820 -3.415 1.00 94.12 362 LEU A C 1
ATOM 2979 O O . LEU A 1 362 ? -13.373 -2.280 -3.422 1.00 94.12 362 LEU A O 1
ATOM 2983 N N . ILE A 1 363 ? -11.957 -3.796 -2.554 1.00 92.56 363 ILE A N 1
ATOM 2984 C CA . ILE A 1 363 ? -12.871 -4.242 -1.495 1.00 92.56 363 ILE A CA 1
ATOM 2985 C C . ILE A 1 363 ? -12.991 -3.172 -0.410 1.00 92.56 363 ILE A C 1
ATOM 2987 O O . ILE A 1 363 ? -14.107 -2.869 0.004 1.00 92.56 363 ILE A O 1
ATOM 2991 N N . ALA A 1 364 ? -11.885 -2.562 0.019 1.00 93.50 364 ALA A N 1
ATOM 2992 C CA . ALA A 1 364 ? -11.893 -1.505 1.030 1.00 93.50 364 ALA A CA 1
ATOM 2993 C C . ALA A 1 364 ? -12.763 -0.306 0.609 1.00 93.50 364 ALA A C 1
ATOM 2995 O O . ALA A 1 364 ? -13.459 0.270 1.434 1.00 93.50 364 ALA A O 1
ATOM 2996 N N . LEU A 1 365 ? -12.814 0.030 -0.681 1.00 92.81 365 LEU A N 1
ATOM 2997 C CA . LEU A 1 365 ? -13.702 1.067 -1.221 1.00 92.81 365 LEU A CA 1
ATOM 2998 C C . LEU A 1 365 ? -15.179 0.629 -1.303 1.00 92.81 365 LEU A C 1
ATOM 3000 O O . LEU A 1 365 ? -16.074 1.454 -1.493 1.00 92.81 365 LEU A O 1
ATOM 3004 N N . GLY A 1 366 ? -15.472 -0.658 -1.105 1.00 89.12 366 GLY A N 1
ATOM 3005 C CA . GLY A 1 366 ? -16.809 -1.232 -1.250 1.00 89.12 366 GLY A CA 1
ATOM 3006 C C . GLY A 1 366 ? -17.247 -1.361 -2.706 1.00 89.12 366 GLY A C 1
ATOM 3007 O O . GLY A 1 366 ? -18.429 -1.212 -3.013 1.00 89.12 366 GLY A O 1
ATOM 3008 N N . LEU A 1 367 ? -16.299 -1.608 -3.617 1.00 88.50 367 LEU A N 1
ATOM 3009 C CA . LEU A 1 367 ? -16.585 -1.837 -5.035 1.00 88.50 367 LEU A CA 1
ATOM 3010 C C . LEU A 1 367 ? -17.010 -3.280 -5.327 1.00 88.50 367 LEU A C 1
ATOM 3012 O O . LEU A 1 367 ? -17.264 -3.613 -6.479 1.00 88.50 367 LEU A O 1
ATOM 3016 N N . ASN A 1 368 ? -17.099 -4.151 -4.326 1.00 79.81 368 ASN A N 1
ATOM 3017 C CA . ASN A 1 368 ? -17.565 -5.526 -4.470 1.00 79.81 368 ASN A CA 1
ATOM 3018 C C . ASN A 1 368 ? -19.052 -5.585 -4.880 1.00 79.81 368 ASN A C 1
ATOM 3020 O O . ASN A 1 368 ? -19.908 -4.885 -4.344 1.00 79.81 368 ASN A O 1
ATOM 3024 N N . ARG A 1 369 ? -19.386 -6.463 -5.834 1.00 64.88 369 ARG A N 1
ATOM 3025 C CA . ARG A 1 369 ? -20.734 -6.545 -6.432 1.00 64.88 369 ARG A CA 1
ATOM 3026 C C . ARG A 1 369 ? -21.855 -6.968 -5.466 1.00 64.88 369 ARG A C 1
ATOM 3028 O O . ARG A 1 369 ? -23.006 -6.614 -5.700 1.00 64.88 369 ARG A O 1
ATOM 3035 N N . GLN A 1 370 ? -21.539 -7.672 -4.380 1.00 59.59 370 GLN A N 1
ATOM 3036 C CA . GLN A 1 370 ? -22.526 -8.308 -3.490 1.00 59.59 370 GLN A CA 1
ATOM 3037 C C . GLN A 1 370 ? -23.539 -7.355 -2.836 1.00 59.59 370 GLN A C 1
ATOM 3039 O O . GLN A 1 370 ? -24.605 -7.800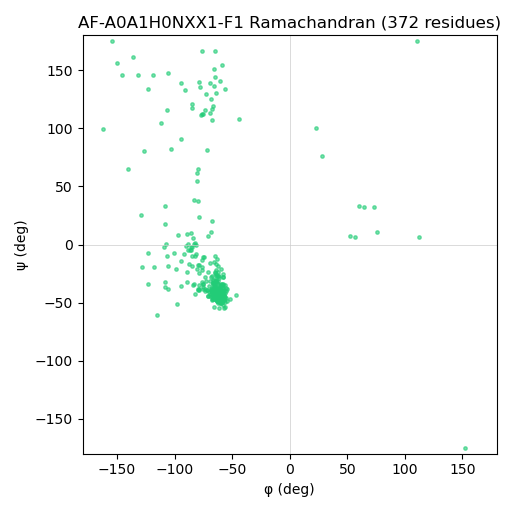 -2.426 1.00 59.59 370 GLN A O 1
ATOM 3044 N N . LYS A 1 371 ? -23.241 -6.054 -2.747 1.00 52.81 371 LYS A N 1
ATOM 3045 C CA . LYS A 1 371 ? -24.149 -5.063 -2.150 1.00 52.81 371 LYS A CA 1
ATOM 3046 C C . LYS A 1 371 ? -25.332 -4.648 -3.030 1.00 52.81 371 LYS A C 1
ATOM 3048 O O . LYS A 1 371 ? -26.223 -4.005 -2.502 1.00 52.81 371 LYS A O 1
ATOM 3053 N N . MET A 1 372 ? -25.335 -4.967 -4.329 1.00 43.28 372 MET A N 1
ATOM 3054 C CA . MET A 1 372 ? -26.436 -4.599 -5.241 1.00 43.28 372 MET A CA 1
ATOM 3055 C C . MET A 1 372 ? -27.420 -5.741 -5.530 1.00 43.28 372 MET A C 1
ATOM 3057 O O . MET A 1 372 ? -28.413 -5.521 -6.212 1.00 43.28 372 MET A O 1
ATOM 3061 N N . GLU A 1 373 ? -27.124 -6.959 -5.071 1.00 41.00 373 GLU A N 1
ATOM 3062 C CA . GLU A 1 373 ? -28.004 -8.134 -5.213 1.00 41.00 373 GLU A CA 1
ATOM 3063 C C . GLU A 1 373 ? -28.858 -8.370 -3.945 1.00 41.00 373 GLU A C 1
ATOM 3065 O O . GLU A 1 373 ? -29.553 -9.376 -3.840 1.00 41.00 373 GLU A O 1
ATOM 3070 N N . ARG A 1 374 ? -28.812 -7.427 -2.996 1.00 36.66 374 ARG A N 1
ATOM 3071 C CA . ARG A 1 374 ? -29.746 -7.252 -1.876 1.00 36.66 374 ARG A CA 1
ATOM 3072 C C . ARG A 1 374 ? -30.417 -5.899 -2.036 1.00 36.66 374 ARG A C 1
ATOM 3074 O O . ARG A 1 374 ? -31.585 -5.795 -1.615 1.00 36.66 374 ARG A O 1
#

Radius of gyration: 21.97 Å; Cα contacts (8 Å, |Δi|>4): 380; chains: 1; bounding box: 72×45×57 Å

Solvent-accessible surface area (backbone atoms only — not comparable to full-atom values): 20254 Å² total; per-residue (Å²): 142,87,79,72,69,67,60,57,54,55,50,50,52,55,47,72,69,19,44,43,51,49,54,60,72,42,42,66,55,43,51,52,52,19,47,49,44,34,68,63,79,32,22,63,71,52,62,65,62,32,61,44,70,62,36,61,62,42,34,72,63,64,68,67,58,86,87,74,84,80,77,74,90,83,64,82,82,53,71,64,56,61,41,48,51,52,49,56,61,44,41,77,74,71,45,70,42,66,67,50,49,21,52,52,37,37,54,55,48,47,53,53,50,51,52,54,58,67,53,27,44,73,67,48,56,72,67,56,43,51,50,50,52,50,44,56,27,45,30,45,50,60,29,34,39,70,38,60,52,40,61,56,27,50,52,29,48,50,49,39,60,56,47,69,78,44,84,56,69,44,68,69,55,54,51,54,51,38,49,55,45,38,53,51,10,72,76,74,40,64,75,43,43,43,36,34,51,32,28,53,43,38,51,50,35,49,61,74,40,63,81,50,81,53,62,67,60,36,54,53,52,36,52,50,47,44,49,52,52,49,51,52,48,50,54,49,33,46,74,77,38,47,72,60,37,52,48,54,49,49,61,51,69,49,84,50,98,50,94,52,44,60,75,79,85,62,98,55,90,51,67,66,57,45,48,51,45,40,52,50,38,42,48,39,74,53,52,51,66,69,34,66,76,78,37,78,78,35,46,59,53,38,54,52,46,46,50,52,36,50,50,48,53,52,18,43,74,71,19,62,86,43,90,23,50,26,24,53,29,39,31,48,51,54,6,46,50,54,40,42,45,56,58,59,44,28,57,68,61,42,53,51,56,59,37,38,47,43,55,33,49,44,36,15,65,60,39,49,37,75,75,78,83,110

Nearest PDB structures (foldseek):
  7xp6-assembly1_R  TM=1.504E-01  e=4.468E+00  Acetivibrio thermocellus

Foldseek 3Di:
DPDDPPVVVVVVVVCVVFLLNVLVVCLVVLLVVLVCCLVPVVCVPCPVVPLVPVCQCVLVVPVPPPDPDDDPPPDDQDLNVLLVVLVVVCVVVVDRHQVSQLVVLSVVVSVLLVVLSVQFARHDDPLVSVLSSLLSSLCSNFPSGSHSVVLVLVLLSVVLVLQLPDFWPDPVSLVVNLVSQCVSCVVNNVLSPLLSVLLVLLVVLLVVCLPPPDLVCSVVSSLVSSLVVVLVVLVVCCVPPVVVSVVLVCLLQDADPDLFFDHQPDPDPPSVSVSVSLVVLLVCLLQVVCLVVSDDSSVVLNVSSPSLSVLLVLLSVPPSNPTGSLVSLSSSVSSQSSSCSSHPGGSVVSSSNSSSNSSSSCVSSVRRHVVVVD

pLDDT: mean 80.3, std 16.75, range [28.7, 96.75]

Secondary structure (DSSP, 8-state):
--SSHHHHHHHHHHHHT-HHHHHHHTHHHHHHHHHHHHHHTSIIIIIIS-TTTTHHHHHHTTTTSSS-----TTSTT-HHHHHHHHHHHHHTTT--SHHHHHHHHHHHHHHHHHHHHHHB-S---HHHHHHHHHHHHHHHHHTSSSSTHHHHHHHHHHHHHHHHT--S--HHHHHHHHHHHHHHHHHH-GGGHHHHHHHHHHHHHHHHGGG---HHHHHHHHHHHHHHHHHHHHHHHHHH-HHHHHHHHHHHHPPPSSTTB---S-----HHHHHHHHHHHHHHHHS-GGGGGG-THHHHHHHHHHHHHHHHHHHHHHHTTS-SHHHHHHHHHHHHHHHHHHH--BHHHHHHHHHHTHHHHHHHTT-BGGGG--

Organism: Selenomonas ruminantium (NCBI:txid971)

Mean predicted aligned error: 9.05 Å